Protein 5T0Z (pdb70)

Radius of gyration: 24.36 Å; Cα contacts (8 Å, |Δi|>4): 1494; chains: 4; bounding box: 58×68×69 Å

Structure (mmCIF, N/CA/C/O backbone):
data_5T0Z
#
_entry.id   5T0Z
#
_cell.length_a   59.931
_cell.length_b   78.298
_cell.length_c   85.136
_cell.angle_alpha   90.00
_cell.angle_beta   105.86
_cell.angle_gamma   90.00
#
_symmetry.space_group_name_H-M   'P 1 21 1'
#
loop_
_entity.id
_entity.type
_entity.pdbx_description
1 polymer 'Lipoprotein, putative'
2 water water
#
loop_
_atom_site.group_PDB
_atom_site.id
_atom_site.type_symbol
_atom_site.label_atom_id
_atom_site.label_alt_id
_atom_site.label_comp_id
_atom_site.label_asym_id
_atom_site.label_entity_id
_atom_site.label_seq_id
_atom_site.pdbx_PDB_ins_code
_atom_site.Cartn_x
_atom_site.Cartn_y
_atom_site.Cartn_z
_atom_site.occupancy
_atom_site.B_iso_or_equiv
_atom_site.auth_seq_id
_atom_site.auth_comp_id
_atom_site.auth_asym_id
_atom_site.auth_atom_id
_atom_site.pdbx_PDB_model_num
ATOM 1 N N . SER A 1 12 ? 2.154 66.609 54.107 1.00 84.14 12 SER A N 1
ATOM 2 C CA . SER A 1 12 ? 3.408 65.914 54.331 1.00 84.76 12 SER A CA 1
ATOM 3 C C . SER A 1 12 ? 3.378 65.083 55.601 1.00 84.59 12 SER A C 1
ATOM 4 O O . SER A 1 12 ? 2.466 64.281 55.831 1.00 90.71 12 SER A O 1
ATOM 7 N N . GLY A 1 13 ? 4.375 65.342 56.441 1.00 70.92 13 GLY A N 1
ATOM 8 C CA . GLY A 1 13 ? 4.754 64.467 57.523 1.00 54.42 13 GLY A CA 1
ATOM 9 C C . GLY A 1 13 ? 5.952 63.690 57.031 1.00 59.70 13 GLY A C 1
ATOM 10 O O . GLY A 1 13 ? 5.878 63.053 55.977 1.00 64.76 13 GLY A O 1
ATOM 11 N N . LEU A 1 14 ? 7.068 63.762 57.736 1.00 50.88 14 LEU A N 1
ATOM 12 C CA . LEU A 1 14 ? 8.244 62.975 57.389 1.00 48.46 14 LEU A CA 1
ATOM 13 C C . LEU A 1 14 ? 8.311 61.791 58.340 1.00 59.78 14 LEU A C 1
ATOM 14 O O . LEU A 1 14 ? 8.546 61.962 59.547 1.00 47.12 14 LEU A O 1
ATOM 19 N N . VAL A 1 15 ? 8.095 60.598 57.787 1.00 52.15 15 VAL A N 1
ATOM 20 C CA . VAL A 1 15 ? 8.077 59.358 58.552 1.00 44.89 15 VAL A CA 1
ATOM 21 C C . VAL A 1 15 ? 9.062 58.375 57.932 1.00 47.84 15 VAL A C 1
ATOM 22 O O . VAL A 1 15 ? 8.652 57.458 57.213 1.00 40.73 15 VAL A O 1
ATOM 26 N N . PRO A 1 16 ? 10.354 58.520 58.196 1.00 44.59 16 PRO A N 1
ATOM 27 C CA . PRO A 1 16 ? 11.324 57.538 57.710 1.00 46.42 16 PRO A CA 1
ATOM 28 C C . PRO A 1 16 ? 11.132 56.169 58.349 1.00 44.81 16 PRO A C 1
ATOM 29 O O . PRO A 1 16 ? 10.626 56.032 59.464 1.00 46.29 16 PRO A O 1
ATOM 33 N N . ARG A 1 17 ? 11.552 55.144 57.605 1.00 40.23 17 ARG A N 1
ATOM 34 C CA . ARG A 1 17 ? 11.614 53.766 58.073 1.00 34.97 17 ARG A CA 1
ATOM 35 C C . ARG A 1 17 ? 13.072 53.382 58.243 1.00 38.84 17 ARG A C 1
ATOM 36 O O . ARG A 1 17 ? 13.954 53.961 57.602 1.00 43.95 17 ARG A O 1
ATOM 44 N N . GLY A 1 18 ? 13.330 52.428 59.132 1.00 44.74 18 GLY A N 1
ATOM 45 C CA . GLY A 1 18 ? 14.707 52.175 59.500 1.00 48.62 18 GLY A CA 1
ATOM 46 C C . GLY A 1 18 ? 14.927 50.844 60.174 1.00 39.44 18 GLY A C 1
ATOM 47 O O . GLY A 1 18 ? 13.999 50.220 60.696 1.00 46.30 18 GLY A O 1
ATOM 48 N N . SER A 1 19 ? 16.183 50.416 60.155 1.00 42.39 19 SER A N 1
ATOM 49 C CA . SER A 1 19 ? 16.559 49.168 60.790 1.00 43.73 19 SER A CA 1
ATOM 50 C C . SER A 1 19 ? 17.998 49.280 61.244 1.00 44.57 19 SER A C 1
ATOM 51 O O . SER A 1 19 ? 18.824 49.923 60.594 1.00 48.05 19 SER A O 1
ATOM 54 N N . HIS A 1 20 ? 18.276 48.672 62.389 1.00 42.13 20 HIS A N 1
ATOM 55 C CA . HIS A 1 20 ? 19.588 48.736 63.002 1.00 37.88 20 HIS A CA 1
ATOM 56 C C . HIS A 1 20 ? 19.876 47.384 63.623 1.00 42.42 20 HIS A C 1
ATOM 57 O O . HIS A 1 20 ? 18.969 46.715 64.124 1.00 43.48 20 HIS A O 1
ATOM 62 N N . MET A 1 21 ? 21.140 46.989 63.585 1.00 36.96 21 MET A N 1
ATOM 63 C CA . MET A 1 21 ? 21.577 45.760 64.215 1.00 36.80 21 MET A CA 1
ATOM 64 C C . MET A 1 21 ? 23.008 45.956 64.660 1.00 36.32 21 MET A C 1
ATOM 65 O O . MET A 1 21 ? 23.822 46.515 63.922 1.00 36.70 21 MET A O 1
ATOM 70 N N . VAL A 1 22 ? 23.297 45.514 65.879 1.00 40.00 22 VAL A N 1
ATOM 71 C CA . VAL A 1 22 ? 24.644 45.500 66.433 1.00 38.47 22 VAL A CA 1
ATOM 72 C C . VAL A 1 22 ? 24.844 44.139 67.075 1.00 38.17 22 VAL A C 1
ATOM 73 O O . VAL A 1 22 ? 23.990 43.683 67.842 1.00 39.88 22 VAL A O 1
ATOM 77 N N . THR A 1 23 ? 25.950 43.489 66.759 1.00 39.47 23 THR A N 1
ATOM 78 C CA . THR A 1 23 ? 26.259 42.205 67.358 1.00 41.26 23 THR A CA 1
ATOM 79 C C . THR A 1 23 ? 27.726 42.181 67.748 1.00 42.76 23 THR A C 1
ATOM 80 O O . THR A 1 23 ? 28.558 42.920 67.209 1.00 39.59 23 THR A O 1
ATOM 84 N N . LEU A 1 24 ? 28.031 41.289 68.679 1.00 44.59 24 LEU A N 1
ATOM 85 C CA . LEU A 1 24 ? 29.344 41.230 69.282 1.00 45.96 24 LEU A CA 1
ATOM 86 C C . LEU A 1 24 ? 29.655 39.792 69.667 1.00 46.48 24 LEU A C 1
ATOM 87 O O . LEU A 1 24 ? 28.830 39.098 70.268 1.00 45.05 24 LEU A O 1
ATOM 92 N N . ARG A 1 25 ? 30.846 39.353 69.308 1.00 44.85 25 ARG A N 1
ATOM 93 C CA . ARG A 1 25 ? 31.301 38.001 69.570 1.00 56.69 25 ARG A CA 1
ATOM 94 C C . ARG A 1 25 ? 32.409 38.078 70.609 1.00 55.59 25 ARG A C 1
ATOM 95 O O . ARG A 1 25 ? 33.286 38.942 70.518 1.00 60.38 25 ARG A O 1
ATOM 103 N N . GLN A 1 26 ? 32.331 37.225 71.620 1.00 62.00 26 GLN A N 1
ATOM 104 C CA . GLN A 1 26 ? 33.372 37.100 72.627 1.00 72.45 26 GLN A CA 1
ATOM 105 C C . GLN A 1 26 ? 33.667 35.624 72.838 1.00 80.37 26 GLN A C 1
ATOM 106 O O . GLN A 1 26 ? 32.966 34.745 72.329 1.00 82.62 26 GLN A O 1
ATOM 112 N N . GLY A 1 27 ? 34.702 35.356 73.614 1.00 90.74 27 GLY A N 1
ATOM 113 C CA . GLY A 1 27 ? 35.078 33.993 73.901 1.00 99.29 27 GLY A CA 1
ATOM 114 C C . GLY A 1 27 ? 36.184 33.515 72.985 1.00 109.48 27 GLY A C 1
ATOM 115 O O . GLY A 1 27 ? 36.916 34.295 72.368 1.00 111.71 27 GLY A O 1
ATOM 116 N N . GLY A 1 28 ? 36.297 32.195 72.895 1.00 119.54 28 GLY A N 1
ATOM 117 C CA . GLY A 1 28 ? 37.366 31.599 72.121 1.00 127.46 28 GLY A CA 1
ATOM 118 C C . GLY A 1 28 ? 36.934 31.108 70.758 1.00 125.89 28 GLY A C 1
ATOM 119 O O . GLY A 1 28 ? 36.344 31.855 69.970 1.00 122.32 28 GLY A O 1
ATOM 120 N N . GLY A 1 29 ? 37.225 29.843 70.478 1.00 126.44 29 GLY A N 1
ATOM 121 C CA . GLY A 1 29 ? 36.957 29.254 69.188 1.00 120.92 29 GLY A CA 1
ATOM 122 C C . GLY A 1 29 ? 35.471 29.127 68.898 1.00 109.46 29 GLY A C 1
ATOM 123 O O . GLY A 1 29 ? 34.601 29.589 69.636 1.00 105.56 29 GLY A O 1
ATOM 124 N N . THR A 1 30 ? 35.192 28.445 67.790 1.00 106.92 30 THR A N 1
ATOM 125 C CA . THR A 1 30 ? 33.857 28.428 67.208 1.00 100.06 30 THR A CA 1
ATOM 126 C C . THR A 1 30 ? 32.825 27.827 68.160 1.00 91.70 30 THR A C 1
ATOM 127 O O . THR A 1 30 ? 33.136 26.986 69.009 1.00 93.67 30 THR A O 1
ATOM 131 N N . VAL A 1 31 ? 31.583 28.288 68.017 1.00 81.71 31 VAL A N 1
ATOM 132 C CA . VAL A 1 31 ? 30.422 27.646 68.616 1.00 75.95 31 VAL A CA 1
ATOM 133 C C . VAL A 1 31 ? 29.690 26.897 67.509 1.00 84.15 31 VAL A C 1
ATOM 134 O O . VAL A 1 31 ? 29.559 27.396 66.384 1.00 88.90 31 VAL A O 1
ATOM 138 N N . SER A 1 32 ? 29.269 25.672 67.801 1.00 79.20 32 SER A N 1
ATOM 139 C CA . SER A 1 32 ? 28.785 24.753 66.780 1.00 71.04 32 SER A CA 1
ATOM 140 C C . SER A 1 32 ? 27.268 24.646 66.839 1.00 66.28 32 SER A C 1
ATOM 141 O O . SER A 1 32 ? 26.700 24.416 67.909 1.00 63.75 32 SER A O 1
ATOM 144 N N . PHE A 1 33 ? 26.618 24.799 65.683 1.00 67.11 33 PHE A N 1
ATOM 145 C CA . PHE A 1 33 ? 25.180 24.580 65.604 1.00 66.09 33 PHE A CA 1
ATOM 146 C C . PHE A 1 33 ? 24.812 23.106 65.705 1.00 67.86 33 PHE A C 1
ATOM 147 O O . PHE A 1 33 ? 23.634 22.790 65.894 1.00 71.71 33 PHE A O 1
ATOM 155 N N . THR A 1 34 ? 25.782 22.205 65.582 1.00 69.69 34 THR A N 1
ATOM 156 C CA . THR A 1 34 ? 25.540 20.785 65.781 1.00 77.58 34 THR A CA 1
ATOM 157 C C . THR A 1 34 ? 25.680 20.372 67.237 1.00 77.73 34 THR A C 1
ATOM 158 O O . THR A 1 34 ? 25.378 19.223 67.573 1.00 82.19 34 THR A O 1
ATOM 162 N N . ASP A 1 35 ? 26.137 21.275 68.097 1.00 75.34 35 ASP A N 1
ATOM 163 C CA . ASP A 1 35 ? 26.216 21.033 69.528 1.00 72.29 35 ASP A CA 1
ATOM 164 C C . ASP A 1 35 ? 24.796 21.012 70.088 1.00 67.80 35 ASP A C 1
ATOM 165 O O . ASP A 1 35 ? 23.807 21.042 69.353 1.00 70.41 35 ASP A O 1
ATOM 170 N N . SER A 1 36 ? 24.678 20.989 71.409 1.00 67.39 36 SER A N 1
ATOM 171 C CA . SER A 1 36 ? 23.383 20.926 72.070 1.00 61.65 36 SER A CA 1
ATOM 172 C C . SER A 1 36 ? 22.953 22.337 72.473 1.00 59.18 36 SER A C 1
ATOM 173 O O . SER A 1 36 ? 23.690 23.047 73.164 1.00 61.51 36 SER A O 1
ATOM 176 N N . TRP A 1 37 ? 21.764 22.740 72.038 1.00 55.77 37 TRP A N 1
ATOM 177 C CA . TRP A 1 37 ? 21.276 24.092 72.232 1.00 50.22 37 TRP A CA 1
ATOM 178 C C . TRP A 1 37 ? 19.933 24.079 72.944 1.00 49.70 37 TRP A C 1
ATOM 179 O O . TRP A 1 37 ? 19.140 23.144 72.795 1.00 52.12 37 TRP A O 1
ATOM 190 N N . ALA A 1 38 ? 19.667 25.149 73.690 1.00 49.51 38 ALA A N 1
ATOM 191 C CA . ALA A 1 38 ? 18.335 25.423 74.207 1.00 49.31 38 ALA A CA 1
ATOM 192 C C . ALA A 1 38 ? 17.907 26.817 73.777 1.00 49.22 38 ALA A C 1
ATOM 193 O O . ALA A 1 38 ? 18.723 27.745 73.725 1.00 45.70 38 ALA A O 1
ATOM 195 N N . LEU A 1 39 ? 16.619 26.953 73.475 1.00 52.99 39 LEU A N 1
ATOM 196 C CA . LEU A 1 39 ? 15.974 28.245 73.249 1.00 46.40 39 LEU A CA 1
ATOM 197 C C . LEU A 1 39 ? 15.070 28.518 74.444 1.00 42.45 39 LEU A C 1
ATOM 198 O O . LEU A 1 39 ? 14.025 27.881 74.587 1.00 45.81 39 LEU A O 1
ATOM 203 N N . LEU A 1 40 ? 15.471 29.461 75.292 1.00 43.22 40 LEU A N 1
ATOM 204 C CA . LEU A 1 40 ? 14.698 29.808 76.477 1.00 43.28 40 LEU A CA 1
ATOM 205 C C . LEU A 1 40 ? 13.419 30.555 76.086 1.00 40.51 40 LEU A C 1
ATOM 206 O O . LEU A 1 40 ? 13.304 31.062 74.973 1.00 47.74 40 LEU A O 1
ATOM 211 N N . PRO A 1 41 ? 12.439 30.626 76.984 1.00 42.55 41 PRO A N 1
ATOM 212 C CA . PRO A 1 41 ? 11.357 31.605 76.815 1.00 44.42 41 PRO A CA 1
ATOM 213 C C . PRO A 1 41 ? 11.916 33.011 76.693 1.00 44.94 41 PRO A C 1
ATOM 214 O O . PRO A 1 41 ? 12.913 33.361 77.330 1.00 47.56 41 PRO A O 1
ATOM 218 N N . PHE A 1 42 ? 11.258 33.815 75.869 1.00 45.31 42 PHE A N 1
ATOM 219 C CA . PHE A 1 42 ? 11.592 35.217 75.703 1.00 40.80 42 PHE A CA 1
ATOM 220 C C . PHE A 1 42 ? 11.023 36.025 76.862 1.00 42.10 42 PHE A C 1
ATOM 221 O O . PHE A 1 42 ? 9.973 35.696 77.407 1.00 42.89 42 PHE A O 1
ATOM 229 N N . ILE A 1 43 ? 11.704 37.108 77.212 1.00 46.61 43 ILE A N 1
ATOM 230 C CA . ILE A 1 43 ? 11.129 38.117 78.094 1.00 47.19 43 ILE A CA 1
ATOM 231 C C . ILE A 1 43 ? 10.369 39.117 77.234 1.00 48.37 43 ILE A C 1
ATOM 232 O O . ILE A 1 43 ? 10.830 39.499 76.147 1.00 47.71 43 ILE A O 1
ATOM 237 N N . ASN A 1 44 ? 9.170 39.498 77.679 1.00 47.59 44 ASN A N 1
ATOM 238 C CA . ASN A 1 44 ? 8.323 40.405 76.904 1.00 52.01 44 ASN A CA 1
ATOM 239 C C . ASN A 1 44 ? 8.420 41.803 77.502 1.00 57.15 44 ASN A C 1
ATOM 240 O O . ASN A 1 44 ? 7.807 42.091 78.535 1.00 63.91 44 ASN A O 1
ATOM 245 N N . ASN A 1 45 ? 9.170 42.678 76.836 1.00 49.80 45 ASN A N 1
ATOM 246 C CA . ASN A 1 45 ? 9.254 44.083 77.222 1.00 53.06 45 ASN A CA 1
ATOM 247 C C . ASN A 1 45 ? 8.381 44.976 76.357 1.00 49.71 45 ASN A C 1
ATOM 248 O O . ASN A 1 45 ? 8.770 46.102 76.061 1.00 51.43 45 ASN A O 1
ATOM 253 N N . THR A 1 46 ? 7.206 44.520 75.935 1.00 51.96 46 THR A N 1
ATOM 254 C CA . THR A 1 46 ? 6.281 45.355 75.182 1.00 57.05 46 THR A CA 1
ATOM 255 C C . THR A 1 46 ? 4.931 45.393 75.880 1.00 57.93 46 THR A C 1
ATOM 256 O O . THR A 1 46 ? 4.706 44.726 76.892 1.00 60.56 46 THR A O 1
ATOM 260 N N . GLU A 1 47 ? 4.028 46.202 75.339 1.00 66.84 47 GLU A N 1
ATOM 261 C CA . GLU A 1 47 ? 2.640 46.206 75.782 1.00 71.01 47 GLU A CA 1
ATOM 262 C C . GLU A 1 47 ? 1.796 45.225 74.985 1.00 70.58 47 GLU A C 1
ATOM 263 O O . GLU A 1 47 ? 0.574 45.200 75.144 1.00 73.13 47 GLU A O 1
ATOM 265 N N . THR A 1 48 ? 2.426 44.417 74.134 1.00 68.21 48 THR A N 1
ATOM 266 C CA . THR A 1 48 ? 1.708 43.503 73.264 1.00 74.03 48 THR A CA 1
ATOM 267 C C . THR A 1 48 ? 1.647 42.132 73.913 1.00 71.84 48 THR A C 1
ATOM 268 O O . THR A 1 48 ? 2.687 41.467 74.028 1.00 64.89 48 THR A O 1
ATOM 272 N N . PRO A 1 49 ? 0.476 41.660 74.330 1.00 79.37 49 PRO A N 1
ATOM 273 C CA . PRO A 1 49 ? 0.403 40.336 74.960 1.00 78.14 49 PRO A CA 1
ATOM 274 C C . PRO A 1 49 ? 0.781 39.250 73.968 1.00 80.99 49 PRO A C 1
ATOM 275 O O . PRO A 1 49 ? 0.436 39.319 72.787 1.00 92.49 49 PRO A O 1
ATOM 279 N N . TYR A 1 50 ? 1.524 38.257 74.460 1.00 71.37 50 TYR A N 1
ATOM 280 C CA . TYR A 1 50 ? 1.973 37.097 73.694 1.00 72.93 50 TYR A CA 1
ATOM 281 C C . TYR A 1 50 ? 3.077 37.425 72.694 1.00 70.75 50 TYR A C 1
ATOM 282 O O . TYR A 1 50 ? 3.332 36.641 71.770 1.00 65.79 50 TYR A O 1
ATOM 291 N N . ALA A 1 51 ? 3.767 38.554 72.857 1.00 61.92 51 ALA A N 1
ATOM 292 C CA . ALA A 1 51 ? 4.872 38.838 71.953 1.00 58.98 51 ALA A CA 1
ATOM 293 C C . ALA A 1 51 ? 6.043 37.904 72.225 1.00 52.65 51 ALA A C 1
ATOM 294 O O . ALA A 1 51 ? 6.746 37.490 71.297 1.00 47.37 51 ALA A O 1
ATOM 296 N N . ALA A 1 52 ? 6.264 37.553 73.492 1.00 51.70 52 ALA A N 1
ATOM 297 C CA . ALA A 1 52 ? 7.342 36.624 73.817 1.00 50.38 52 ALA A CA 1
ATOM 298 C C . ALA A 1 52 ? 7.120 35.268 73.154 1.00 54.27 52 ALA A C 1
ATOM 299 O O . ALA A 1 52 ? 8.047 34.697 72.563 1.00 53.37 52 ALA A O 1
ATOM 301 N N . GLU A 1 53 ? 5.887 34.752 73.222 1.00 48.40 53 GLU A N 1
ATOM 302 C CA . GLU A 1 53 ? 5.586 33.436 72.669 1.00 53.37 53 GLU A CA 1
ATOM 303 C C . GLU A 1 53 ? 5.711 33.423 71.151 1.00 55.02 53 GLU A C 1
ATOM 304 O O . GLU A 1 53 ? 6.228 32.458 70.575 1.00 55.66 53 GLU A O 1
ATOM 310 N N . ARG A 1 54 ? 5.253 34.485 70.485 1.00 54.56 54 ARG A N 1
ATOM 311 C CA . ARG A 1 54 ? 5.389 34.541 69.033 1.00 56.30 54 ARG A CA 1
ATOM 312 C C . ARG A 1 54 ? 6.840 34.733 68.625 1.00 50.82 54 ARG A C 1
ATOM 313 O O . ARG A 1 54 ? 7.300 34.142 67.639 1.00 53.88 54 ARG A O 1
ATOM 321 N N . ALA A 1 55 ? 7.580 35.551 69.371 1.00 45.51 55 ALA A N 1
ATOM 322 C CA . ALA A 1 55 ? 9.001 35.703 69.083 1.00 43.43 55 ALA A CA 1
ATOM 323 C C . ALA A 1 55 ? 9.723 34.368 69.214 1.00 55.17 55 ALA A C 1
ATOM 324 O O . ALA A 1 55 ? 10.581 34.037 68.390 1.00 43.71 55 ALA A O 1
ATOM 326 N N . GLU A 1 56 ? 9.369 33.580 70.238 1.00 44.94 56 GLU A N 1
ATOM 327 C CA . GLU A 1 56 ? 10.018 32.288 70.461 1.00 52.32 56 GLU A CA 1
ATOM 328 C C . GLU A 1 56 ? 9.701 31.305 69.339 1.00 54.45 56 GLU A C 1
ATOM 329 O O . GLU A 1 56 ? 10.585 30.559 68.901 1.00 53.12 56 GLU A O 1
ATOM 335 N N . ALA A 1 57 ? 8.445 31.278 68.878 1.00 50.21 57 ALA A N 1
ATOM 336 C CA . ALA A 1 57 ? 8.071 30.369 67.791 1.00 52.96 57 ALA A CA 1
ATOM 337 C C . ALA A 1 57 ? 8.804 30.726 66.506 1.00 56.80 57 ALA A C 1
ATOM 338 O O . ALA A 1 57 ? 9.358 29.852 65.832 1.00 57.35 57 ALA A O 1
ATOM 340 N N . VAL A 1 58 ? 8.841 32.018 66.167 1.00 58.86 58 VAL A N 1
ATOM 341 C CA . VAL A 1 58 ? 9.545 32.455 64.963 1.00 51.31 58 VAL A CA 1
ATOM 342 C C . VAL A 1 58 ? 11.022 32.121 65.066 1.00 48.92 58 VAL A C 1
ATOM 343 O O . VAL A 1 58 ? 11.630 31.616 64.113 1.00 50.48 58 VAL A O 1
ATOM 347 N N . THR A 1 59 ? 11.609 32.353 66.241 1.00 46.55 59 THR A N 1
ATOM 348 C CA . THR A 1 59 ? 13.029 32.090 66.441 1.00 51.62 59 THR A CA 1
ATOM 349 C C . THR A 1 59 ? 13.342 30.604 66.307 1.00 54.14 59 THR A C 1
ATOM 350 O O . THR A 1 59 ? 14.350 30.229 65.700 1.00 55.65 59 THR A O 1
ATOM 354 N N . ALA A 1 60 ? 12.498 29.744 66.878 1.00 52.61 60 ALA A N 1
ATOM 355 C CA . ALA A 1 60 ? 12.745 28.307 66.798 1.00 56.22 60 ALA A CA 1
ATOM 356 C C . ALA A 1 60 ? 12.726 27.828 65.351 1.00 58.93 60 ALA A C 1
ATOM 357 O O . ALA A 1 60 ? 13.594 27.053 64.927 1.00 56.28 60 ALA A O 1
ATOM 359 N N . ALA A 1 61 ? 11.744 28.289 64.577 1.00 52.81 61 ALA A N 1
ATOM 360 C CA . ALA A 1 61 ? 11.653 27.904 63.171 1.00 62.87 61 ALA A CA 1
ATOM 361 C C . ALA A 1 61 ? 12.854 28.408 62.381 1.00 64.71 61 ALA A C 1
ATOM 362 O O . ALA A 1 61 ? 13.365 27.702 61.505 1.00 72.26 61 ALA A O 1
ATOM 364 N N . LEU A 1 62 ? 13.326 29.625 62.679 1.00 58.11 62 LEU A N 1
ATOM 365 C CA . LEU A 1 62 ? 14.512 30.127 61.993 1.00 53.62 62 LEU A CA 1
ATOM 366 C C . LEU A 1 62 ? 15.754 29.329 62.367 1.00 54.55 62 LEU A C 1
ATOM 367 O O . LEU A 1 62 ? 16.632 29.118 61.525 1.00 58.34 62 LEU A O 1
ATOM 372 N N . LEU A 1 63 ? 15.855 28.877 63.616 1.00 53.59 63 LEU A N 1
ATOM 373 C CA . LEU A 1 63 ? 17.039 28.119 64.006 1.00 52.27 63 LEU A CA 1
ATOM 374 C C . LEU A 1 63 ? 17.060 26.755 63.330 1.00 61.69 63 LEU A C 1
ATOM 375 O O . LEU A 1 63 ? 18.112 26.296 62.866 1.00 63.28 63 LEU A O 1
ATOM 380 N N . HIS A 1 64 ? 15.910 26.086 63.277 1.00 62.49 64 HIS A N 1
ATOM 381 C CA . HIS A 1 64 ? 15.830 24.838 62.532 1.00 65.75 64 HIS A CA 1
ATOM 382 C C . HIS A 1 64 ? 16.224 25.059 61.082 1.00 71.80 64 HIS A C 1
ATOM 383 O O . HIS A 1 64 ? 17.112 24.375 60.560 1.00 69.28 64 HIS A O 1
ATOM 390 N N . THR A 1 65 ? 15.613 26.054 60.433 1.00 74.33 65 THR A N 1
ATOM 391 C CA . THR A 1 65 ? 15.966 26.375 59.053 1.00 71.86 65 THR A CA 1
ATOM 392 C C . THR A 1 65 ? 17.470 26.552 58.902 1.00 75.70 65 THR A C 1
ATOM 393 O O . THR A 1 65 ? 18.104 25.896 58.070 1.00 84.49 65 THR A O 1
ATOM 397 N N . HIS A 1 66 ? 18.067 27.395 59.737 1.00 74.65 66 HIS A N 1
ATOM 398 C CA . HIS A 1 66 ? 19.516 27.535 59.728 1.00 69.96 66 HIS A CA 1
ATOM 399 C C . HIS A 1 66 ? 20.279 26.243 60.225 1.00 73.98 66 HIS A C 1
ATOM 400 O O . HIS A 1 66 ? 21.490 26.321 60.440 1.00 71.94 66 HIS A O 1
ATOM 407 N N . GLY A 1 67 ? 19.665 25.080 60.434 1.00 78.50 67 GLY A N 1
ATOM 408 C CA . GLY A 1 67 ? 20.421 23.864 60.661 1.00 84.59 67 GLY A CA 1
ATOM 409 C C . GLY A 1 67 ? 20.709 23.505 62.100 1.00 91.24 67 GLY A C 1
ATOM 410 O O . GLY A 1 67 ? 21.579 22.662 62.345 1.00 100.51 67 GLY A O 1
ATOM 411 N N . MET A 1 68 ? 20.008 24.103 63.060 1.00 79.83 68 MET A N 1
ATOM 412 C CA . MET A 1 68 ? 20.168 23.782 64.480 1.00 73.97 68 MET A CA 1
ATOM 413 C C . MET A 1 68 ? 19.062 22.795 64.847 1.00 85.50 68 MET A C 1
ATOM 414 O O . MET A 1 68 ? 17.959 23.187 65.229 1.00 91.70 68 MET A O 1
ATOM 419 N N . GLN A 1 69 ? 19.367 21.495 64.730 1.00 86.64 69 GLN A N 1
ATOM 420 C CA . GLN A 1 69 ? 18.338 20.463 64.863 1.00 89.12 69 GLN A CA 1
ATOM 421 C C . GLN A 1 69 ? 18.054 20.111 66.322 1.00 84.61 69 GLN A C 1
ATOM 422 O O . GLN A 1 69 ? 16.891 19.972 66.718 1.00 81.69 69 GLN A O 1
ATOM 424 N N . LYS A 1 70 ? 19.098 19.942 67.129 1.00 85.67 70 LYS A N 1
ATOM 425 C CA . LYS A 1 70 ? 18.945 19.563 68.535 1.00 82.35 70 LYS A CA 1
ATOM 426 C C . LYS A 1 70 ? 18.745 20.836 69.348 1.00 78.31 70 LYS A C 1
ATOM 427 O O . LYS A 1 70 ? 19.692 21.439 69.858 1.00 76.64 70 LYS A O 1
ATOM 429 N N . LEU A 1 71 ? 17.485 21.242 69.476 1.00 73.37 71 LEU A N 1
ATOM 430 C CA . LEU A 1 71 ? 17.113 22.476 70.158 1.00 62.97 71 LEU A CA 1
ATOM 431 C C . LEU A 1 71 ? 16.110 22.159 71.259 1.00 61.00 71 LEU A C 1
ATOM 432 O O . LEU A 1 71 ? 14.945 21.858 70.979 1.00 59.27 71 LEU A O 1
ATOM 437 N N . GLU A 1 72 ? 16.557 22.235 72.508 1.00 57.97 72 GLU A N 1
ATOM 438 C CA . GLU A 1 72 ? 15.641 22.122 73.632 1.00 56.25 72 GLU A CA 1
ATOM 439 C C . GLU A 1 72 ? 14.757 23.358 73.720 1.00 63.25 72 GLU A C 1
ATOM 440 O O . GLU A 1 72 ? 15.234 24.494 73.608 1.00 51.49 72 GLU A O 1
ATOM 446 N N . ARG A 1 73 ? 13.463 23.129 73.938 1.00 57.70 73 ARG A N 1
ATOM 447 C CA . ARG A 1 73 ? 12.475 24.192 74.016 1.00 58.02 73 ARG A CA 1
ATOM 448 C C . ARG A 1 73 ? 11.579 23.976 75.228 1.00 59.81 73 ARG A C 1
ATOM 449 O O . ARG A 1 73 ? 11.506 22.881 75.788 1.00 67.79 73 ARG A O 1
ATOM 457 N N . THR A 1 74 ? 10.896 25.040 75.629 1.00 63.59 74 THR A N 1
ATOM 458 C CA . THR A 1 74 ? 10.024 25.030 76.795 1.00 69.91 74 THR A CA 1
ATOM 459 C C . THR A 1 74 ? 8.598 25.259 76.328 1.00 79.34 74 THR A C 1
ATOM 460 O O . THR A 1 74 ? 8.302 26.309 75.756 1.00 85.91 74 THR A O 1
ATOM 464 N N . VAL A 1 75 ? 7.719 24.285 76.581 1.00 96.36 75 VAL A N 1
ATOM 465 C CA . VAL A 1 75 ? 6.326 24.417 76.171 1.00 106.33 75 VAL A CA 1
ATOM 466 C C . VAL A 1 75 ? 5.691 25.646 76.832 1.00 110.27 75 VAL A C 1
ATOM 467 O O . VAL A 1 75 ? 6.052 26.044 77.947 1.00 103.10 75 VAL A O 1
ATOM 471 N N . THR A 1 76 ? 4.734 26.249 76.128 1.00 123.82 76 THR A N 1
ATOM 472 C CA . THR A 1 76 ? 4.151 27.525 76.525 1.00 127.99 76 THR A CA 1
ATOM 473 C C . THR A 1 76 ? 3.513 27.443 77.918 1.00 131.96 76 THR A C 1
ATOM 474 O O . THR A 1 76 ? 3.276 26.364 78.466 1.00 137.86 76 THR A O 1
ATOM 476 N N . GLU A 1 77 ? 3.232 28.620 78.478 1.00 126.97 77 GLU A N 1
ATOM 477 C CA . GLU A 1 77 ? 2.740 28.783 79.853 1.00 121.49 77 GLU A CA 1
ATOM 478 C C . GLU A 1 77 ? 3.741 28.251 80.877 1.00 113.39 77 GLU A C 1
ATOM 479 O O . GLU A 1 77 ? 4.179 28.983 81.768 1.00 105.53 77 GLU A O 1
ATOM 485 N N . ASP A 1 88 ? 2.562 39.459 82.852 1.00 85.52 88 ASP A N 1
ATOM 486 C CA . ASP A 1 88 ? 3.723 38.624 83.155 1.00 82.78 88 ASP A CA 1
ATOM 487 C C . ASP A 1 88 ? 4.761 38.687 82.039 1.00 75.86 88 ASP A C 1
ATOM 488 O O . ASP A 1 88 ? 4.523 38.225 80.925 1.00 82.54 88 ASP A O 1
ATOM 493 N N . ARG A 1 89 ? 5.928 39.244 82.342 1.00 61.98 89 ARG A N 1
ATOM 494 C CA . ARG A 1 89 ? 6.908 39.490 81.300 1.00 57.64 89 ARG A CA 1
ATOM 495 C C . ARG A 1 89 ? 7.879 38.341 81.115 1.00 59.35 89 ARG A C 1
ATOM 496 O O . ARG A 1 89 ? 8.666 38.369 80.166 1.00 54.63 89 ARG A O 1
ATOM 504 N N . GLY A 1 90 ? 7.856 37.346 81.996 1.00 53.48 90 GLY A N 1
ATOM 505 C CA . GLY A 1 90 ? 8.579 36.126 81.762 1.00 52.13 90 GLY A CA 1
ATOM 506 C C . GLY A 1 90 ? 9.969 36.039 82.343 1.00 50.61 90 GLY A C 1
ATOM 507 O O . GLY A 1 90 ? 10.667 35.067 82.054 1.00 54.02 90 GLY A O 1
ATOM 508 N N . GLU A 1 91 ? 10.393 37.003 83.163 1.00 49.85 91 GLU A N 1
ATOM 509 C CA . GLU A 1 91 ? 11.722 36.906 83.766 1.00 57.36 91 GLU A CA 1
ATOM 510 C C . GLU A 1 91 ? 11.898 35.589 84.521 1.00 55.71 91 GLU A C 1
ATOM 511 O O . GLU A 1 91 ? 12.901 34.888 84.344 1.00 52.26 91 GLU A O 1
ATOM 517 N N . LEU A 1 92 ? 10.924 35.227 85.358 1.00 44.01 92 LEU A N 1
ATOM 518 C CA . LEU A 1 92 ? 11.088 34.016 86.154 1.00 48.08 92 LEU A CA 1
ATOM 519 C C . LEU A 1 92 ? 11.093 32.770 85.274 1.00 51.25 92 LEU A C 1
ATOM 520 O O . LEU A 1 92 ? 11.926 31.879 85.474 1.00 54.78 92 LEU A O 1
ATOM 525 N N . LYS A 1 93 ? 10.185 32.693 84.293 1.00 54.99 93 LYS A N 1
ATOM 526 C CA . LYS A 1 93 ? 10.208 31.570 83.357 1.00 60.91 93 LYS A CA 1
ATOM 527 C C . LYS A 1 93 ? 11.573 31.426 82.690 1.00 47.57 93 LYS A C 1
ATOM 528 O O . LYS A 1 93 ? 12.080 30.311 82.526 1.00 44.66 93 LYS A O 1
ATOM 534 N N . GLN A 1 94 ? 12.183 32.541 82.294 1.00 46.04 94 GLN A N 1
ATOM 535 C CA . GLN A 1 94 ? 13.452 32.441 81.583 1.00 46.70 94 GLN A CA 1
ATOM 536 C C . GLN A 1 94 ? 14.564 31.973 82.514 1.00 48.00 94 GLN A C 1
ATOM 537 O O . GLN A 1 94 ? 15.371 31.120 82.134 1.00 47.77 94 GLN A O 1
ATOM 543 N N . LYS A 1 95 ? 14.617 32.508 83.738 1.00 47.24 95 LYS A N 1
ATOM 544 C CA . LYS A 1 95 ? 15.588 32.012 84.711 1.00 43.96 95 LYS A CA 1
ATOM 545 C C . LYS A 1 95 ? 15.401 30.519 84.963 1.00 44.75 95 LYS A C 1
ATOM 546 O O . LYS A 1 95 ? 16.376 29.757 84.988 1.00 47.85 95 LYS A O 1
ATOM 552 N N . ALA A 1 96 ? 14.159 30.077 85.141 1.00 46.77 96 ALA A N 1
ATOM 553 C CA . ALA A 1 96 ? 13.952 28.658 85.415 1.00 51.47 96 ALA A CA 1
ATOM 554 C C . ALA A 1 96 ? 14.326 27.807 84.203 1.00 46.52 96 ALA A C 1
ATOM 555 O O . ALA A 1 96 ? 14.915 26.731 84.352 1.00 47.73 96 ALA A O 1
ATOM 557 N N . ALA A 1 97 ? 14.046 28.296 82.993 1.00 45.26 97 ALA A N 1
ATOM 558 C CA . ALA A 1 97 ? 14.435 27.545 81.801 1.00 45.50 97 ALA A CA 1
ATOM 559 C C . ALA A 1 97 ? 15.953 27.459 81.658 1.00 45.05 97 ALA A C 1
ATOM 560 O O . ALA A 1 97 ? 16.483 26.441 81.200 1.00 45.26 97 ALA A O 1
ATOM 562 N N . LEU A 1 98 ? 16.669 28.517 82.034 1.00 42.24 98 LEU A N 1
ATOM 563 C CA . LEU A 1 98 ? 18.127 28.445 82.039 1.00 41.49 98 LEU A CA 1
ATOM 564 C C . LEU A 1 98 ? 18.607 27.335 82.974 1.00 42.99 98 LEU A C 1
ATOM 565 O O . LEU A 1 98 ? 19.453 26.515 82.597 1.00 51.32 98 LEU A O 1
ATOM 570 N N . GLU A 1 99 ? 18.024 27.255 84.180 1.00 46.02 99 GLU A N 1
ATOM 571 C CA . GLU A 1 99 ? 18.360 26.170 85.109 1.00 46.63 99 GLU A CA 1
ATOM 572 C C . GLU A 1 99 ? 18.011 24.802 84.533 1.00 48.39 99 GLU A C 1
ATOM 573 O O . GLU A 1 99 ? 18.770 23.839 84.694 1.00 51.77 99 GLU A O 1
ATOM 579 N N . ALA A 1 100 ? 16.879 24.697 83.839 1.00 48.89 100 ALA A N 1
ATOM 580 C CA . ALA A 1 100 ? 16.530 23.433 83.205 1.00 54.44 100 ALA A CA 1
ATOM 581 C C . ALA A 1 100 ? 17.532 23.063 82.115 1.00 61.53 100 ALA A C 1
ATOM 582 O O . ALA A 1 100 ? 17.854 21.881 81.931 1.00 63.09 100 ALA A O 1
ATOM 584 N N . ALA A 1 101 ? 18.040 24.058 81.380 1.00 52.96 101 ALA A N 1
ATOM 585 C CA . ALA A 1 101 ? 19.031 23.766 80.349 1.00 54.32 101 ALA A CA 1
ATOM 586 C C . ALA A 1 101 ? 20.340 23.291 80.970 1.00 50.70 101 ALA A C 1
ATOM 587 O O . ALA A 1 101 ? 20.996 22.394 80.429 1.00 51.15 101 ALA A O 1
ATOM 589 N N . LYS A 1 102 ? 20.738 23.891 82.097 1.00 49.08 102 LYS A N 1
ATOM 590 C CA . LYS A 1 102 ? 21.884 23.383 82.848 1.00 55.37 102 LYS A CA 1
ATOM 591 C C . LYS A 1 102 ? 21.718 21.906 83.183 1.00 57.29 102 LYS A C 1
ATOM 592 O O . LYS A 1 102 ? 22.617 21.100 82.936 1.00 59.39 102 LYS A O 1
ATOM 598 N N . GLN A 1 103 ? 20.557 21.533 83.731 1.00 59.58 103 GLN A N 1
ATOM 599 C CA . GLN A 1 103 ? 20.326 20.141 84.106 1.00 63.51 103 GLN A CA 1
ATOM 600 C C . GLN A 1 103 ? 20.311 19.229 82.886 1.00 67.51 103 GLN A C 1
ATOM 601 O O . GLN A 1 103 ? 20.769 18.086 82.963 1.00 74.77 103 GLN A O 1
ATOM 603 N N . LYS A 1 104 ? 19.828 19.717 81.747 1.00 65.37 104 LYS A N 1
ATOM 604 C CA . LYS A 1 104 ? 19.843 18.920 80.527 1.00 61.35 104 LYS A CA 1
ATOM 605 C C . LYS A 1 104 ? 21.217 18.865 79.866 1.00 61.13 104 LYS A C 1
ATOM 606 O O . LYS A 1 104 ? 21.359 18.209 78.830 1.00 63.36 104 LYS A O 1
ATOM 612 N N . LYS A 1 105 ? 22.220 19.537 80.439 1.00 60.72 105 LYS A N 1
ATOM 613 C CA . LYS A 1 105 ? 23.600 19.532 79.945 1.00 61.42 105 LYS A CA 1
ATOM 614 C C . LYS A 1 105 ? 23.725 20.140 78.549 1.00 59.29 105 LYS A C 1
ATOM 615 O O . LYS A 1 105 ? 24.597 19.748 77.770 1.00 64.95 105 LYS A O 1
ATOM 621 N N . VAL A 1 106 ? 22.879 21.108 78.203 1.00 54.66 106 VAL A N 1
ATOM 622 C CA . VAL A 1 106 ? 23.060 21.775 76.917 1.00 56.87 106 VAL A CA 1
ATOM 623 C C . VAL A 1 106 ? 24.321 22.636 76.967 1.00 50.53 106 VAL A C 1
ATOM 624 O O . VAL A 1 106 ? 24.748 23.102 78.029 1.00 55.71 106 VAL A O 1
ATOM 628 N N . ARG A 1 107 ? 24.947 22.816 75.805 1.00 54.85 107 ARG A N 1
ATOM 629 C CA . ARG A 1 107 ? 26.161 23.619 75.710 1.00 60.52 107 ARG A CA 1
ATOM 630 C C . ARG A 1 107 ? 25.852 25.121 75.609 1.00 58.87 107 ARG A C 1
ATOM 631 O O . ARG A 1 107 ? 26.537 25.946 76.231 1.00 59.66 107 ARG A O 1
ATOM 639 N N . TYR A 1 108 ? 24.827 25.498 74.853 1.00 47.08 108 TYR A N 1
ATOM 640 C CA . TYR A 1 108 ? 24.505 26.910 74.643 1.00 48.57 108 TYR A CA 1
ATOM 641 C C . TYR A 1 108 ? 23.020 27.166 74.841 1.00 49.12 108 TYR A C 1
ATOM 642 O O . TYR A 1 108 ? 22.177 26.412 74.346 1.00 50.13 108 TYR A O 1
ATOM 651 N N . ALA A 1 109 ? 22.702 28.254 75.536 1.00 47.73 109 ALA A N 1
ATOM 652 C CA . ALA A 1 109 ? 21.325 28.697 75.687 1.00 48.17 109 ALA A CA 1
ATOM 653 C C . ALA A 1 109 ? 21.143 30.057 75.028 1.00 44.67 109 ALA A C 1
ATOM 654 O O . ALA A 1 109 ? 22.021 30.925 75.101 1.00 42.49 109 ALA A O 1
ATOM 656 N N . ILE A 1 110 ? 20.010 30.231 74.365 1.00 43.45 110 ILE A N 1
ATOM 657 C CA . ILE A 1 110 ? 19.642 31.506 73.765 1.00 37.56 110 ILE A CA 1
ATOM 658 C C . ILE A 1 110 ? 18.628 32.181 74.674 1.00 38.53 110 ILE A C 1
ATOM 659 O O . ILE A 1 110 ? 17.533 31.649 74.895 1.00 46.80 110 ILE A O 1
ATOM 664 N N . ALA A 1 111 ? 18.991 33.350 75.189 1.00 34.36 111 ALA A N 1
ATOM 665 C CA . ALA A 1 111 ? 18.129 34.150 76.045 1.00 42.73 111 ALA A CA 1
ATOM 666 C C . ALA A 1 111 ? 17.715 35.401 75.282 1.00 38.02 111 ALA A C 1
ATOM 667 O O . ALA A 1 111 ? 18.555 36.251 74.973 1.00 40.53 111 ALA A O 1
ATOM 669 N N . GLY A 1 112 ? 16.425 35.524 75.005 1.00 39.00 112 GLY A N 1
ATOM 670 C CA . GLY A 1 112 ? 15.916 36.609 74.190 1.00 33.90 112 GLY A CA 1
ATOM 671 C C . GLY A 1 112 ? 14.936 37.488 74.940 1.00 38.51 112 GLY A C 1
ATOM 672 O O . GLY A 1 112 ? 14.210 37.027 75.821 1.00 46.86 112 GLY A O 1
ATOM 673 N N . THR A 1 113 ? 14.933 38.766 74.581 1.00 34.14 113 THR A N 1
ATOM 674 C CA . THR A 1 113 ? 13.983 39.760 75.056 1.00 40.69 113 THR A CA 1
ATOM 675 C C . THR A 1 113 ? 13.325 40.430 73.848 1.00 44.09 113 THR A C 1
ATOM 676 O O . THR A 1 113 ? 14.017 40.811 72.891 1.00 36.51 113 THR A O 1
ATOM 680 N N . VAL A 1 114 ? 11.999 40.544 73.874 1.00 41.98 114 VAL A N 1
ATOM 681 C CA . VAL A 1 114 ? 11.293 41.348 72.876 1.00 41.10 114 VAL A CA 1
ATOM 682 C C . VAL A 1 114 ? 11.331 42.798 73.343 1.00 41.40 114 VAL A C 1
ATOM 683 O O . VAL A 1 114 ? 10.753 43.136 74.381 1.00 41.77 114 VAL A O 1
ATOM 687 N N . ASN A 1 115 ? 12.008 43.650 72.588 1.00 40.53 115 ASN A N 1
ATOM 688 C CA . ASN A 1 115 ? 12.028 45.064 72.922 1.00 42.14 115 ASN A CA 1
ATOM 689 C C . ASN A 1 115 ? 10.875 45.821 72.299 1.00 44.25 115 ASN A C 1
ATOM 690 O O . ASN A 1 115 ? 10.416 46.809 72.876 1.00 41.14 115 ASN A O 1
ATOM 695 N N . GLU A 1 116 ? 10.397 45.388 71.132 1.00 36.75 116 GLU A N 1
ATOM 696 C CA . GLU A 1 116 ? 9.255 46.050 70.524 1.00 39.95 116 GLU A CA 1
ATOM 697 C C . GLU A 1 116 ? 8.502 45.069 69.635 1.00 43.14 116 GLU A C 1
ATOM 698 O O . GLU A 1 116 ? 9.101 44.207 68.978 1.00 38.31 116 GLU A O 1
ATOM 704 N N . TRP A 1 117 ? 7.180 45.221 69.612 1.00 45.28 117 TRP A N 1
ATOM 705 C CA . TRP A 1 117 ? 6.329 44.348 68.802 1.00 45.06 117 TRP A CA 1
ATOM 706 C C . TRP A 1 117 ? 4.967 45.044 68.712 1.00 48.74 117 TRP A C 1
ATOM 707 O O . TRP A 1 117 ? 4.091 44.795 69.539 1.00 49.73 117 TRP A O 1
ATOM 718 N N . ARG A 1 118 ? 4.804 45.916 67.718 1.00 48.22 118 ARG A N 1
ATOM 719 C CA . ARG A 1 118 ? 3.553 46.657 67.660 1.00 52.19 118 ARG A CA 1
ATOM 720 C C . ARG A 1 118 ? 3.353 47.296 66.292 1.00 54.50 118 ARG A C 1
ATOM 721 O O . ARG A 1 118 ? 4.292 47.470 65.509 1.00 48.49 118 ARG A O 1
ATOM 729 N N . TYR A 1 119 ? 2.096 47.662 66.035 1.00 56.68 119 TYR A N 1
ATOM 730 C CA . TYR A 1 119 ? 1.683 48.336 64.814 1.00 49.92 119 TYR A CA 1
ATOM 731 C C . TYR A 1 119 ? 1.331 49.772 65.192 1.00 51.33 119 TYR A C 1
ATOM 732 O O . TYR A 1 119 ? 0.211 50.071 65.606 1.00 62.47 119 TYR A O 1
ATOM 741 N N . LYS A 1 120 ? 2.307 50.654 65.047 1.00 53.82 120 LYS A N 1
ATOM 742 C CA . LYS A 1 120 ? 2.147 52.062 65.374 1.00 58.73 120 LYS A CA 1
ATOM 743 C C . LYS A 1 120 ? 1.307 52.725 64.285 1.00 56.31 120 LYS A C 1
ATOM 744 O O . LYS A 1 120 ? 1.628 52.621 63.097 1.00 65.02 120 LYS A O 1
ATOM 750 N N . VAL A 1 121 ? 0.201 53.356 64.671 1.00 56.72 121 VAL A N 1
ATOM 751 C CA . VAL A 1 121 ? -0.669 54.059 63.733 1.00 59.18 121 VAL A CA 1
ATOM 752 C C . VAL A 1 121 ? -0.503 55.556 63.959 1.00 66.66 121 VAL A C 1
ATOM 753 O O . VAL A 1 121 ? -0.620 56.039 65.091 1.00 75.06 121 VAL A O 1
ATOM 757 N N . GLY A 1 122 ? -0.227 56.285 62.886 1.00 63.68 122 GLY A N 1
ATOM 758 C CA . GLY A 1 122 ? -0.136 57.728 62.964 1.00 62.32 122 GLY A CA 1
ATOM 759 C C . GLY A 1 122 ? -0.589 58.370 61.676 1.00 65.70 122 GLY A C 1
ATOM 760 O O . GLY A 1 122 ? -1.767 58.282 61.321 1.00 72.55 122 GLY A O 1
ATOM 761 N N . LEU A 1 123 ? 0.335 59.021 60.967 1.00 67.32 123 LEU A N 1
ATOM 762 C CA . LEU A 1 123 ? 0.043 59.467 59.606 1.00 67.91 123 LEU A CA 1
ATOM 763 C C . LEU A 1 123 ? -0.202 58.275 58.687 1.00 64.18 123 LEU A C 1
ATOM 764 O O . LEU A 1 123 ? -1.032 58.341 57.771 1.00 67.10 123 LEU A O 1
ATOM 769 N N . ASP A 1 124 ? 0.516 57.182 58.922 1.00 53.42 124 ASP A N 1
ATOM 770 C CA . ASP A 1 124 ? 0.311 55.912 58.241 1.00 60.14 124 ASP A CA 1
ATOM 771 C C . ASP A 1 124 ? 0.590 54.813 59.263 1.00 57.21 124 ASP A C 1
ATOM 772 O O . ASP A 1 124 ? 0.683 55.071 60.466 1.00 59.89 124 ASP A O 1
ATOM 777 N N . GLY A 1 125 ? 0.753 53.581 58.790 1.00 49.51 125 GLY A N 1
ATOM 778 C CA . GLY A 1 125 ? 0.992 52.454 59.665 1.00 56.97 125 GLY A CA 1
ATOM 779 C C . GLY A 1 125 ? 2.460 52.079 59.604 1.00 61.74 125 GLY A C 1
ATOM 780 O O . GLY A 1 125 ? 3.050 52.030 58.520 1.00 58.94 125 GLY A O 1
ATOM 781 N N . GLU A 1 126 ? 3.051 51.860 60.777 1.00 59.85 126 GLU A N 1
ATOM 782 C CA . GLU A 1 126 ? 4.421 51.361 60.846 1.00 58.17 126 GLU A CA 1
ATOM 783 C C . GLU A 1 126 ? 4.507 50.212 61.841 1.00 50.87 126 GLU A C 1
ATOM 784 O O . GLU A 1 126 ? 4.534 50.424 63.065 1.00 47.06 126 GLU A O 1
ATOM 790 N N . PRO A 1 127 ? 4.534 48.984 61.356 1.00 49.56 127 PRO A N 1
ATOM 791 C CA . PRO A 1 127 ? 4.875 47.862 62.231 1.00 53.03 127 PRO A CA 1
ATOM 792 C C . PRO A 1 127 ? 6.320 48.001 62.680 1.00 53.10 127 PRO A C 1
ATOM 793 O O . PRO A 1 127 ? 7.196 48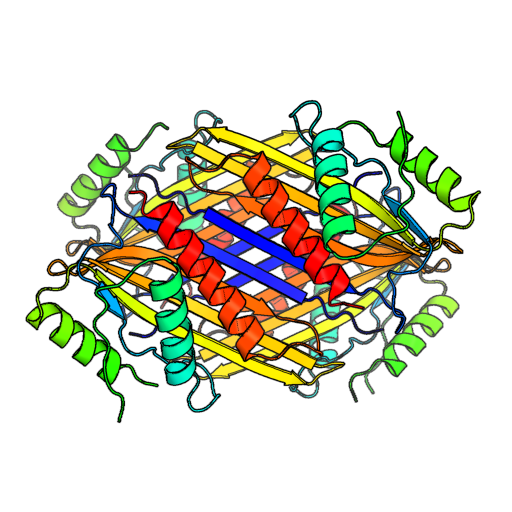.364 61.889 1.00 48.89 127 PRO A O 1
ATOM 797 N N . VAL A 1 128 ? 6.556 47.747 63.966 1.00 44.63 128 VAL A N 1
ATOM 798 C CA . VAL A 1 128 ? 7.889 47.799 64.553 1.00 41.58 128 VAL A CA 1
ATOM 799 C C . VAL A 1 128 ? 8.151 46.498 65.300 1.00 43.55 128 VAL A C 1
ATOM 800 O O . VAL A 1 128 ? 7.253 45.941 65.941 1.00 45.85 128 VAL A O 1
ATOM 804 N N . ALA A 1 129 ? 9.390 46.031 65.245 1.00 46.91 129 ALA A N 1
ATOM 805 C CA . ALA A 1 129 ? 9.810 44.880 66.022 1.00 40.95 129 ALA A CA 1
ATOM 806 C C . ALA A 1 129 ? 11.280 45.056 66.375 1.00 49.45 129 ALA A C 1
ATOM 807 O O . ALA A 1 129 ? 12.058 45.569 65.562 1.00 43.83 129 ALA A O 1
ATOM 809 N N . GLY A 1 130 ? 11.639 44.656 67.593 1.00 40.95 130 GLY A N 1
ATOM 810 C CA . GLY A 1 130 ? 13.017 44.719 68.056 1.00 39.23 130 GLY A CA 1
ATOM 811 C C . GLY A 1 130 ? 13.287 43.646 69.089 1.00 41.65 130 GLY A C 1
ATOM 812 O O . GLY A 1 130 ? 12.390 43.233 69.822 1.00 44.02 130 GLY A O 1
ATOM 813 N N . PHE A 1 131 ? 14.537 43.190 69.148 1.00 37.49 131 PHE A N 1
ATOM 814 C CA . PHE A 1 131 ? 14.904 42.059 69.995 1.00 36.77 131 PHE A CA 1
ATOM 815 C C . PHE A 1 131 ? 16.329 42.232 70.462 1.00 39.42 131 PHE A C 1
ATOM 816 O O . PHE A 1 131 ? 17.145 42.828 69.767 1.00 39.36 131 PHE A O 1
ATOM 824 N N . THR A 1 132 ? 16.618 41.691 71.643 1.00 41.05 132 THR A N 1
ATOM 825 C CA . THR A 1 132 ? 17.983 41.497 72.098 1.00 40.68 132 THR A CA 1
ATOM 826 C C . THR A 1 132 ? 18.183 40.023 72.415 1.00 43.85 132 THR A C 1
ATOM 827 O O . THR A 1 132 ? 17.373 39.413 73.118 1.00 43.92 132 THR A O 1
ATOM 831 N N . LEU A 1 133 ? 19.250 39.458 71.877 1.00 45.29 133 LEU A N 1
ATOM 832 C CA . LEU A 1 133 ? 19.555 38.045 71.992 1.00 36.41 133 LEU A CA 1
ATOM 833 C C . LEU A 1 133 ? 20.931 37.887 72.617 1.00 44.05 133 LEU A C 1
ATOM 834 O O . LEU A 1 133 ? 21.864 38.628 72.290 1.00 38.29 133 LEU A O 1
ATOM 839 N N . GLN A 1 134 ? 21.033 36.945 73.547 1.00 41.29 134 GLN A N 1
ATOM 840 C CA . GLN A 1 134 ? 22.283 36.568 74.192 1.00 38.32 134 GLN A CA 1
ATOM 841 C C . GLN A 1 134 ? 22.480 35.066 74.058 1.00 41.19 134 GLN A C 1
ATOM 842 O O . GLN A 1 134 ? 21.554 34.283 74.309 1.00 43.71 134 GLN A O 1
ATOM 848 N N . VAL A 1 135 ? 23.683 34.648 73.699 1.00 41.83 135 VAL A N 1
ATOM 849 C CA . VAL A 1 135 ? 24.004 33.224 73.658 1.00 38.27 135 VAL A CA 1
ATOM 850 C C . VAL A 1 135 ? 24.961 32.940 74.794 1.00 43.63 135 VAL A C 1
ATOM 851 O O . VAL A 1 135 ? 26.069 33.489 74.834 1.00 46.84 135 VAL A O 1
ATOM 855 N N . ILE A 1 136 ? 24.529 32.067 75.696 1.00 42.48 136 ILE A N 1
ATOM 856 C CA . ILE A 1 136 ? 25.188 31.797 76.967 1.00 43.62 136 ILE A CA 1
ATOM 857 C C . ILE A 1 136 ? 25.769 30.394 76.898 1.00 43.44 136 ILE A C 1
ATOM 858 O O . ILE A 1 136 ? 25.041 29.429 76.645 1.00 48.35 136 ILE A O 1
ATOM 863 N N . GLU A 1 137 ? 27.070 30.276 77.114 1.00 47.78 137 GLU A N 1
ATOM 864 C CA . GLU A 1 137 ? 27.702 28.966 77.156 1.00 54.73 137 GLU A CA 1
ATOM 865 C C . GLU A 1 137 ? 27.571 28.378 78.553 1.00 57.72 137 GLU A C 1
ATOM 866 O O . GLU A 1 137 ? 27.874 29.045 79.547 1.00 58.51 137 GLU A O 1
ATOM 872 N N . LEU A 1 138 ? 27.120 27.132 78.624 1.00 51.68 138 LEU A N 1
ATOM 873 C CA . LEU A 1 138 ? 26.892 26.465 79.897 1.00 51.95 138 LEU A CA 1
ATOM 874 C C . LEU A 1 138 ? 27.902 25.332 80.056 1.00 60.61 138 LEU A C 1
ATOM 875 O O . LEU A 1 138 ? 28.418 24.816 79.062 1.00 60.81 138 LEU A O 1
ATOM 880 N N . PRO A 1 139 ? 28.202 24.941 81.303 1.00 54.04 139 PRO A N 1
ATOM 881 C CA . PRO A 1 139 ? 27.665 25.406 82.591 1.00 66.16 139 PRO A CA 1
ATOM 882 C C . PRO A 1 139 ? 28.228 26.733 83.130 1.00 66.64 139 PRO A C 1
ATOM 883 O O . PRO A 1 139 ? 27.729 27.208 84.156 1.00 65.97 139 PRO A O 1
ATOM 887 N N . GLU A 1 140 ? 29.249 27.306 82.488 1.00 62.61 140 GLU A N 1
ATOM 888 C CA . GLU A 1 140 ? 29.952 28.446 83.076 1.00 67.85 140 GLU A CA 1
ATOM 889 C C . GLU A 1 140 ? 29.191 29.764 82.954 1.00 64.34 140 GLU A C 1
ATOM 890 O O . GLU A 1 140 ? 29.616 30.757 83.550 1.00 70.36 140 GLU A O 1
ATOM 896 N N . GLU A 1 141 ? 28.087 29.798 82.218 1.00 58.89 141 GLU A N 1
ATOM 897 C CA . GLU A 1 141 ? 27.289 31.014 82.027 1.00 66.04 141 GLU A CA 1
ATOM 898 C C . GLU A 1 141 ? 28.128 32.175 81.480 1.00 60.93 141 GLU A C 1
ATOM 899 O O . GLU A 1 141 ? 28.203 33.254 82.065 1.00 64.61 141 GLU A O 1
ATOM 905 N N . LYS A 1 142 ? 28.760 31.938 80.334 1.00 53.57 142 LYS A N 1
ATOM 906 C CA . LYS A 1 142 ? 29.555 32.953 79.653 1.00 59.50 142 LYS A CA 1
ATOM 907 C C . LYS A 1 142 ? 28.858 33.369 78.364 1.00 49.38 142 LYS A C 1
ATOM 908 O O . LYS A 1 142 ? 28.464 32.518 77.559 1.00 50.55 142 LYS A O 1
ATOM 911 N N . VAL A 1 143 ? 28.704 34.674 78.171 1.00 47.17 143 VAL A N 1
ATOM 912 C CA . VAL A 1 143 ? 28.117 35.175 76.926 1.00 45.31 143 VAL A CA 1
ATOM 913 C C . VAL A 1 143 ? 29.148 35.056 75.813 1.00 44.13 143 VAL A C 1
ATOM 914 O O . VAL A 1 143 ? 30.221 35.661 75.879 1.00 53.77 143 VAL A O 1
ATOM 918 N N . VAL A 1 144 ? 28.834 34.268 74.788 1.00 42.15 144 VAL A N 1
ATOM 919 C CA . VAL A 1 144 ? 29.750 34.106 73.670 1.00 43.85 144 VAL A CA 1
ATOM 920 C C . VAL A 1 144 ? 29.307 34.927 72.467 1.00 47.05 144 VAL A C 1
ATOM 921 O O . VAL A 1 144 ? 30.139 35.242 71.601 1.00 47.30 144 VAL A O 1
ATOM 925 N N . TRP A 1 145 ? 28.051 35.348 72.426 1.00 46.61 145 TRP A N 1
ATOM 926 C CA . TRP A 1 145 ? 27.562 36.209 71.366 1.00 43.73 145 TRP A CA 1
ATOM 927 C C . TRP A 1 145 ? 26.339 36.940 71.892 1.00 44.21 145 TRP A C 1
ATOM 928 O O . TRP A 1 145 ? 25.599 36.415 72.727 1.00 40.26 145 TRP A O 1
ATOM 939 N N . SER A 1 146 ? 26.139 38.156 71.400 1.00 43.57 146 SER A N 1
ATOM 940 C CA . SER A 1 146 ? 24.920 38.876 71.718 1.00 47.97 146 SER A CA 1
ATOM 941 C C . SER A 1 146 ? 24.625 39.840 70.590 1.00 46.34 146 SER A C 1
ATOM 942 O O . SER A 1 146 ? 25.534 40.301 69.893 1.00 47.33 146 SER A O 1
ATOM 945 N N . GLY A 1 147 ? 23.350 40.148 70.439 1.00 38.27 147 GLY A N 1
ATOM 946 C CA . GLY A 1 147 ? 22.904 40.982 69.348 1.00 38.04 147 GLY A CA 1
ATOM 947 C C . GLY A 1 147 ? 21.671 41.765 69.724 1.00 44.61 147 GLY A C 1
ATOM 948 O O . GLY A 1 147 ? 20.828 41.309 70.505 1.00 42.65 147 GLY A O 1
ATOM 949 N N . VAL A 1 148 ? 21.565 42.954 69.134 1.00 37.66 148 VAL A N 1
ATOM 950 C CA . VAL A 1 148 ? 20.428 43.853 69.279 1.00 35.50 148 VAL A CA 1
ATOM 951 C C . VAL A 1 148 ? 20.037 44.306 67.880 1.00 38.62 148 VAL A C 1
ATOM 952 O O . VAL A 1 148 ? 20.893 44.746 67.106 1.00 41.57 148 VAL A O 1
ATOM 956 N N . ALA A 1 149 ? 18.759 44.207 67.552 1.00 37.96 149 ALA A N 1
ATOM 957 C CA . ALA A 1 149 ? 18.328 44.650 66.244 1.00 35.79 149 ALA A CA 1
ATOM 958 C C . ALA A 1 149 ? 16.883 45.111 66.320 1.00 44.64 149 ALA A C 1
ATOM 959 O O . ALA A 1 149 ? 16.123 44.696 67.199 1.00 39.62 149 ALA A O 1
ATOM 961 N N . GLY A 1 150 ? 16.506 45.951 65.356 1.00 39.26 150 GLY A N 1
ATOM 962 C CA . GLY A 1 150 ? 15.156 46.472 65.299 1.00 35.36 150 GLY A CA 1
ATOM 963 C C . GLY A 1 150 ? 14.835 47.024 63.932 1.00 42.07 150 GLY A C 1
ATOM 964 O O . GLY A 1 150 ? 15.722 47.390 63.151 1.00 38.28 150 GLY A O 1
ATOM 965 N N . LYS A 1 151 ? 13.542 47.104 63.657 1.00 40.58 151 LYS A N 1
ATOM 966 C CA . LYS A 1 151 ? 13.121 47.518 62.338 1.00 40.87 151 LYS A CA 1
ATOM 967 C C . LYS A 1 151 ? 11.719 48.096 62.408 1.00 42.47 151 LYS A C 1
ATOM 968 O O . LYS A 1 151 ? 10.862 47.593 63.137 1.00 42.56 151 LYS A O 1
ATOM 974 N N . SER A 1 152 ? 11.503 49.153 61.651 1.00 37.79 152 SER A N 1
ATOM 975 C CA . SER A 1 152 ? 10.171 49.659 61.386 1.00 41.53 152 SER A CA 1
ATOM 976 C C . SER A 1 152 ? 9.885 49.497 59.903 1.00 48.60 152 SER A C 1
ATOM 977 O O . SER A 1 152 ? 10.758 49.745 59.063 1.00 45.88 152 SER A O 1
ATOM 980 N N . GLY A 1 153 ? 8.668 49.055 59.586 1.00 45.27 153 GLY A N 1
ATOM 981 C CA . GLY A 1 153 ? 8.284 48.758 58.229 1.00 40.38 153 GLY A CA 1
ATOM 982 C C . GLY A 1 153 ? 7.282 49.749 57.670 1.00 46.43 153 GLY A C 1
ATOM 983 O O . GLY A 1 153 ? 6.977 50.781 58.271 1.00 47.65 153 GLY A O 1
ATOM 984 N N . TRP A 1 154 ? 6.767 49.407 56.494 1.00 46.90 154 TRP A N 1
ATOM 985 C CA . TRP A 1 154 ? 5.747 50.176 55.799 1.00 52.84 154 TRP A CA 1
ATOM 986 C C . TRP A 1 154 ? 4.363 49.625 56.136 1.00 49.02 154 TRP A C 1
ATOM 987 O O . TRP A 1 154 ? 4.221 48.545 56.710 1.00 58.12 154 TRP A O 1
ATOM 998 N N . SER A 1 155 ? 3.338 50.403 55.782 1.00 46.70 155 SER A N 1
ATOM 999 C CA . SER A 1 155 ? 1.960 50.125 56.193 1.00 57.35 155 SER A CA 1
ATOM 1000 C C . SER A 1 155 ? 1.482 48.720 55.828 1.00 63.83 155 SER A C 1
ATOM 1001 O O . SER A 1 155 ? 0.692 48.133 56.573 1.00 64.93 155 SER A O 1
ATOM 1004 N N . ARG A 1 156 ? 1.918 48.170 54.690 1.00 66.32 156 ARG A N 1
ATOM 1005 C CA . ARG A 1 156 ? 1.399 46.882 54.234 1.00 67.02 156 ARG A CA 1
ATOM 1006 C C . ARG A 1 156 ? 2.065 45.690 54.908 1.00 66.31 156 ARG A C 1
ATOM 1007 O O . ARG A 1 156 ? 1.601 44.557 54.719 1.00 68.96 156 ARG A O 1
ATOM 1009 N N . ASP A 1 157 ? 3.126 45.911 55.682 1.00 57.36 157 ASP A N 1
ATOM 1010 C CA . ASP A 1 157 ? 3.804 44.822 56.377 1.00 64.67 157 ASP A CA 1
ATOM 1011 C C . ASP A 1 157 ? 3.100 44.490 57.687 1.00 64.59 157 ASP A C 1
ATOM 1012 O O . ASP A 1 157 ? 2.714 45.382 58.450 1.00 63.19 157 ASP A O 1
ATOM 1017 N N . ALA A 1 158 ? 2.945 43.201 57.955 1.00 65.52 158 ALA A N 1
ATOM 1018 C CA . ALA A 1 158 ? 2.540 42.779 59.284 1.00 60.07 158 ALA A CA 1
ATOM 1019 C C . ALA A 1 158 ? 3.710 42.897 60.256 1.00 54.90 158 ALA A C 1
ATOM 1020 O O . ALA A 1 158 ? 4.879 42.848 59.871 1.00 54.70 158 ALA A O 1
ATOM 1022 N N . VAL A 1 159 ? 3.378 43.042 61.540 1.00 58.16 159 VAL A N 1
ATOM 1023 C CA . VAL A 1 159 ? 4.414 43.056 62.565 1.00 53.76 159 VAL A CA 1
ATOM 1024 C C . VAL A 1 159 ? 5.207 41.756 62.532 1.00 59.31 159 VAL A C 1
ATOM 1025 O O . VAL A 1 159 ? 6.436 41.757 62.696 1.00 47.87 159 VAL A O 1
ATOM 1029 N N . SER A 1 160 ? 4.515 40.633 62.279 1.00 55.25 160 SER A N 1
ATOM 1030 C CA . SER A 1 160 ? 5.152 39.321 62.344 1.00 53.22 160 SER A CA 1
ATOM 1031 C C . SER A 1 160 ? 6.189 39.163 61.250 1.00 49.67 160 SER A C 1
ATOM 1032 O O . SER A 1 160 ? 7.222 38.523 61.462 1.00 49.08 160 SER A O 1
ATOM 1035 N N . ALA A 1 161 ? 5.942 39.756 60.074 1.00 58.25 161 ALA A N 1
ATOM 1036 C CA . ALA A 1 161 ? 6.930 39.720 59.002 1.00 49.52 161 ALA A CA 1
ATOM 1037 C C . ALA A 1 161 ? 8.123 40.629 59.300 1.00 50.27 161 ALA A C 1
ATOM 1038 O O . ALA A 1 161 ? 9.259 40.300 58.942 1.00 48.89 161 ALA A O 1
ATOM 1040 N N . VAL A 1 162 ? 7.900 41.771 59.948 1.00 53.34 162 VAL A N 1
ATOM 1041 C CA . VAL A 1 162 ? 9.036 42.596 60.358 1.00 45.24 162 VAL A CA 1
ATOM 1042 C C . VAL A 1 162 ? 9.852 41.870 61.428 1.00 41.84 162 VAL A C 1
ATOM 1043 O O . VAL A 1 162 ? 11.087 41.845 61.385 1.00 43.46 162 VAL A O 1
ATOM 1047 N N . ALA A 1 163 ? 9.172 41.227 62.371 1.00 39.17 163 ALA A N 1
ATOM 1048 C CA . ALA A 1 163 ? 9.869 40.491 63.419 1.00 44.00 163 ALA A CA 1
ATOM 1049 C C . ALA A 1 163 ? 10.640 39.307 62.847 1.00 48.68 163 ALA A C 1
ATOM 1050 O O . ALA A 1 163 ? 11.756 39.016 63.287 1.00 44.70 163 ALA A O 1
ATOM 1052 N N . GLN A 1 164 ? 10.062 38.614 61.862 1.00 51.10 164 GLN A N 1
ATOM 1053 C CA . GLN A 1 164 ? 10.771 37.494 61.255 1.00 47.92 164 GLN A CA 1
ATOM 1054 C C . GLN A 1 164 ? 12.038 37.966 60.561 1.00 49.33 164 GLN A C 1
ATOM 1055 O O . GLN A 1 164 ? 13.082 37.308 60.659 1.00 52.85 164 GLN A O 1
ATOM 1061 N N . GLN A 1 165 ? 11.964 39.107 59.863 1.00 42.19 165 GLN A N 1
ATOM 1062 C CA . GLN A 1 165 ? 13.145 39.681 59.225 1.00 50.38 165 GLN A CA 1
ATOM 1063 C C . GLN A 1 165 ? 14.236 39.986 60.242 1.00 49.15 165 GLN A C 1
ATOM 1064 O O . GLN A 1 165 ? 15.414 39.693 60.009 1.00 46.84 165 GLN A O 1
ATOM 1070 N N . VAL A 1 166 ? 13.862 40.623 61.357 1.00 40.37 166 VAL A N 1
ATOM 1071 C CA . VAL A 1 166 ? 14.850 41.063 62.336 1.00 34.79 166 VAL A CA 1
ATOM 1072 C C . VAL A 1 166 ? 15.516 39.860 62.989 1.00 32.80 166 VAL A C 1
ATOM 1073 O O . VAL A 1 166 ? 16.741 39.812 63.140 1.00 41.33 166 VAL A O 1
ATOM 1077 N N . LEU A 1 167 ? 14.725 38.859 63.348 1.00 37.09 167 LEU A N 1
ATOM 1078 C CA . LEU A 1 167 ? 15.297 37.652 63.929 1.00 41.29 167 LEU A CA 1
ATOM 1079 C C . LEU A 1 167 ? 16.075 36.852 62.890 1.00 45.97 167 LEU A C 1
ATOM 1080 O O . LEU A 1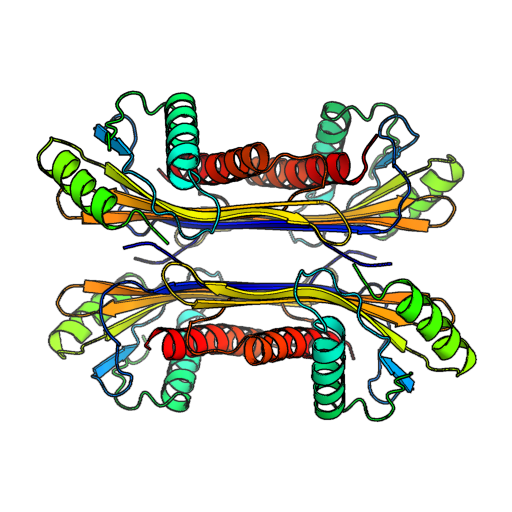 167 ? 17.038 36.158 63.235 1.00 46.42 167 LEU A O 1
ATOM 1085 N N . ASP A 1 168 ? 15.700 36.952 61.612 1.00 45.03 168 ASP A N 1
ATOM 1086 C CA . ASP A 1 168 ? 16.498 36.276 60.590 1.00 44.81 168 ASP A CA 1
ATOM 1087 C C . ASP A 1 168 ? 17.885 36.897 60.493 1.00 41.63 168 ASP A C 1
ATOM 1088 O O . ASP A 1 168 ? 18.891 36.179 60.480 1.00 39.65 168 ASP A O 1
ATOM 1093 N N . SER A 1 169 ? 17.959 38.230 60.477 1.00 40.68 169 SER A N 1
ATOM 1094 C CA . SER A 1 169 ? 19.256 38.906 60.472 1.00 45.65 169 SER A CA 1
ATOM 1095 C C . SER A 1 169 ? 20.099 38.529 61.691 1.00 41.93 169 SER A C 1
ATOM 1096 O O . SER A 1 169 ? 21.308 38.304 61.573 1.00 46.02 169 SER A O 1
ATOM 1099 N N . LEU A 1 170 ? 19.489 38.467 62.872 1.00 40.08 170 LEU A N 1
ATOM 1100 C CA . LEU A 1 170 ? 20.265 38.175 64.080 1.00 41.69 170 LEU A CA 1
ATOM 1101 C C . LEU A 1 170 ? 20.808 36.750 64.048 1.00 42.19 170 LEU A C 1
ATOM 1102 O O . LEU A 1 170 ? 21.990 36.513 64.325 1.00 42.14 170 LEU A O 1
ATOM 1107 N N . ILE A 1 171 ? 19.958 35.790 63.695 1.00 35.49 171 ILE A N 1
ATOM 1108 C CA . ILE A 1 171 ? 20.393 34.404 63.656 1.00 34.81 171 ILE A CA 1
ATOM 1109 C C . ILE A 1 171 ? 21.377 34.191 62.521 1.00 36.96 171 ILE A C 1
ATOM 1110 O O . ILE A 1 171 ? 22.340 33.422 62.651 1.00 45.68 171 ILE A O 1
ATOM 1115 N N . GLY A 1 172 ? 21.185 34.905 61.410 1.00 41.82 172 GLY A N 1
ATOM 1116 C CA . GLY A 1 172 ? 22.137 34.805 60.324 1.00 43.40 172 GLY A CA 1
ATOM 1117 C C . GLY A 1 172 ? 23.494 35.329 60.731 1.00 48.07 172 GLY A C 1
ATOM 1118 O O . GLY A 1 172 ? 24.524 34.772 60.346 1.00 51.79 172 GLY A O 1
ATOM 1119 N N . ASP A 1 173 ? 23.508 36.369 61.564 1.00 45.09 173 ASP A N 1
ATOM 1120 C CA . ASP A 1 173 ? 24.758 36.912 62.072 1.00 49.19 173 ASP A CA 1
ATOM 1121 C C . ASP A 1 173 ? 25.400 35.976 63.099 1.00 41.28 173 ASP A C 1
ATOM 1122 O O . ASP A 1 173 ? 26.627 35.806 63.114 1.00 44.46 173 ASP A O 1
ATOM 1127 N N . LEU A 1 174 ? 24.590 35.388 63.981 1.00 40.15 174 LEU A N 1
ATOM 1128 C CA . LEU A 1 174 ? 25.108 34.420 64.943 1.00 44.26 174 LEU A CA 1
ATOM 1129 C C . LEU A 1 174 ? 25.785 33.254 64.229 1.00 55.59 174 LEU A C 1
ATOM 1130 O O . LEU A 1 174 ? 26.891 32.839 64.604 1.00 59.17 174 LEU A O 1
ATOM 1135 N N . GLU A 1 175 ? 25.148 32.732 63.175 1.00 49.73 175 GLU A N 1
ATOM 1136 C CA . GLU A 1 175 ? 25.738 31.625 62.433 1.00 50.81 175 GLU A CA 1
ATOM 1137 C C . GLU A 1 175 ? 27.086 32.016 61.828 1.00 59.29 175 GLU A C 1
ATOM 1138 O O . GLU A 1 175 ? 28.051 31.246 61.898 1.00 57.54 175 GLU A O 1
ATOM 1144 N N . LYS A 1 176 ? 27.182 33.219 61.245 1.00 61.64 176 LYS A N 1
ATOM 1145 C CA . LYS A 1 176 ? 28.460 33.658 60.676 1.00 61.31 176 LYS A CA 1
ATOM 1146 C C . LYS A 1 176 ? 29.487 33.901 61.768 1.00 65.99 176 LYS A C 1
ATOM 1147 O O . LYS A 1 176 ? 30.620 33.420 61.684 1.00 71.67 176 LYS A O 1
ATOM 1153 N N . ALA A 1 177 ? 29.106 34.661 62.801 1.00 72.67 177 ALA A N 1
ATOM 1154 C CA . ALA A 1 177 ? 30.007 34.936 63.915 1.00 77.05 177 ALA A CA 1
ATOM 1155 C C . ALA A 1 177 ? 30.354 33.679 64.710 1.00 80.70 177 ALA A C 1
ATOM 1156 O O . ALA A 1 177 ? 31.373 33.670 65.409 1.00 82.71 177 ALA A O 1
ATOM 1158 N N . ALA A 1 178 ? 29.534 32.624 64.625 1.00 78.19 178 ALA A N 1
ATOM 1159 C CA . ALA A 1 178 ? 29.902 31.348 65.230 1.00 81.18 178 ALA A CA 1
ATOM 1160 C C . ALA A 1 178 ? 31.194 30.802 64.651 1.00 89.03 178 ALA A C 1
ATOM 1161 O O . ALA A 1 178 ? 31.824 29.950 65.282 1.00 88.41 178 ALA A O 1
ATOM 1163 N N . ALA A 1 179 ? 31.589 31.277 63.467 1.00 96.51 179 ALA A N 1
ATOM 1164 C CA . ALA A 1 179 ? 32.866 30.973 62.819 1.00 98.29 179 ALA A CA 1
ATOM 1165 C C . ALA A 1 179 ? 32.923 29.520 62.391 1.00 109.63 179 ALA A C 1
ATOM 1166 O O . ALA A 1 179 ? 32.803 29.222 61.204 1.00 120.27 179 ALA A O 1
ATOM 1168 N N . SER B 1 12 ? 16.382 39.682 84.366 1.00 79.03 12 SER B N 1
ATOM 1169 C CA . SER B 1 12 ? 17.450 39.342 83.431 1.00 75.75 12 SER B CA 1
ATOM 1170 C C . SER B 1 12 ? 17.124 39.779 81.998 1.00 79.03 12 SER B C 1
ATOM 1171 O O . SER B 1 12 ? 17.848 39.447 81.059 1.00 74.27 12 SER B O 1
ATOM 1174 N N . GLY B 1 13 ? 16.034 40.527 81.835 1.00 74.90 13 GLY B N 1
ATOM 1175 C CA . GLY B 1 13 ? 15.713 41.064 80.525 1.00 68.62 13 GLY B CA 1
ATOM 1176 C C . GLY B 1 13 ? 16.805 41.983 80.015 1.00 64.51 13 GLY B C 1
ATOM 1177 O O . GLY B 1 13 ? 17.514 42.639 80.779 1.00 72.27 13 GLY B O 1
ATOM 1178 N N . LEU B 1 14 ? 16.964 42.012 78.706 1.00 60.70 14 LEU B N 1
ATOM 1179 C CA . LEU B 1 14 ? 17.985 42.839 78.078 1.00 56.08 14 LEU B CA 1
ATOM 1180 C C . LEU B 1 14 ? 17.294 44.019 77.413 1.00 61.95 14 LEU B C 1
ATOM 1181 O O . LEU B 1 14 ? 16.576 43.844 76.421 1.00 53.04 14 LEU B O 1
ATOM 1186 N N . VAL B 1 15 ? 17.505 45.211 77.964 1.00 56.03 15 VAL B N 1
ATOM 1187 C CA . VAL B 1 15 ? 16.880 46.424 77.445 1.00 53.16 15 VAL B CA 1
ATOM 1188 C C . VAL B 1 15 ? 17.977 47.410 77.059 1.00 50.99 15 VAL B C 1
ATOM 1189 O O . VAL B 1 15 ? 18.352 48.284 77.852 1.00 47.52 15 VAL B O 1
ATOM 1193 N N . PRO B 1 16 ? 18.509 47.325 75.856 1.00 45.40 16 PRO B N 1
ATOM 1194 C CA . PRO B 1 16 ? 19.531 48.292 75.459 1.00 42.92 16 PRO B CA 1
ATOM 1195 C C . PRO B 1 16 ? 18.928 49.685 75.309 1.00 42.03 16 PRO B C 1
ATOM 1196 O O . PRO B 1 16 ? 17.735 49.849 75.056 1.00 44.86 16 PRO B O 1
ATOM 1200 N N . ARG B 1 17 ? 19.765 50.694 75.507 1.00 40.32 17 ARG B N 1
ATOM 1201 C CA . ARG B 1 17 ? 19.404 52.074 75.216 1.00 39.44 17 ARG B CA 1
ATOM 1202 C C . ARG B 1 17 ? 20.223 52.518 74.018 1.00 43.64 17 ARG B C 1
ATOM 1203 O O . ARG B 1 17 ? 21.293 51.963 73.746 1.00 40.13 17 ARG B O 1
ATOM 1211 N N . GLY B 1 18 ? 19.700 53.485 73.276 1.00 43.34 18 GLY B N 1
ATOM 1212 C CA . GLY B 1 18 ? 20.361 53.820 72.035 1.00 47.43 18 GLY B CA 1
ATOM 1213 C C . GLY B 1 18 ? 19.953 55.163 71.486 1.00 42.21 18 GLY B C 1
ATOM 1214 O O . GLY B 1 18 ? 18.918 55.731 71.848 1.00 42.18 18 GLY B O 1
ATOM 1215 N N . SER B 1 19 ? 20.782 55.654 70.575 1.00 41.40 19 SER B N 1
ATOM 1216 C CA . SER B 1 19 ? 20.472 56.866 69.838 1.00 42.62 19 SER B CA 1
ATOM 1217 C C . SER B 1 19 ? 21.095 56.750 68.464 1.00 46.80 19 SER B C 1
ATOM 1218 O O . SER B 1 19 ? 22.154 56.133 68.294 1.00 45.97 19 SER B O 1
ATOM 1221 N N . HIS B 1 20 ? 20.406 57.338 67.485 1.00 42.49 20 HIS B N 1
ATOM 1222 C CA . HIS B 1 20 ? 20.795 57.282 66.086 1.00 34.00 20 HIS B CA 1
ATOM 1223 C C . HIS B 1 20 ? 20.541 58.647 65.468 1.00 44.57 20 HIS B C 1
ATOM 1224 O O . HIS B 1 20 ? 19.589 59.341 65.833 1.00 39.27 20 HIS B O 1
ATOM 1231 N N . MET B 1 21 ? 21.408 59.031 64.535 1.00 41.84 21 MET B N 1
ATOM 1232 C CA . MET B 1 21 ? 21.199 60.268 63.805 1.00 41.84 21 MET B CA 1
ATOM 1233 C C . MET B 1 21 ? 21.776 60.101 62.412 1.00 44.34 21 MET B C 1
ATOM 1234 O O . MET B 1 21 ? 22.896 59.599 62.246 1.00 39.51 21 MET B O 1
ATOM 1239 N N . VAL B 1 22 ? 21.005 60.510 61.416 1.00 39.29 22 VAL B N 1
ATOM 1240 C CA . VAL B 1 22 ? 21.479 60.542 60.041 1.00 36.05 22 VAL B CA 1
ATOM 1241 C C . VAL B 1 22 ? 21.062 61.868 59.441 1.00 35.93 22 VAL B C 1
ATOM 1242 O O . VAL B 1 22 ? 19.880 62.228 59.477 1.00 40.86 22 VAL B O 1
ATOM 1246 N N . THR B 1 23 ? 22.030 62.591 58.910 1.00 36.74 23 THR B N 1
ATOM 1247 C CA . THR B 1 23 ? 21.800 63.872 58.276 1.00 48.52 23 THR B CA 1
ATOM 1248 C C . THR B 1 23 ? 22.380 63.875 56.870 1.00 42.89 23 THR B C 1
ATOM 1249 O O . THR B 1 23 ? 23.338 63.164 56.549 1.00 44.90 23 THR B O 1
ATOM 1253 N N . LEU B 1 24 ? 21.795 64.708 56.030 1.00 48.66 24 LEU B N 1
ATOM 1254 C CA . LEU B 1 24 ? 22.196 64.738 54.633 1.00 48.74 24 LEU B CA 1
ATOM 1255 C C . LEU B 1 24 ? 22.116 66.172 54.137 1.00 47.11 24 LEU B C 1
ATOM 1256 O O . LEU B 1 24 ? 21.072 66.821 54.263 1.00 48.59 24 LEU B O 1
ATOM 1261 N N . ARG B 1 25 ? 23.223 66.655 53.596 1.00 48.94 25 ARG B N 1
ATOM 1262 C CA . ARG B 1 25 ? 23.336 67.990 53.037 1.00 55.55 25 ARG B CA 1
ATOM 1263 C C . ARG B 1 25 ? 23.209 67.878 51.524 1.00 61.16 25 ARG B C 1
ATOM 1264 O O . ARG B 1 25 ? 23.861 67.031 50.913 1.00 49.24 25 ARG B O 1
ATOM 1267 N N . GLN B 1 26 ? 22.357 68.708 50.924 1.00 77.79 26 GLN B N 1
ATOM 1268 C CA . GLN B 1 26 ? 22.106 68.663 49.482 1.00 91.73 26 GLN B CA 1
ATOM 1269 C C . GLN B 1 26 ? 22.209 70.080 48.922 1.00 96.64 26 GLN B C 1
ATOM 1270 O O . GLN B 1 26 ? 21.246 70.850 48.975 1.00 87.89 26 GLN B O 1
ATOM 1276 N N . GLY B 1 27 ? 23.375 70.422 48.380 1.00 111.28 27 GLY B N 1
ATOM 1277 C CA . GLY B 1 27 ? 23.599 71.748 47.834 1.00 113.85 27 GLY B CA 1
ATOM 1278 C C . GLY B 1 27 ? 24.876 72.385 48.343 1.00 115.57 27 GLY B C 1
ATOM 1279 O O . GLY B 1 27 ? 25.144 72.380 49.548 1.00 118.13 27 GLY B O 1
ATOM 1280 N N . GLY B 1 28 ? 25.672 72.943 47.435 1.00 115.76 28 GLY B N 1
ATOM 1281 C CA . GLY B 1 28 ? 26.956 73.504 47.813 1.00 114.45 28 GLY B CA 1
ATOM 1282 C C . GLY B 1 28 ? 26.903 74.859 48.485 1.00 112.00 28 GLY B C 1
ATOM 1283 O O . GLY B 1 28 ? 27.936 75.328 48.971 1.00 116.27 28 GLY B O 1
ATOM 1284 N N . GLY B 1 29 ? 25.735 75.494 48.530 1.00 105.61 29 GLY B N 1
ATOM 1285 C CA . GLY B 1 29 ? 25.648 76.822 49.106 1.00 96.34 29 GLY B CA 1
ATOM 1286 C C . GLY B 1 29 ? 25.769 76.796 50.621 1.00 93.20 29 GLY B C 1
ATOM 1287 O O . GLY B 1 29 ? 25.216 75.930 51.301 1.00 93.83 29 GLY B O 1
ATOM 1288 N N . THR B 1 30 ? 26.511 77.765 51.149 1.00 89.95 30 THR B N 1
ATOM 1289 C CA . THR B 1 30 ? 26.552 78.002 52.586 1.00 83.23 30 THR B CA 1
ATOM 1290 C C . THR B 1 30 ? 25.217 78.579 53.035 1.00 78.37 30 THR B C 1
ATOM 1291 O O . THR B 1 30 ? 24.804 79.636 52.552 1.00 92.22 30 THR B O 1
ATOM 1295 N N . VAL B 1 31 ? 24.531 77.895 53.934 1.00 67.07 31 VAL B N 1
ATOM 1296 C CA . VAL B 1 31 ? 23.363 78.498 54.558 1.00 72.36 31 VAL B CA 1
ATOM 1297 C C . VAL B 1 31 ? 23.849 79.257 55.784 1.00 76.31 31 VAL B C 1
ATOM 1298 O O . VAL B 1 31 ? 24.805 78.843 56.448 1.00 87.67 31 VAL B O 1
ATOM 1302 N N . SER B 1 32 ? 23.241 80.403 56.052 1.00 65.90 32 SER B N 1
ATOM 1303 C CA . SER B 1 32 ? 23.704 81.296 57.101 1.00 66.67 32 SER B CA 1
ATOM 1304 C C . SER B 1 32 ? 22.648 81.408 58.186 1.00 60.82 32 SER B C 1
ATOM 1305 O O . SER B 1 32 ? 21.473 81.648 57.890 1.00 59.78 32 SER B O 1
ATOM 1308 N N . PHE B 1 33 ? 23.067 81.223 59.441 1.00 59.92 33 PHE B N 1
ATOM 1309 C CA . PHE B 1 33 ? 22.158 81.395 60.569 1.00 54.89 33 PHE B CA 1
ATOM 1310 C C . PHE B 1 33 ? 21.804 82.857 60.820 1.00 54.54 33 PHE B C 1
ATOM 1311 O O . PHE B 1 33 ? 20.853 83.127 61.558 1.00 60.21 33 PHE B O 1
ATOM 1319 N N . THR B 1 34 ? 22.530 83.803 60.229 1.00 55.93 34 THR B N 1
ATOM 1320 C CA . THR B 1 34 ? 22.152 85.205 60.325 1.00 66.58 34 THR B CA 1
ATOM 1321 C C . THR B 1 34 ? 21.167 85.617 59.243 1.00 66.11 34 THR B C 1
ATOM 1322 O O . THR B 1 34 ? 20.741 86.775 59.214 1.00 64.43 34 THR B O 1
ATOM 1326 N N . ASP B 1 35 ? 20.789 84.693 58.368 1.00 64.71 35 ASP B N 1
ATOM 1327 C CA . ASP B 1 35 ? 19.808 84.940 57.327 1.00 61.32 35 ASP B CA 1
ATOM 1328 C C . ASP B 1 35 ? 18.404 84.956 57.926 1.00 53.85 35 ASP B C 1
ATOM 1329 O O . ASP B 1 35 ? 18.207 84.773 59.127 1.00 55.56 35 ASP B O 1
ATOM 1334 N N . SER B 1 36 ? 17.409 85.138 57.068 1.00 53.65 36 SER B N 1
ATOM 1335 C CA . SER B 1 36 ? 16.014 85.083 57.484 1.00 48.81 36 SER B CA 1
ATOM 1336 C C . SER B 1 36 ? 15.547 83.628 57.551 1.00 51.58 36 SER B C 1
ATOM 1337 O O . SER B 1 36 ? 15.556 82.917 56.536 1.00 50.34 36 SER B O 1
ATOM 1340 N N . TRP B 1 37 ? 15.121 83.193 58.739 1.00 46.02 37 TRP B N 1
ATOM 1341 C CA . TRP B 1 37 ? 14.668 81.831 58.976 1.00 44.48 37 TRP B CA 1
ATOM 1342 C C . TRP B 1 37 ? 13.239 81.816 59.504 1.00 46.42 37 TRP B C 1
ATOM 1343 O O . TRP B 1 37 ? 12.787 82.749 60.178 1.00 46.27 37 TRP B O 1
ATOM 1354 N N . ALA B 1 38 ? 12.547 80.721 59.224 1.00 38.71 38 ALA B N 1
ATOM 1355 C CA . ALA B 1 38 ? 11.259 80.436 59.827 1.00 41.96 38 ALA B CA 1
ATOM 1356 C C . ALA B 1 38 ? 11.315 79.048 60.449 1.00 43.70 38 ALA B C 1
ATOM 1357 O O . ALA B 1 38 ? 11.923 78.128 59.886 1.00 38.36 38 ALA B O 1
ATOM 1359 N N . LEU B 1 39 ? 10.713 78.910 61.633 1.00 46.25 39 LEU B N 1
ATOM 1360 C CA . LEU B 1 39 ? 10.446 77.608 62.234 1.00 45.91 39 LEU B CA 1
ATOM 1361 C C . LEU B 1 39 ? 8.956 77.332 62.062 1.00 43.26 39 LEU B C 1
ATOM 1362 O O . LEU B 1 39 ? 8.129 78.036 62.638 1.00 41.07 39 LEU B O 1
ATOM 1367 N N . LEU B 1 40 ? 8.609 76.332 61.244 1.00 41.86 40 LEU B N 1
ATOM 1368 C CA . LEU B 1 40 ? 7.205 75.980 61.041 1.00 41.94 40 LEU B CA 1
ATOM 1369 C C . LEU B 1 40 ? 6.664 75.215 62.244 1.00 41.50 40 LEU B C 1
ATOM 1370 O O . LEU B 1 40 ? 7.434 74.695 63.050 1.00 46.96 40 LEU B O 1
ATOM 1375 N N . PRO B 1 41 ? 5.341 75.139 62.400 1.00 45.09 41 PRO B N 1
ATOM 1376 C CA . PRO B 1 41 ? 4.774 74.176 63.368 1.00 38.21 41 PRO B CA 1
ATOM 1377 C C . PRO B 1 41 ? 5.215 72.766 63.023 1.00 45.67 41 PRO B C 1
ATOM 1378 O O . PRO B 1 41 ? 5.389 72.402 61.855 1.00 45.77 41 PRO B O 1
ATOM 1382 N N . PHE B 1 42 ? 5.415 71.977 64.063 1.00 43.24 42 PHE B N 1
ATOM 1383 C CA . PHE B 1 42 ? 5.768 70.588 63.883 1.00 38.13 42 PHE B CA 1
ATOM 1384 C C . PHE B 1 42 ? 4.531 69.799 63.512 1.00 35.07 42 PHE B C 1
ATOM 1385 O O . PHE B 1 42 ? 3.410 70.166 63.864 1.00 38.13 42 PHE B O 1
ATOM 1393 N N . ILE B 1 43 ? 4.745 68.711 62.794 1.00 34.34 43 ILE B N 1
ATOM 1394 C CA . ILE B 1 43 ? 3.730 67.686 62.611 1.00 38.28 43 ILE B CA 1
ATOM 1395 C C . ILE B 1 43 ? 3.940 66.636 63.692 1.00 42.51 43 ILE B C 1
ATOM 1396 O O . ILE B 1 43 ? 5.084 66.305 64.034 1.00 42.85 43 ILE B O 1
ATOM 1401 N N . ASN B 1 44 ? 2.843 66.124 64.251 1.00 46.52 44 ASN B N 1
ATOM 1402 C CA . ASN B 1 44 ? 2.895 65.199 65.393 1.00 45.76 44 ASN B CA 1
ATOM 1403 C C . ASN B 1 44 ? 2.512 63.810 64.910 1.00 43.40 44 ASN B C 1
ATOM 1404 O O . ASN B 1 44 ? 1.331 63.511 64.711 1.00 45.93 44 ASN B O 1
ATOM 1409 N N . ASN B 1 45 ? 3.503 62.954 64.721 1.00 44.22 45 ASN B N 1
ATOM 1410 C CA . ASN B 1 45 ? 3.193 61.582 64.349 1.00 42.88 45 ASN B CA 1
ATOM 1411 C C . ASN B 1 45 ? 3.270 60.642 65.549 1.00 45.84 45 ASN B C 1
ATOM 1412 O O . ASN B 1 45 ? 3.694 59.496 65.410 1.00 50.44 45 ASN B O 1
ATOM 1417 N N . THR B 1 46 ? 2.883 61.101 66.740 1.00 47.76 46 THR B N 1
ATOM 1418 C CA . THR B 1 46 ? 2.776 60.243 67.922 1.00 46.28 46 THR B CA 1
ATOM 1419 C C . THR B 1 46 ? 1.348 60.297 68.466 1.00 47.14 46 THR B C 1
ATOM 1420 O O . THR B 1 46 ? 0.452 60.945 67.903 1.00 50.06 46 THR B O 1
ATOM 1424 N N . GLU B 1 47 ? 1.136 59.588 69.566 1.00 43.51 47 GLU B N 1
ATOM 1425 C CA . GLU B 1 47 ? -0.103 59.667 70.321 1.00 56.87 47 GLU B CA 1
ATOM 1426 C C . GLU B 1 47 ? 0.016 60.583 71.533 1.00 52.06 47 GLU B C 1
ATOM 1427 O O . GLU B 1 47 ? -0.886 60.605 72.372 1.00 55.62 47 GLU B O 1
ATOM 1433 N N . THR B 1 48 ? 1.106 61.334 71.642 1.00 45.78 48 THR B N 1
ATOM 1434 C CA . THR B 1 48 ? 1.322 62.196 72.791 1.00 43.21 48 THR B CA 1
ATOM 1435 C C . THR B 1 48 ? 0.710 63.564 72.521 1.00 45.30 48 THR B C 1
ATOM 1436 O O . THR B 1 48 ? 1.198 64.281 71.642 1.00 45.41 48 THR B O 1
ATOM 1440 N N . PRO B 1 49 ? -0.349 63.959 73.225 1.00 51.14 49 PRO B N 1
ATOM 1441 C CA . PRO B 1 49 ? -0.880 65.318 73.050 1.00 49.07 49 PRO B CA 1
ATOM 1442 C C . PRO B 1 49 ? 0.192 66.379 73.273 1.00 53.74 49 PRO B C 1
ATOM 1443 O O . PRO B 1 49 ? 1.076 66.235 74.124 1.00 51.65 49 PRO B O 1
ATOM 1447 N N . TYR B 1 50 ? 0.116 67.435 72.459 1.00 46.09 50 TYR B N 1
ATOM 1448 C CA . TYR B 1 50 ? 0.957 68.635 72.488 1.00 43.87 50 TYR B CA 1
ATOM 1449 C C . TYR B 1 50 ? 2.423 68.357 72.207 1.00 47.65 50 TYR B C 1
ATOM 1450 O O . TYR B 1 50 ? 3.261 69.245 72.418 1.00 52.30 50 TYR B O 1
ATOM 1459 N N . ALA B 1 51 ? 2.761 67.167 71.702 1.00 45.92 51 ALA B N 1
ATOM 1460 C CA . ALA B 1 51 ? 4.166 66.881 71.442 1.00 43.38 51 ALA B CA 1
ATOM 1461 C C . ALA B 1 51 ? 4.737 67.791 70.356 1.00 42.19 51 ALA B C 1
ATOM 1462 O O . ALA B 1 51 ? 5.909 68.166 70.428 1.00 43.25 51 ALA B O 1
ATOM 1464 N N . ALA B 1 52 ? 3.943 68.157 69.343 1.00 44.53 52 ALA B N 1
ATOM 1465 C CA . ALA B 1 52 ? 4.479 69.054 68.312 1.00 48.80 52 ALA B CA 1
ATOM 1466 C C . ALA B 1 52 ? 4.738 70.452 68.877 1.00 39.94 52 ALA B C 1
ATOM 1467 O O . ALA B 1 52 ? 5.784 71.059 68.599 1.00 37.33 52 ALA B O 1
ATOM 1469 N N . GLU B 1 53 ? 3.804 70.965 69.683 1.00 37.61 53 GLU B N 1
ATOM 1470 C CA . GLU B 1 53 ? 3.981 72.283 70.291 1.00 44.80 53 GLU B CA 1
ATOM 1471 C C . GLU B 1 53 ? 5.214 72.323 71.181 1.00 46.24 53 GLU B C 1
ATOM 1472 O O . GLU B 1 53 ? 5.980 73.291 71.143 1.00 48.97 53 GLU B O 1
ATOM 1478 N N . ARG B 1 54 ? 5.444 71.269 71.966 1.00 47.75 54 ARG B N 1
ATOM 1479 C CA . ARG B 1 54 ? 6.620 71.262 72.83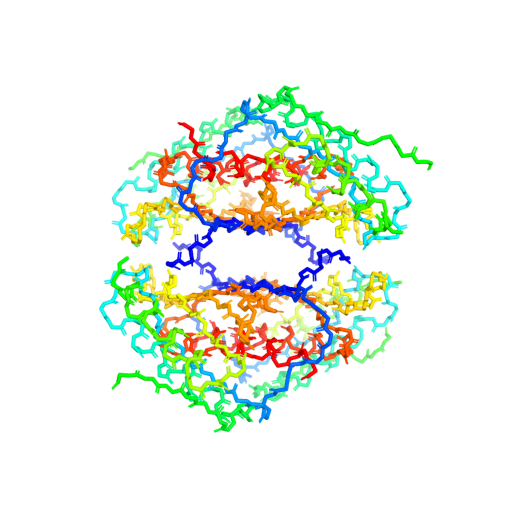1 1.00 46.16 54 ARG B CA 1
ATOM 1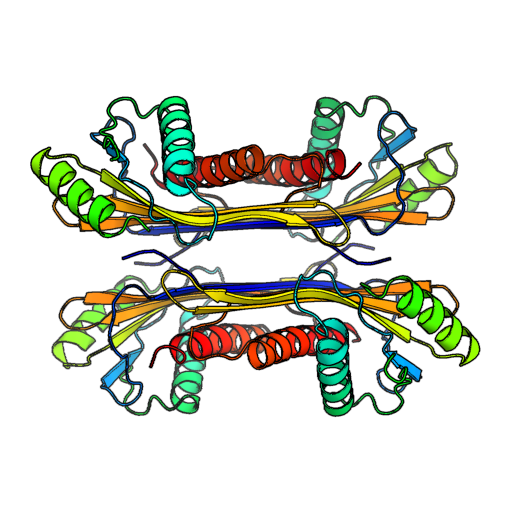480 C C . ARG B 1 54 ? 7.901 71.092 72.021 1.00 40.05 54 ARG B C 1
ATOM 1481 O O . ARG B 1 54 ? 8.904 71.758 72.297 1.00 42.17 54 ARG B O 1
ATOM 1489 N N . ALA B 1 55 ? 7.879 70.227 71.004 1.00 42.37 55 ALA B N 1
ATOM 1490 C CA . ALA B 1 55 ? 9.012 70.123 70.087 1.00 38.99 55 ALA B CA 1
ATOM 1491 C C . ALA B 1 55 ? 9.364 71.480 69.478 1.00 37.69 55 ALA B C 1
ATOM 1492 O O . ALA B 1 55 ? 10.541 71.855 69.411 1.00 40.23 55 ALA B O 1
ATOM 1494 N N . GLU B 1 56 ? 8.355 72.214 68.998 1.00 37.05 56 GLU B N 1
ATOM 1495 C CA . GLU B 1 56 ? 8.604 73.533 68.414 1.00 37.86 56 GLU B CA 1
ATOM 1496 C C . GLU B 1 56 ? 9.259 74.477 69.421 1.00 40.64 56 GLU B C 1
ATOM 1497 O O . GLU B 1 56 ? 10.159 75.251 69.059 1.00 44.74 56 GLU B O 1
ATOM 1503 N N . ALA B 1 57 ? 8.823 74.434 70.691 1.00 36.60 57 ALA B N 1
ATOM 1504 C CA . ALA B 1 57 ? 9.349 75.399 71.661 1.00 40.17 57 ALA B CA 1
ATOM 1505 C C . ALA B 1 57 ? 10.788 75.069 72.017 1.00 42.30 57 ALA B C 1
ATOM 1506 O O . ALA B 1 57 ? 11.629 75.969 72.092 1.00 42.90 57 ALA B O 1
ATOM 1508 N N . VAL B 1 58 ? 11.093 73.777 72.210 1.00 43.00 58 VAL B N 1
ATOM 1509 C CA . VAL B 1 58 ? 12.473 73.357 72.456 1.00 42.20 58 VAL B CA 1
ATOM 1510 C C . VAL B 1 58 ? 13.356 73.747 71.273 1.00 45.63 58 VAL B C 1
ATOM 1511 O O . VAL B 1 58 ? 14.430 74.347 71.434 1.00 45.23 58 VAL B O 1
ATOM 1515 N N . THR B 1 59 ? 12.895 73.435 70.063 1.00 38.86 59 THR B N 1
ATOM 1516 C CA . THR B 1 59 ? 13.668 73.752 68.873 1.00 32.56 59 THR B CA 1
ATOM 1517 C C . THR B 1 59 ? 13.930 75.252 68.773 1.00 40.48 59 THR B C 1
ATOM 1518 O O . THR B 1 59 ? 15.048 75.671 68.447 1.00 43.27 59 THR B O 1
ATOM 1522 N N . ALA B 1 60 ? 12.913 76.077 69.057 1.00 37.11 60 ALA B N 1
ATOM 1523 C CA . ALA B 1 60 ? 13.088 77.524 68.933 1.00 45.98 60 ALA B CA 1
ATOM 1524 C C . ALA B 1 60 ? 14.162 78.036 69.889 1.00 48.34 60 ALA B C 1
ATOM 1525 O O . ALA B 1 60 ? 15.017 78.842 69.499 1.00 47.85 60 ALA B O 1
ATOM 1527 N N . ALA B 1 61 ? 14.152 77.550 71.135 1.00 42.10 61 ALA B N 1
ATOM 1528 C CA . ALA B 1 61 ? 15.150 77.968 72.119 1.00 45.56 61 ALA B CA 1
ATOM 1529 C C . ALA B 1 61 ? 16.551 77.503 71.734 1.00 49.19 61 ALA B C 1
ATOM 1530 O O . ALA B 1 61 ? 17.531 78.237 71.914 1.00 50.62 61 ALA B O 1
ATOM 1532 N N . LEU B 1 62 ? 16.668 76.276 71.227 1.00 46.13 62 LEU B N 1
ATOM 1533 C CA . LEU B 1 62 ? 17.961 75.781 70.762 1.00 47.65 62 LEU B CA 1
ATOM 1534 C C . LEU B 1 62 ? 18.492 76.591 69.580 1.00 46.97 62 LEU B C 1
ATOM 1535 O O . LEU B 1 62 ? 19.699 76.844 69.489 1.00 47.17 62 LEU B O 1
ATOM 1540 N N . LEU B 1 63 ? 17.615 76.991 68.649 1.00 44.88 63 LEU B N 1
ATOM 1541 C CA . LEU B 1 63 ? 18.084 77.765 67.498 1.00 45.17 63 LEU B CA 1
ATOM 1542 C C . LEU B 1 63 ? 18.606 79.128 67.936 1.00 51.59 63 LEU B C 1
ATOM 1543 O O . LEU B 1 63 ? 19.658 79.580 67.466 1.00 54.16 63 LEU B O 1
ATOM 1548 N N . HIS B 1 64 ? 17.897 79.785 68.852 1.00 48.22 64 HIS B N 1
ATOM 1549 C CA . HIS B 1 64 ? 18.407 81.027 69.415 1.00 61.26 64 HIS B CA 1
ATOM 1550 C C . HIS B 1 64 ? 19.739 80.799 70.112 1.00 59.48 64 HIS B C 1
ATOM 1551 O O . HIS B 1 64 ? 20.698 81.538 69.879 1.00 56.81 64 HIS B O 1
ATOM 1558 N N . THR B 1 65 ? 19.839 79.736 70.909 1.00 55.90 65 THR B N 1
ATOM 1559 C CA . THR B 1 65 ? 21.112 79.407 71.538 1.00 54.27 65 THR B CA 1
ATOM 1560 C C . THR B 1 65 ? 22.220 79.266 70.502 1.00 61.96 65 THR B C 1
ATOM 1561 O O . THR B 1 65 ? 23.339 79.744 70.714 1.00 61.61 65 THR B O 1
ATOM 1565 N N . HIS B 1 66 ? 21.927 78.625 69.367 1.00 59.28 66 HIS B N 1
ATOM 1566 C CA . HIS B 1 66 ? 22.915 78.464 68.308 1.00 58.91 66 HIS B CA 1
ATOM 1567 C C . HIS B 1 66 ? 23.044 79.698 67.412 1.00 62.90 66 HIS B C 1
ATOM 1568 O O . HIS B 1 66 ? 23.677 79.602 66.358 1.00 68.51 66 HIS B O 1
ATOM 1575 N N . GLY B 1 67 ? 22.445 80.830 67.780 1.00 65.00 67 GLY B N 1
ATOM 1576 C CA . GLY B 1 67 ? 22.727 82.106 67.143 1.00 64.74 67 GLY B CA 1
ATOM 1577 C C . GLY B 1 67 ? 21.750 82.583 66.085 1.00 70.51 67 GLY B C 1
ATOM 1578 O O . GLY B 1 67 ? 22.079 83.522 65.351 1.00 70.32 67 GLY B O 1
ATOM 1579 N N . MET B 1 68 ? 20.560 81.985 65.991 1.00 71.95 68 MET B N 1
ATOM 1580 C CA . MET B 1 68 ? 19.607 82.262 64.911 1.00 68.67 68 MET B CA 1
ATOM 1581 C C . MET B 1 68 ? 18.556 83.244 65.428 1.00 73.91 68 MET B C 1
ATOM 1582 O O . MET B 1 68 ? 17.479 82.850 65.880 1.00 78.07 68 MET B O 1
ATOM 1587 N N . GLN B 1 69 ? 18.862 84.542 65.322 1.00 69.19 69 GLN B N 1
ATOM 1588 C CA . GLN B 1 69 ? 18.069 85.555 66.015 1.00 77.54 69 GLN B CA 1
ATOM 1589 C C . GLN B 1 69 ? 16.830 85.965 65.228 1.00 74.04 69 GLN B C 1
ATOM 1590 O O . GLN B 1 69 ? 15.794 86.280 65.824 1.00 74.07 69 GLN B O 1
ATOM 1592 N N . LYS B 1 70 ? 16.914 85.989 63.900 1.00 67.09 70 LYS B N 1
ATOM 1593 C CA . LYS B 1 70 ? 15.777 86.381 63.064 1.00 71.50 70 LYS B CA 1
ATOM 1594 C C . LYS B 1 70 ? 15.018 85.113 62.680 1.00 66.02 70 LYS B C 1
ATOM 1595 O O . LYS B 1 70 ? 15.265 84.507 61.637 1.00 68.69 70 LYS B O 1
ATOM 1597 N N . LEU B 1 71 ? 14.076 84.713 63.538 1.00 57.93 71 LEU B N 1
ATOM 1598 C CA . LEU B 1 71 ? 13.347 83.458 63.393 1.00 53.24 71 LEU B CA 1
ATOM 1599 C C . LEU B 1 71 ? 11.845 83.710 63.456 1.00 59.06 71 LEU B C 1
ATOM 1600 O O . LEU B 1 71 ? 11.299 83.972 64.535 1.00 59.19 71 LEU B O 1
ATOM 1605 N N . GLU B 1 72 ? 11.172 83.607 62.309 1.00 61.22 72 GLU B N 1
ATOM 1606 C CA . GLU B 1 72 ? 9.712 83.679 62.277 1.00 63.75 72 GLU B CA 1
ATOM 1607 C C . GLU B 1 72 ? 9.099 82.420 62.874 1.00 57.90 72 GLU B C 1
ATOM 1608 O O . GLU B 1 72 ? 9.533 81.305 62.581 1.00 56.97 72 GLU B O 1
ATOM 1614 N N . ARG B 1 73 ? 8.063 82.600 63.683 1.00 53.24 73 ARG B N 1
ATOM 1615 C CA . ARG B 1 73 ? 7.353 81.490 64.290 1.00 51.35 73 ARG B CA 1
ATOM 1616 C C . ARG B 1 73 ? 5.853 81.694 64.123 1.00 55.12 73 ARG B C 1
ATOM 1617 O O . ARG B 1 73 ? 5.379 82.799 63.858 1.00 60.58 73 ARG B O 1
ATOM 1625 N N . THR B 1 74 ? 5.105 80.608 64.266 1.00 57.75 74 THR B N 1
ATOM 1626 C CA . THR B 1 74 ? 3.658 80.615 64.085 1.00 65.34 74 THR B CA 1
ATOM 1627 C C . THR B 1 74 ? 2.960 80.386 65.418 1.00 72.45 74 THR B C 1
ATOM 1628 O O . THR B 1 74 ? 3.313 79.459 66.151 1.00 70.92 74 THR B O 1
ATOM 1632 N N . VAL B 1 75 ? 1.958 81.204 65.718 1.00 83.67 75 VAL B N 1
ATOM 1633 C CA . VAL B 1 75 ? 1.151 80.982 66.912 1.00 93.24 75 VAL B CA 1
ATOM 1634 C C . VAL B 1 75 ? 0.113 79.905 66.613 1.00 95.88 75 VAL B C 1
ATOM 1635 O O . VAL B 1 75 ? -0.601 79.971 65.605 1.00 96.06 75 VAL B O 1
ATOM 1639 N N . THR B 1 76 ? 0.044 78.896 67.479 1.00 96.92 76 THR B N 1
ATOM 1640 C CA . THR B 1 76 ? -0.830 77.751 67.267 1.00 100.26 76 THR B CA 1
ATOM 1641 C C . THR B 1 76 ? -2.201 77.991 67.893 1.00 104.22 76 THR B C 1
ATOM 1642 O O . THR B 1 76 ? -2.358 78.790 68.818 1.00 107.16 76 THR B O 1
ATOM 1644 N N . GLU B 1 77 ? -3.198 77.278 67.372 1.00 105.84 77 GLU B N 1
ATOM 1645 C CA . GLU B 1 77 ? -4.583 77.447 67.809 1.00 111.54 77 GLU B CA 1
ATOM 1646 C C . GLU B 1 77 ? -4.916 76.527 68.977 1.00 113.64 77 GLU B C 1
ATOM 1647 O O . GLU B 1 77 ? -4.663 75.325 68.920 1.00 111.59 77 GLU B O 1
ATOM 1649 N N . ARG B 1 89 ? -2.849 66.394 63.527 1.00 61.00 89 ARG B N 1
ATOM 1650 C CA . ARG B 1 89 ? -1.429 66.067 63.540 1.00 54.97 89 ARG B CA 1
ATOM 1651 C C . ARG B 1 89 ? -0.621 67.249 63.015 1.00 48.88 89 ARG B C 1
ATOM 1652 O O . ARG B 1 89 ? 0.596 67.227 63.026 1.00 49.30 89 ARG B O 1
ATOM 1660 N N . GLY B 1 90 ? -1.321 68.278 62.547 1.00 49.92 90 GLY B N 1
ATOM 1661 C CA . GLY B 1 90 ? -0.705 69.550 62.235 1.00 46.97 90 GLY B CA 1
ATOM 1662 C C . GLY B 1 90 ? -0.303 69.783 60.796 1.00 44.60 90 GLY B C 1
ATOM 1663 O O . GLY B 1 90 ? 0.363 70.786 60.528 1.00 55.48 90 GLY B O 1
ATOM 1664 N N . GLU B 1 91 ? -0.694 68.906 59.861 1.00 52.62 91 GLU B N 1
ATOM 1665 C CA . GLU B 1 91 ? -0.206 68.998 58.480 1.00 54.95 91 GLU B CA 1
ATOM 1666 C C . GLU B 1 91 ? -0.649 70.293 57.816 1.00 60.79 91 GLU B C 1
ATOM 1667 O O . GLU B 1 91 ? 0.139 70.959 57.133 1.00 59.00 91 GLU B O 1
ATOM 1673 N N . LEU B 1 92 ? -1.926 70.639 57.972 1.00 60.32 92 LEU B N 1
ATOM 1674 C CA . LEU B 1 92 ? -2.437 71.872 57.387 1.00 62.73 92 LEU B CA 1
ATOM 1675 C C . LEU B 1 92 ? -1.767 73.094 58.003 1.00 64.66 92 LEU B C 1
ATOM 1676 O O . LEU B 1 92 ? -1.493 74.076 57.306 1.00 71.49 92 LEU B O 1
ATOM 1681 N N . LYS B 1 93 ? -1.484 73.051 59.307 1.00 65.22 93 LYS B N 1
ATOM 1682 C CA . LYS B 1 93 ? -0.811 74.175 59.948 1.00 67.49 93 LYS B CA 1
ATOM 1683 C C . LYS B 1 93 ? 0.592 74.366 59.388 1.00 67.93 93 LYS B C 1
ATOM 1684 O O . LYS B 1 93 ? 1.056 75.502 59.230 1.00 62.08 93 LYS B O 1
ATOM 1687 N N . GLN B 1 94 ? 1.286 73.264 59.082 1.00 57.36 94 GLN B N 1
ATOM 1688 C CA . GLN B 1 94 ? 2.645 73.384 58.571 1.00 45.10 94 GLN B CA 1
ATOM 1689 C C . GLN B 1 94 ? 2.650 73.905 57.137 1.00 49.37 94 GLN B C 1
ATOM 1690 O O . GLN B 1 94 ? 3.492 74.737 56.786 1.00 54.13 94 GLN B O 1
ATOM 1696 N N . LYS B 1 95 ? 1.718 73.431 56.297 1.00 48.59 95 LYS B N 1
ATOM 1697 C CA . LYS B 1 95 ? 1.583 73.971 54.943 1.00 54.68 95 LYS B CA 1
ATOM 1698 C C . LYS B 1 95 ? 1.296 75.466 54.977 1.00 52.69 95 LYS B C 1
ATOM 1699 O O . LYS B 1 95 ? 1.975 76.2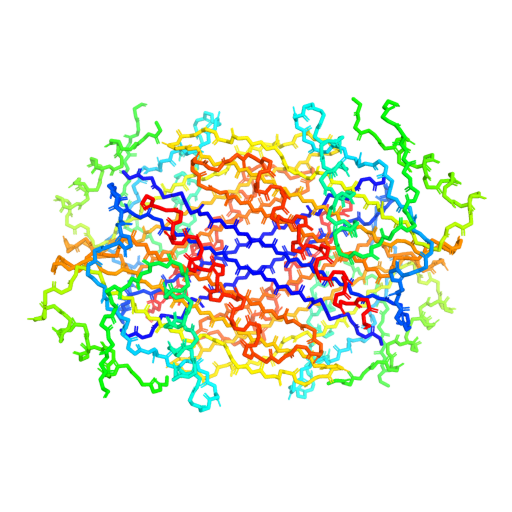54 54.313 1.00 57.13 95 LYS B O 1
ATOM 1702 N N . ALA B 1 96 ? 0.289 75.874 55.754 1.00 54.91 96 ALA B N 1
ATOM 1703 C CA . ALA B 1 96 ? -0.069 77.289 55.838 1.00 61.87 96 ALA B CA 1
ATOM 1704 C C . ALA B 1 96 ? 1.090 78.134 56.353 1.00 54.86 96 ALA B C 1
ATOM 1705 O O . ALA B 1 96 ? 1.279 79.267 55.904 1.00 57.07 96 ALA B O 1
ATOM 1707 N N . ALA B 1 97 ? 1.900 77.599 57.260 1.00 54.20 97 ALA B N 1
ATOM 1708 C CA . ALA B 1 97 ? 3.022 78.391 57.741 1.00 49.11 97 ALA B CA 1
ATOM 1709 C C . ALA B 1 97 ? 4.132 78.469 56.704 1.00 43.67 97 ALA B C 1
ATOM 1710 O O . ALA B 1 97 ? 4.844 79.471 56.643 1.00 55.94 97 ALA B O 1
ATOM 1712 N N . LEU B 1 98 ? 4.319 77.417 55.908 1.00 48.52 98 LEU B N 1
ATOM 1713 C CA . LEU B 1 98 ? 5.275 77.501 54.808 1.00 54.07 98 LEU B CA 1
ATOM 1714 C C . LEU B 1 98 ? 4.852 78.585 53.811 1.00 63.19 98 LEU B C 1
ATOM 1715 O O . LEU B 1 98 ? 5.680 79.388 53.361 1.00 57.66 98 LEU B O 1
ATOM 1720 N N . GLU B 1 99 ? 3.553 78.650 53.500 1.00 56.49 99 GLU B N 1
ATOM 1721 C CA . GLU B 1 99 ? 3.036 79.706 52.638 1.00 65.43 99 GLU B CA 1
ATOM 1722 C C . GLU B 1 99 ? 3.259 81.082 53.244 1.00 61.07 99 GLU B C 1
ATOM 1723 O O . GLU B 1 99 ? 3.640 82.021 52.537 1.00 55.92 99 GLU B O 1
ATOM 1729 N N . ALA B 1 100 ? 3.028 81.225 54.551 1.00 62.94 100 ALA B N 1
ATOM 1730 C CA . ALA B 1 100 ? 3.242 82.525 55.180 1.00 60.64 100 ALA B CA 1
ATOM 1731 C C . ALA B 1 100 ? 4.718 82.907 55.165 1.00 59.61 100 ALA B C 1
ATOM 1732 O O . ALA B 1 100 ? 5.056 84.072 54.925 1.00 65.26 100 ALA B O 1
ATOM 1734 N N . ALA B 1 101 ? 5.611 81.935 55.387 1.00 56.19 101 ALA B N 1
ATOM 1735 C CA . ALA B 1 101 ? 7.044 82.215 55.320 1.00 56.46 101 ALA B CA 1
ATOM 1736 C C . ALA B 1 101 ? 7.451 82.733 53.942 1.00 58.44 101 ALA B C 1
ATOM 1737 O O . ALA B 1 101 ? 8.285 83.646 53.835 1.00 52.11 101 ALA B O 1
ATOM 1739 N N . LYS B 1 102 ? 6.891 82.144 52.877 1.00 56.52 102 LYS B N 1
ATOM 1740 C CA . LYS B 1 102 ? 7.157 82.628 51.525 1.00 64.38 102 LYS B CA 1
ATOM 1741 C C . LYS B 1 102 ? 6.690 84.065 51.362 1.00 64.57 102 LYS B C 1
ATOM 1742 O O . LYS B 1 102 ? 7.434 84.915 50.863 1.00 68.98 102 LYS B O 1
ATOM 1748 N N . GLN B 1 103 ? 5.456 84.355 51.789 1.00 65.38 103 GLN B N 1
ATOM 1749 C CA . GLN B 1 103 ? 4.956 85.722 51.736 1.00 68.22 103 GLN B CA 1
ATOM 1750 C C . GLN B 1 103 ? 5.810 86.665 52.570 1.00 71.58 103 GLN B C 1
ATOM 1751 O O . GLN B 1 103 ? 5.850 87.863 52.281 1.00 74.07 103 GLN B O 1
ATOM 1753 N N . LYS B 1 104 ? 6.509 86.155 53.583 1.00 69.11 104 LYS B N 1
ATOM 1754 C CA . LYS B 1 104 ? 7.416 86.982 54.370 1.00 68.49 104 LYS B CA 1
ATOM 1755 C C . LYS B 1 104 ? 8.815 87.060 53.774 1.00 61.70 104 LYS B C 1
ATOM 1756 O O . LYS B 1 104 ? 9.690 87.698 54.372 1.00 60.90 104 LYS B O 1
ATOM 1762 N N . LYS B 1 105 ? 9.039 86.416 52.626 1.00 57.62 105 LYS B N 1
ATOM 1763 C CA . LYS B 1 105 ? 10.336 86.390 51.947 1.00 59.13 105 LYS B CA 1
ATOM 1764 C C . LYS B 1 105 ? 11.458 85.899 52.866 1.00 60.02 105 LYS B C 1
ATOM 1765 O O . LYS B 1 105 ? 12.572 86.427 52.844 1.00 61.92 105 LYS B O 1
ATOM 1771 N N . VAL B 1 106 ? 11.176 84.877 53.680 1.00 55.35 106 VAL B N 1
ATOM 1772 C CA . VAL B 1 106 ? 12.259 84.233 54.414 1.00 56.21 106 VAL B CA 1
ATOM 1773 C C . VAL B 1 106 ? 13.053 83.330 53.471 1.00 49.22 106 VAL B C 1
ATOM 1774 O O . VAL B 1 106 ? 12.530 82.791 52.487 1.00 49.65 106 VAL B O 1
ATOM 1778 N N . ARG B 1 107 ? 14.338 83.172 53.775 1.00 55.87 107 ARG B N 1
ATOM 1779 C CA . ARG B 1 107 ? 15.230 82.344 52.970 1.00 55.87 107 ARG B CA 1
ATOM 1780 C C . ARG B 1 107 ? 15.063 80.844 53.277 1.00 55.95 107 ARG B C 1
ATOM 1781 O O . ARG B 1 107 ? 15.038 80.013 52.361 1.00 59.11 107 ARG B O 1
ATOM 1789 N N . TYR B 1 108 ? 14.944 80.475 54.554 1.00 40.41 108 TYR B N 1
ATOM 1790 C CA . TYR B 1 108 ? 14.959 79.072 54.975 1.00 42.71 108 TYR B CA 1
ATOM 1791 C C . TYR B 1 108 ? 13.822 78.768 55.937 1.00 41.60 108 TYR B C 1
ATOM 1792 O O . TYR B 1 108 ? 13.670 79.456 56.950 1.00 45.75 108 TYR B O 1
ATOM 1801 N N . ALA B 1 109 ? 13.066 77.703 55.660 1.00 39.14 109 ALA B N 1
ATOM 1802 C CA . ALA B 1 109 ? 12.027 77.228 56.566 1.00 42.47 109 ALA B CA 1
ATOM 1803 C C . ALA B 1 109 ? 12.403 75.853 57.126 1.00 43.20 109 ALA B C 1
ATOM 1804 O O . ALA B 1 109 ? 12.797 74.958 56.373 1.00 41.25 109 ALA B O 1
ATOM 1806 N N . ILE B 1 110 ? 12.272 75.678 58.434 1.00 41.75 110 ILE B N 1
ATOM 1807 C CA . ILE B 1 110 ? 12.509 74.383 59.080 1.00 37.46 110 ILE B CA 1
ATOM 1808 C C . ILE B 1 110 ? 11.163 73.695 59.261 1.00 41.07 110 ILE B C 1
ATOM 1809 O O . ILE B 1 110 ? 10.284 74.219 59.956 1.00 41.66 110 ILE B O 1
ATOM 1814 N N . ALA B 1 111 ? 11.004 72.526 58.631 1.00 36.43 111 ALA B N 1
ATOM 1815 C CA . ALA B 1 111 ? 9.805 71.698 58.730 1.00 53.59 111 ALA B CA 1
ATOM 1816 C C . ALA B 1 111 ? 10.135 70.419 59.504 1.00 43.39 111 ALA B C 1
ATOM 1817 O O . ALA B 1 111 ? 10.923 69.591 59.039 1.00 39.47 111 ALA B O 1
ATOM 1819 N N . GLY B 1 112 ? 9.501 70.240 60.656 1.00 42.84 112 GLY B N 1
ATOM 1820 C CA . GLY B 1 112 ? 9.824 69.142 61.551 1.00 36.54 112 GLY B CA 1
ATOM 1821 C C . GLY B 1 112 ? 8.640 68.225 61.779 1.00 37.03 112 GLY B C 1
ATOM 1822 O O . GLY B 1 112 ? 7.490 68.667 61.819 1.00 45.78 112 GLY B O 1
ATOM 1823 N N . THR B 1 113 ? 8.930 66.938 61.926 1.00 37.24 113 THR B N 1
ATOM 1824 C CA . THR B 1 113 ? 7.943 65.947 62.336 1.00 38.31 113 THR B CA 1
ATOM 1825 C C . THR B 1 113 ? 8.400 65.282 63.631 1.00 45.68 113 THR B C 1
ATOM 1826 O O . THR B 1 113 ? 9.557 64.859 63.736 1.00 42.60 113 THR B O 1
ATOM 1830 N N . VAL B 1 114 ? 7.504 65.207 64.618 1.00 42.89 114 VAL B N 1
ATOM 1831 C CA . VAL B 1 114 ? 7.759 64.419 65.825 1.00 37.41 114 VAL B CA 1
ATOM 1832 C C . VAL B 1 114 ? 7.419 62.969 65.500 1.00 38.69 114 VAL B C 1
ATOM 1833 O O . VAL B 1 114 ? 6.253 62.639 65.272 1.00 41.04 114 VAL B O 1
ATOM 1837 N N . ASN B 1 115 ? 8.431 62.100 65.488 1.00 42.12 115 ASN B N 1
ATOM 1838 C CA . ASN B 1 115 ? 8.233 60.678 65.231 1.00 41.79 115 ASN B CA 1
ATOM 1839 C C . ASN B 1 115 ? 7.979 59.880 66.497 1.00 46.99 115 ASN B C 1
ATOM 1840 O O . ASN B 1 115 ? 7.319 58.833 66.450 1.00 41.61 115 ASN B O 1
ATOM 1845 N N . GLU B 1 116 ? 8.512 60.333 67.621 1.00 40.30 116 GLU B N 1
ATOM 1846 C CA . GLU B 1 116 ? 8.329 59.612 68.867 1.00 38.85 116 GLU B CA 1
ATOM 1847 C C . GLU B 1 116 ? 8.475 60.604 70.009 1.00 44.01 116 GLU B C 1
ATOM 1848 O O . GLU B 1 116 ? 9.301 61.520 69.947 1.00 41.38 116 GLU B O 1
ATOM 1854 N N . TRP B 1 117 ? 7.652 60.418 71.040 1.00 43.37 117 TRP B N 1
ATOM 1855 C CA . TRP B 1 117 ? 7.691 61.249 72.237 1.00 42.35 117 TRP B CA 1
ATOM 1856 C C . TRP B 1 117 ? 6.874 60.572 73.331 1.00 45.18 117 TRP B C 1
ATOM 1857 O O . TRP B 1 117 ? 5.679 60.845 73.473 1.00 49.46 117 TRP B O 1
ATOM 1868 N N . ARG B 1 118 ? 7.488 59.684 74.101 1.00 47.88 118 ARG B N 1
ATOM 1869 C CA . ARG B 1 118 ? 6.697 58.965 75.081 1.00 47.52 118 ARG B CA 1
ATOM 1870 C C . ARG B 1 118 ? 7.608 58.337 76.124 1.00 51.37 118 ARG B C 1
ATOM 1871 O O . ARG B 1 118 ? 8.795 58.101 75.884 1.00 48.71 118 ARG B O 1
ATOM 1879 N N . TYR B 1 119 ? 7.033 58.090 77.292 1.00 52.43 119 TYR B N 1
ATOM 1880 C CA . TYR B 1 119 ? 7.708 57.385 78.370 1.00 49.47 119 TYR B CA 1
ATOM 1881 C C . TYR B 1 119 ? 7.161 55.962 78.340 1.00 43.58 119 TYR B C 1
ATOM 1882 O O . TYR B 1 119 ? 5.997 55.726 78.682 1.00 59.80 119 TYR B O 1
ATOM 1891 N N . LYS B 1 120 ? 7.979 55.037 77.865 1.00 43.19 120 LYS B N 1
ATOM 1892 C CA . LYS B 1 120 ? 7.595 53.643 77.703 1.00 49.36 120 LYS B CA 1
ATOM 1893 C C . LYS B 1 120 ? 7.839 52.905 79.020 1.00 57.43 120 LYS B C 1
ATOM 1894 O O . LYS B 1 120 ? 8.906 53.041 79.627 1.00 58.79 120 LYS B O 1
ATOM 1899 N N . VAL B 1 121 ? 6.844 52.154 79.482 1.00 58.19 121 VAL B N 1
ATOM 1900 C CA . VAL B 1 121 ? 6.942 51.444 80.756 1.00 57.39 121 VAL B CA 1
ATOM 1901 C C . VAL B 1 121 ? 6.948 49.941 80.485 1.00 59.59 121 VAL B C 1
ATOM 1902 O O . VAL B 1 121 ? 5.925 49.349 80.120 1.00 59.91 121 VAL B O 1
ATOM 1906 N N . GLY B 1 122 ? 8.091 49.316 80.690 1.00 51.67 122 GLY B N 1
ATOM 1907 C CA . GLY B 1 122 ? 8.182 47.881 80.549 1.00 62.71 122 GLY B CA 1
ATOM 1908 C C . GLY B 1 122 ? 8.844 47.291 81.768 1.00 64.39 122 GLY B C 1
ATOM 1909 O O . GLY B 1 122 ? 8.336 47.442 82.880 1.00 68.01 122 GLY B O 1
ATOM 1910 N N . LEU B 1 123 ? 9.981 46.621 81.571 1.00 67.70 123 LEU B N 1
ATOM 1911 C CA . LEU B 1 123 ? 10.795 46.191 82.702 1.00 61.98 123 LEU B CA 1
ATOM 1912 C C . LEU B 1 123 ? 11.298 47.385 83.502 1.00 61.02 123 LEU B C 1
ATOM 1913 O O . LEU B 1 123 ? 11.521 47.273 84.714 1.00 67.20 123 LEU B O 1
ATOM 1918 N N . ASP B 1 124 ? 11.502 48.520 82.837 1.00 57.12 124 ASP B N 1
ATOM 1919 C CA . ASP B 1 124 ? 11.858 49.776 83.481 1.00 59.24 124 ASP B CA 1
ATOM 1920 C C . ASP B 1 124 ? 11.273 50.915 82.651 1.00 57.02 124 ASP B C 1
ATOM 1921 O O . ASP B 1 124 ? 10.473 50.701 81.738 1.00 54.26 124 ASP B O 1
ATOM 1926 N N . GLY B 1 125 ? 11.656 52.147 82.972 1.00 59.20 125 GLY B N 1
ATOM 1927 C CA . GLY B 1 125 ? 11.181 53.287 82.218 1.00 51.33 125 GLY B CA 1
ATOM 1928 C C . GLY B 1 125 ? 12.188 53.616 81.140 1.00 50.77 125 GLY B C 1
ATOM 1929 O O . GLY B 1 125 ? 13.399 53.610 81.386 1.00 49.45 125 GLY B O 1
ATOM 1930 N N . GLU B 1 126 ? 11.697 53.848 79.932 1.00 50.07 126 GLU B N 1
ATOM 1931 C CA . GLU B 1 126 ? 12.547 54.410 78.892 1.00 48.78 126 GLU B CA 1
ATOM 1932 C C . GLU B 1 126 ? 11.800 55.554 78.230 1.00 47.04 126 GLU B C 1
ATOM 1933 O O . GLU B 1 126 ? 10.787 55.325 77.537 1.00 46.98 126 GLU B O 1
ATOM 1939 N N . PRO B 1 127 ? 12.211 56.783 78.496 1.00 45.29 127 PRO B N 1
ATOM 1940 C CA . PRO B 1 127 ? 11.762 57.908 77.682 1.00 43.65 127 PRO B CA 1
ATOM 1941 C C . PRO B 1 127 ? 12.367 57.791 76.291 1.00 42.05 127 PRO B C 1
ATOM 1942 O O . PRO B 1 127 ? 13.544 57.453 76.135 1.00 42.20 127 PRO B O 1
ATOM 1946 N N . VAL B 1 128 ? 11.547 58.051 75.277 1.00 42.95 128 VAL B N 1
ATOM 1947 C CA . VAL B 1 128 ? 11.958 57.927 73.878 1.00 36.19 128 VAL B CA 1
ATOM 1948 C C . VAL B 1 128 ? 11.507 59.184 73.157 1.00 38.05 128 VAL B C 1
ATOM 1949 O O . VAL B 1 128 ? 10.370 59.631 73.343 1.00 36.18 128 VAL B O 1
ATOM 1953 N N . ALA B 1 129 ? 12.391 59.751 72.342 1.00 38.23 129 ALA B N 1
ATOM 1954 C CA . ALA B 1 129 ? 12.041 60.846 71.446 1.00 39.59 129 ALA B CA 1
ATOM 1955 C C . ALA B 1 129 ? 12.787 60.650 70.135 1.00 40.09 129 ALA B C 1
ATOM 1956 O O . ALA B 1 129 ? 13.872 60.058 70.111 1.00 41.24 129 ALA B O 1
ATOM 1958 N N . GLY B 1 130 ? 12.184 61.142 69.052 1.00 38.04 130 GLY B N 1
ATOM 1959 C CA . GLY B 1 130 ? 12.768 61.056 67.724 1.00 38.70 130 GLY B CA 1
ATOM 1960 C C . GLY B 1 130 ? 12.144 62.096 66.821 1.00 39.44 130 GLY B C 1
ATOM 1961 O O . GLY B 1 130 ? 10.991 62.487 67.016 1.00 36.85 130 GLY B O 1
ATOM 1962 N N . PHE B 1 131 ? 12.913 62.566 65.833 1.00 39.90 131 PHE B N 1
ATOM 1963 C CA . PHE B 1 131 ? 12.465 63.693 65.016 1.00 36.20 131 PHE B CA 1
ATOM 1964 C C . PHE B 1 131 ? 13.060 63.596 63.621 1.00 38.09 131 PHE B C 1
ATOM 1965 O O . PHE B 1 131 ? 14.151 63.055 63.435 1.00 42.42 131 PHE B O 1
ATOM 1973 N N . THR B 1 132 ? 12.341 64.150 62.644 1.00 38.35 132 THR B N 1
ATOM 1974 C CA . THR B 1 132 ? 12.860 64.319 61.292 1.00 37.23 132 THR B CA 1
ATOM 1975 C C . THR B 1 132 ? 12.699 65.786 60.919 1.00 42.97 132 THR B C 1
ATOM 1976 O O . THR B 1 132 ? 11.609 66.350 61.052 1.00 41.41 132 THR B O 1
ATOM 1980 N N . LEU B 1 133 ? 13.792 66.411 60.505 1.00 39.15 133 LEU B N 1
ATOM 1981 C CA . LEU B 1 133 ? 13.808 67.828 60.170 1.00 40.48 133 LEU B CA 1
ATOM 1982 C C . LEU B 1 133 ? 14.238 67.998 58.718 1.00 46.00 133 LEU B C 1
ATOM 1983 O O . LEU B 1 133 ? 15.102 67.263 58.229 1.00 45.43 133 LEU B O 1
ATOM 1988 N N . GLN B 1 134 ? 13.623 68.965 58.035 1.00 43.93 134 GLN B N 1
ATOM 1989 C CA . GLN B 1 134 ? 14.030 69.403 56.703 1.00 35.46 134 GLN B CA 1
ATOM 1990 C C . GLN B 1 134 ? 14.210 70.908 56.680 1.00 41.14 134 GLN B C 1
ATOM 1991 O O . GLN B 1 134 ? 13.354 71.646 57.173 1.00 43.75 134 GLN B O 1
ATOM 1997 N N . VAL B 1 135 ? 15.303 71.364 56.078 1.00 42.52 135 VAL B N 1
ATOM 1998 C CA . VAL B 1 135 ? 15.507 72.785 55.839 1.00 43.04 135 VAL B CA 1
ATOM 1999 C C . VAL B 1 135 ? 15.227 73.066 54.371 1.00 44.32 135 VAL B C 1
ATOM 2000 O O . VAL B 1 135 ? 15.924 72.554 53.486 1.00 40.53 135 VAL B O 1
ATOM 2004 N N . ILE B 1 136 ? 14.231 73.911 54.126 1.00 49.19 136 ILE B N 1
ATOM 2005 C CA . ILE B 1 136 ? 13.709 74.204 52.795 1.00 48.07 136 ILE B CA 1
ATOM 2006 C C . ILE B 1 136 ? 14.154 75.609 52.399 1.00 46.87 136 ILE B C 1
ATOM 2007 O O . ILE B 1 136 ? 13.878 76.583 53.112 1.00 43.70 136 ILE B O 1
ATOM 2012 N N . GLU B 1 137 ? 14.856 75.722 51.283 1.00 44.00 137 GLU B N 1
ATOM 2013 C CA . GLU B 1 137 ? 15.247 77.035 50.785 1.00 47.31 137 GLU B CA 1
ATOM 2014 C C . GLU B 1 137 ? 14.130 77.630 49.9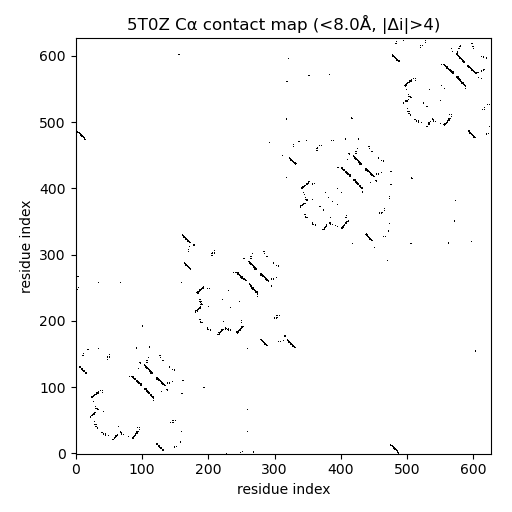36 1.00 45.32 137 GLU B C 1
ATOM 2015 O O . GLU B 1 137 ? 13.588 76.965 49.049 1.00 49.42 137 GLU B O 1
ATOM 2021 N N . LEU B 1 138 ? 13.770 78.866 50.239 1.00 56.69 138 LEU B N 1
ATOM 2022 C CA . LEU B 1 138 ? 12.662 79.535 49.581 1.00 60.88 138 LEU B CA 1
ATOM 2023 C C . LEU B 1 138 ? 13.230 80.687 48.773 1.00 60.77 138 LEU B C 1
ATOM 2024 O O . LEU B 1 138 ? 14.293 81.198 49.108 1.00 63.95 138 LEU B O 1
ATOM 2029 N N . PRO B 1 139 ? 12.530 81.114 47.715 1.00 62.44 139 PRO B N 1
ATOM 2030 C CA . PRO B 1 139 ? 11.234 80.615 47.241 1.00 62.98 139 PRO B CA 1
ATOM 2031 C C . PRO B 1 139 ? 11.268 79.324 46.424 1.00 61.35 139 PRO B C 1
ATOM 2032 O O . PRO B 1 139 ? 10.190 78.834 46.109 1.00 62.16 139 PRO B O 1
ATOM 2036 N N . GLU B 1 140 ? 12.449 78.778 46.105 1.00 64.29 140 GLU B N 1
ATOM 2037 C CA . GLU B 1 140 ? 12.507 77.623 45.206 1.00 68.09 140 GLU B CA 1
ATOM 2038 C C . GLU B 1 140 ? 11.978 76.332 45.828 1.00 63.82 140 GLU B C 1
ATOM 2039 O O . GLU B 1 140 ? 11.715 75.377 45.084 1.00 62.82 140 GLU B O 1
ATOM 2045 N N . GLU B 1 141 ? 11.794 76.278 47.150 1.00 59.21 141 GLU B N 1
ATOM 2046 C CA . GLU B 1 141 ? 11.355 75.057 47.838 1.00 61.89 141 GLU B CA 1
ATOM 2047 C C . GLU B 1 141 ? 12.278 73.876 47.541 1.00 60.38 141 GLU B C 1
ATOM 2048 O O . GLU B 1 141 ? 11.834 72.784 47.195 1.00 62.14 141 GLU B O 1
ATOM 2054 N N . LYS B 1 142 ? 13.579 74.104 47.676 1.00 59.53 142 LYS B N 1
ATOM 2055 C CA . LYS B 1 142 ? 14.578 73.048 47.573 1.00 56.76 142 LYS B CA 1
ATOM 2056 C C . LYS B 1 142 ? 15.083 72.702 48.970 1.00 56.19 142 LYS B C 1
ATOM 2057 O O . LYS B 1 142 ? 15.376 73.599 49.770 1.00 49.63 142 LYS B O 1
ATOM 2059 N N . VAL B 1 143 ? 15.184 71.407 49.256 1.00 48.91 143 VAL B N 1
ATOM 2060 C CA . VAL B 1 143 ? 15.690 70.939 50.542 1.00 56.89 143 VAL B CA 1
ATOM 2061 C C . VAL B 1 143 ? 17.212 71.000 50.524 1.00 47.01 143 VAL B C 1
ATOM 2062 O O . VAL B 1 143 ? 17.862 70.286 49.761 1.00 54.50 143 VAL B O 1
ATOM 2066 N N . VAL B 1 144 ? 17.791 71.833 51.378 1.00 50.94 144 VAL B N 1
ATOM 2067 C CA . VAL B 1 144 ? 19.244 71.933 51.426 1.00 56.24 144 VAL B CA 1
ATOM 2068 C C . VAL B 1 144 ? 19.858 71.069 52.531 1.00 58.46 144 VAL B C 1
ATOM 2069 O O . VAL B 1 144 ? 21.051 70.740 52.447 1.00 59.45 144 VAL B O 1
ATOM 2073 N N . TRP B 1 145 ? 19.082 70.671 53.539 1.00 51.62 145 TRP B N 1
ATOM 2074 C CA . TRP B 1 145 ? 19.550 69.767 54.589 1.00 49.73 145 TRP B CA 1
ATOM 2075 C C . TRP B 1 145 ? 18.354 69.010 55.162 1.00 45.48 145 TRP B C 1
ATOM 2076 O O . TRP B 1 145 ? 17.241 69.539 55.244 1.00 49.28 145 TRP B O 1
ATOM 2087 N N . SER B 1 146 ? 18.588 67.760 55.536 1.00 45.32 146 SER B N 1
ATOM 2088 C CA . SER B 1 146 ? 17.561 66.963 56.188 1.00 54.21 146 SER B CA 1
ATOM 2089 C C . SER B 1 146 ? 18.218 66.048 57.207 1.00 50.78 146 SER B C 1
ATOM 2090 O O . SER B 1 146 ? 19.360 65.622 57.035 1.00 53.05 146 SER B O 1
ATOM 2093 N N . GLY B 1 147 ? 17.483 65.747 58.266 1.00 46.12 147 GLY B N 1
ATOM 2094 C CA . GLY B 1 147 ? 18.016 64.928 59.323 1.00 42.32 147 GLY B CA 1
ATOM 2095 C C . GLY B 1 147 ? 16.947 64.145 60.047 1.00 43.88 147 GLY B C 1
ATOM 2096 O O . GLY B 1 147 ? 15.819 64.608 60.231 1.00 43.26 147 GLY B O 1
ATOM 2097 N N . VAL B 1 148 ? 17.303 62.946 60.464 1.00 40.56 148 VAL B N 1
ATOM 2098 C CA . VAL B 1 148 ? 16.471 62.144 61.340 1.00 44.59 148 VAL B CA 1
ATOM 2099 C C . VAL B 1 148 ? 17.326 61.670 62.513 1.00 44.28 148 VAL B C 1
ATOM 2100 O O . VAL B 1 148 ? 18.499 61.310 62.355 1.00 42.30 148 VAL B O 1
ATOM 2104 N N . ALA B 1 149 ? 16.740 61.693 63.697 1.00 36.07 149 ALA B N 1
ATOM 2105 C CA . ALA B 1 149 ? 17.475 61.293 64.877 1.00 41.43 149 ALA B CA 1
ATOM 2106 C C . ALA B 1 149 ? 16.475 60.815 65.911 1.00 40.24 149 ALA B C 1
ATOM 2107 O O . ALA B 1 149 ? 15.305 61.215 65.899 1.00 35.79 149 ALA B O 1
ATOM 2109 N N . GLY B 1 150 ? 16.941 59.931 66.785 1.00 36.67 150 GLY B N 1
ATOM 2110 C CA . GLY B 1 150 ? 16.095 59.414 67.841 1.00 37.04 150 GLY B CA 1
ATOM 2111 C C . GLY B 1 150 ? 16.943 58.893 68.972 1.00 46.10 150 GLY B C 1
ATOM 2112 O O . GLY B 1 150 ? 18.127 58.584 68.796 1.00 41.03 150 GLY B O 1
ATOM 2113 N N . LYS B 1 151 ? 16.316 58.774 70.140 1.00 40.60 151 LYS B N 1
ATOM 2114 C CA . LYS B 1 151 ? 17.060 58.361 71.311 1.00 38.65 151 LYS B CA 1
ATOM 2115 C C . LYS B 1 151 ? 16.113 57.765 72.341 1.00 36.91 151 LYS B C 1
ATOM 2116 O O . LYS B 1 151 ? 15.040 58.302 72.607 1.00 37.34 151 LYS B O 1
ATOM 2122 N N . SER B 1 152 ? 16.516 56.642 72.901 1.00 33.26 152 SER B N 1
ATOM 2123 C CA . SER B 1 152 ? 15.859 56.084 74.070 1.00 45.14 152 SER B CA 1
ATOM 2124 C C . SER B 1 152 ? 16.790 56.275 75.261 1.00 47.23 152 SER B C 1
ATOM 2125 O O . SER B 1 152 ? 18.005 56.066 75.158 1.00 39.71 152 SER B O 1
ATOM 2128 N N . GLY B 1 153 ? 16.226 56.701 76.387 1.00 44.18 153 GLY B N 1
ATOM 2129 C CA . GLY B 1 153 ? 17.002 56.972 77.573 1.00 44.29 153 GLY B CA 1
ATOM 2130 C C . GLY B 1 153 ? 16.705 56.021 78.722 1.00 46.59 153 GLY B C 1
ATOM 2131 O O . GLY B 1 153 ? 15.917 55.076 78.621 1.00 43.71 153 GLY B O 1
ATOM 2132 N N . TRP B 1 154 ? 17.360 56.319 79.843 1.00 42.08 154 TRP B N 1
ATOM 2133 C CA . TRP B 1 154 ? 17.231 55.580 81.092 1.00 49.96 154 TRP B CA 1
ATOM 2134 C C . TRP B 1 154 ? 16.083 56.129 81.935 1.00 54.26 154 TRP B C 1
ATOM 2135 O O . TRP B 1 154 ? 15.561 57.217 81.697 1.00 59.22 154 TRP B O 1
ATOM 2146 N N . SER B 1 155 ? 15.701 55.350 82.948 1.00 53.23 155 SER B N 1
ATOM 2147 C CA . SER B 1 155 ? 14.430 55.578 83.624 1.00 60.65 155 SER B CA 1
ATOM 2148 C C . SER B 1 155 ? 14.396 56.900 84.380 1.00 67.08 155 SER B C 1
ATOM 2149 O O . SER B 1 155 ? 13.330 57.507 84.491 1.00 56.77 155 SER B O 1
ATOM 2152 N N . ARG B 1 156 ? 15.529 57.371 84.899 1.00 61.48 156 ARG B N 1
ATOM 2153 C CA . ARG B 1 156 ? 15.506 58.646 85.609 1.00 65.99 156 ARG B CA 1
ATOM 2154 C C . ARG B 1 156 ? 15.412 59.848 84.680 1.00 63.43 156 ARG B C 1
ATOM 2155 O O . ARG B 1 156 ? 15.317 60.977 85.175 1.00 75.93 156 ARG B O 1
ATOM 2157 N N . ASP B 1 157 ? 15.438 59.644 83.359 1.00 56.40 157 ASP B N 1
ATOM 2158 C CA . ASP B 1 157 ? 15.408 60.743 82.401 1.00 64.10 157 ASP B CA 1
ATOM 2159 C C . ASP B 1 157 ? 13.979 61.122 82.043 1.00 59.24 157 ASP B C 1
ATOM 2160 O O . ASP B 1 157 ? 13.119 60.259 81.855 1.00 61.17 157 ASP B O 1
ATOM 2165 N N . ALA B 1 158 ? 13.734 62.419 81.938 1.00 54.39 158 ALA B N 1
ATOM 2166 C CA . ALA B 1 158 ? 12.476 62.891 81.380 1.00 58.09 158 ALA B CA 1
ATOM 2167 C C . ALA B 1 158 ? 12.505 62.832 79.852 1.00 60.21 158 ALA B C 1
ATOM 2168 O O . ALA B 1 158 ? 13.554 62.979 79.222 1.00 69.33 158 ALA B O 1
ATOM 2170 N N . VAL B 1 159 ? 11.326 62.620 79.264 1.00 56.88 159 VAL B N 1
ATOM 2171 C CA . VAL B 1 159 ? 11.197 62.589 77.810 1.00 55.88 159 VAL B CA 1
ATOM 2172 C C . VAL B 1 159 ? 11.649 63.908 77.198 1.00 54.21 159 VAL B C 1
ATOM 2173 O O . VAL B 1 159 ? 12.294 63.928 76.139 1.00 46.91 159 VAL B O 1
ATOM 2177 N N . SER B 1 160 ? 11.310 65.033 77.843 1.00 50.22 160 SER B N 1
ATOM 2178 C CA . SER B 1 160 ? 11.656 66.330 77.275 1.00 51.84 160 SER B CA 1
ATOM 2179 C C . SER B 1 160 ? 13.160 66.561 77.296 1.00 54.69 160 SER B C 1
ATOM 2180 O O . SER B 1 160 ? 13.688 67.238 76.412 1.00 57.81 160 SER B O 1
ATOM 2183 N N . ALA B 1 161 ? 13.868 65.991 78.275 1.00 57.10 161 ALA B N 1
ATOM 2184 C CA . ALA B 1 161 ? 15.326 66.050 78.246 1.00 52.31 161 ALA B CA 1
ATOM 2185 C C . ALA B 1 161 ? 15.893 65.194 77.110 1.00 44.13 161 ALA B C 1
ATOM 2186 O O . ALA B 1 161 ? 16.870 65.579 76.462 1.00 50.16 161 ALA B O 1
ATOM 2188 N N . VAL B 1 162 ? 15.307 64.027 76.857 1.00 45.38 162 VAL B N 1
ATOM 2189 C CA . VAL B 1 162 ? 15.753 63.229 75.713 1.00 38.06 162 VAL B CA 1
ATOM 2190 C C . VAL B 1 162 ? 15.449 63.962 74.407 1.00 43.19 162 VAL B C 1
ATOM 2191 O O . VAL B 1 162 ? 16.284 63.993 73.493 1.00 39.81 162 VAL B O 1
ATOM 2195 N N . ALA B 1 163 ? 14.272 64.594 74.318 1.00 39.22 163 ALA B N 1
ATOM 2196 C CA . ALA B 1 163 ? 13.902 65.333 73.113 1.00 46.80 163 ALA B CA 1
ATOM 2197 C C . ALA B 1 163 ? 14.846 66.497 72.873 1.00 55.26 163 ALA B C 1
ATOM 2198 O O . ALA B 1 163 ? 15.305 66.712 71.744 1.00 49.65 163 ALA B O 1
ATOM 2200 N N . GLN B 1 164 ? 15.161 67.243 73.936 1.00 47.51 164 GLN B N 1
ATOM 2201 C CA . GLN B 1 164 ? 16.074 68.368 73.814 1.00 43.35 164 GLN B CA 1
ATOM 2202 C C . GLN B 1 164 ? 17.456 67.922 73.368 1.00 46.33 164 GLN B C 1
ATOM 2203 O O . GLN B 1 164 ? 18.097 68.589 72.548 1.00 47.35 164 GLN B O 1
ATOM 2209 N N . GLN B 1 165 ? 17.940 66.805 73.909 1.00 42.08 165 GLN B N 1
ATOM 2210 C CA . GLN B 1 165 ? 19.226 66.273 73.477 1.00 52.71 165 GLN B CA 1
ATOM 2211 C C . GLN B 1 165 ? 19.201 65.889 71.998 1.00 49.55 165 GLN B C 1
ATOM 2212 O O . GLN B 1 165 ? 20.164 66.149 71.268 1.00 43.91 165 GLN B O 1
ATOM 2218 N N . VAL B 1 166 ? 18.104 65.280 71.538 1.00 37.67 166 VAL B N 1
ATOM 2219 C CA . VAL B 1 166 ? 18.028 64.846 70.145 1.00 42.97 166 VAL B CA 1
ATOM 2220 C C . VAL B 1 166 ? 17.954 66.053 69.216 1.00 41.66 166 VAL B C 1
ATOM 2221 O O . VAL B 1 166 ? 18.636 66.106 68.187 1.00 37.59 166 VAL B O 1
ATOM 2225 N N . LEU B 1 167 ? 17.157 67.055 69.578 1.00 40.49 167 LEU B N 1
ATOM 2226 C CA . LEU B 1 167 ? 17.039 68.223 68.714 1.00 45.52 167 LEU B CA 1
ATOM 2227 C C . LEU B 1 167 ? 18.316 69.051 68.722 1.00 48.92 167 LEU B C 1
ATOM 2228 O O . LEU B 1 167 ? 18.687 69.618 67.697 1.00 43.44 167 LEU B O 1
ATOM 2233 N N . ASP B 1 168 ? 19.035 69.076 69.840 1.00 48.10 168 ASP B N 1
ATOM 2234 C CA . ASP B 1 168 ? 20.312 69.781 69.861 1.00 49.88 168 ASP B CA 1
ATOM 2235 C C . ASP B 1 168 ? 21.341 69.106 68.957 1.00 44.11 168 ASP B C 1
ATOM 2236 O O . ASP B 1 168 ? 22.141 69.788 68.310 1.00 47.73 168 ASP B O 1
ATOM 2241 N N . SER B 1 169 ? 21.353 67.768 68.927 1.00 42.38 169 SER B N 1
ATOM 2242 C CA . SER B 1 169 ? 22.231 67.043 68.009 1.00 42.49 169 SER B CA 1
ATOM 2243 C C . SER B 1 169 ? 21.893 67.352 66.552 1.00 41.66 169 SER B C 1
ATOM 2244 O O . SER B 1 169 ? 22.793 67.544 65.729 1.00 43.92 169 SER B O 1
ATOM 2247 N N . LEU B 1 170 ? 20.604 67.417 66.219 1.00 42.41 170 LEU B N 1
ATOM 2248 C CA . LEU B 1 170 ? 20.202 67.754 64.856 1.00 43.41 170 LEU B CA 1
ATOM 2249 C C . LEU B 1 170 ? 20.572 69.191 64.512 1.00 48.22 170 LEU B C 1
ATOM 2250 O O . LEU B 1 170 ? 21.102 69.476 63.425 1.00 48.77 170 LEU B O 1
ATOM 2255 N N . ILE B 1 171 ? 20.280 70.118 65.421 1.00 45.37 171 ILE B N 1
ATOM 2256 C CA . ILE B 1 171 ? 20.554 71.518 65.130 1.00 41.19 171 ILE B CA 1
ATOM 2257 C C . ILE B 1 171 ? 22.056 71.763 65.104 1.00 48.13 171 ILE B C 1
ATOM 2258 O O . ILE B 1 171 ? 22.558 72.546 64.287 1.00 47.56 171 ILE B O 1
ATOM 2263 N N . GLY B 1 172 ? 22.802 71.066 65.962 1.00 42.28 172 GLY B N 1
ATOM 2264 C CA . GLY B 1 172 ? 24.248 71.200 65.925 1.00 44.68 172 GLY B CA 1
ATOM 2265 C C . GLY B 1 172 ? 24.835 70.647 64.643 1.00 51.15 172 GLY B C 1
ATOM 2266 O O . GLY B 1 172 ? 25.816 71.174 64.117 1.00 55.47 172 GLY B O 1
ATOM 2267 N N . ASP B 1 173 ? 24.232 69.582 64.116 1.00 47.58 173 ASP B N 1
ATOM 2268 C CA . ASP B 1 173 ? 24.693 69.037 62.850 1.00 42.38 173 ASP B CA 1
ATOM 2269 C C . ASP B 1 173 ? 24.375 69.986 61.689 1.00 44.09 173 ASP B C 1
ATOM 2270 O O . ASP B 1 173 ? 25.234 70.248 60.840 1.00 43.53 173 ASP B O 1
ATOM 2275 N N . LEU B 1 174 ? 23.145 70.512 61.642 1.00 45.10 174 LEU B N 1
ATOM 2276 C CA . LEU B 1 174 ? 22.781 71.478 60.607 1.00 45.28 174 LEU B CA 1
ATOM 2277 C C . LEU B 1 174 ? 23.732 72.664 60.594 1.00 59.46 174 LEU B C 1
ATOM 2278 O O . LEU B 1 174 ? 24.137 73.138 59.525 1.00 61.55 174 LEU B O 1
ATOM 2283 N N . GLU B 1 175 ? 24.085 73.162 61.778 1.00 53.28 175 GLU B N 1
ATOM 2284 C CA . GLU B 1 175 ? 25.032 74.262 61.877 1.00 52.22 175 GLU B CA 1
ATOM 2285 C C . GLU B 1 175 ? 26.371 73.883 61.258 1.00 56.15 175 GLU B C 1
ATOM 2286 O O . GLU B 1 175 ? 26.940 74.633 60.453 1.00 53.38 175 GLU B O 1
ATOM 2292 N N . LYS B 1 176 ? 26.891 72.710 61.630 1.00 59.17 176 LYS B N 1
ATOM 2293 C CA . LYS B 1 176 ? 28.172 72.266 61.098 1.00 66.22 176 LYS B CA 1
ATOM 2294 C C . LYS B 1 176 ? 28.071 71.950 59.613 1.00 76.06 176 LYS B C 1
ATOM 2295 O O . LYS B 1 176 ? 28.978 72.281 58.842 1.00 82.00 176 LYS B O 1
ATOM 2301 N N . ALA B 1 177 ? 26.980 71.304 59.192 1.00 76.12 177 ALA B N 1
ATOM 2302 C CA . ALA B 1 177 ? 26.813 71.001 57.775 1.00 71.43 177 ALA B CA 1
ATOM 2303 C C . ALA B 1 177 ? 26.658 72.270 56.944 1.00 71.44 177 ALA B C 1
ATOM 2304 O O . ALA B 1 177 ? 27.095 72.308 55.788 1.00 60.45 177 ALA B O 1
ATOM 2306 N N . ALA B 1 178 ? 26.070 73.319 57.531 1.00 73.80 178 ALA B N 1
ATOM 2307 C CA . ALA B 1 178 ? 25.735 74.522 56.779 1.00 77.23 178 ALA B CA 1
ATOM 2308 C C . ALA B 1 178 ? 26.963 75.320 56.390 1.00 84.13 178 ALA B C 1
ATOM 2309 O O . ALA B 1 178 ? 26.950 75.993 55.352 1.00 83.60 178 ALA B O 1
ATOM 2311 N N . ALA B 1 179 ? 28.016 75.265 57.213 1.00 96.81 179 ALA B N 1
ATOM 2312 C CA . ALA B 1 179 ? 29.191 76.128 57.115 1.00 101.08 179 ALA B CA 1
ATOM 2313 C C . ALA B 1 179 ? 28.788 77.590 57.303 1.00 110.25 179 ALA B C 1
ATOM 2314 O O . ALA B 1 179 ? 27.611 77.892 57.532 1.00 107.05 179 ALA B O 1
ATOM 2316 N N . THR B 1 180 ? 29.761 78.496 57.234 1.00 119.90 180 THR B N 1
ATOM 2317 C CA . THR B 1 180 ? 29.522 79.930 57.398 1.00 121.53 180 THR B CA 1
ATOM 2318 C C . THR B 1 180 ? 30.805 80.709 57.139 1.00 127.29 180 THR B C 1
ATOM 2319 O O . THR B 1 180 ? 31.891 80.282 57.536 1.00 131.80 180 THR B O 1
ATOM 2321 N N . SER C 1 12 ? 25.517 66.088 42.600 1.00 99.18 12 SER C N 1
ATOM 2322 C CA . SER C 1 12 ? 26.780 65.390 42.813 1.00 101.25 12 SER C CA 1
ATOM 2323 C C . SER C 1 12 ? 26.624 64.319 43.891 1.00 98.15 12 SER C C 1
ATOM 2324 O O . SER C 1 12 ? 25.518 63.832 44.148 1.00 98.43 12 SER C O 1
ATOM 2327 N N . GLY C 1 13 ? 27.735 63.958 44.527 1.00 95.09 13 GLY C N 1
ATOM 2328 C CA . GLY C 1 13 ? 27.722 62.830 45.442 1.00 90.95 13 GLY C CA 1
ATOM 2329 C C . GLY C 1 13 ? 27.002 63.135 46.742 1.00 87.42 13 GLY C C 1
ATOM 2330 O O . GLY C 1 13 ? 27.076 64.238 47.288 1.00 87.60 13 GLY C O 1
ATOM 2331 N N . LEU C 1 14 ? 26.310 62.124 47.250 1.00 83.11 14 LEU C N 1
ATOM 2332 C CA . LEU C 1 14 ? 25.510 62.232 48.465 1.00 76.91 14 LEU C CA 1
ATOM 2333 C C . LEU C 1 14 ? 26.245 61.494 49.578 1.00 84.22 14 LEU C C 1
ATOM 2334 O O . LEU C 1 14 ? 26.255 60.259 49.616 1.00 85.07 14 LEU C O 1
ATOM 2339 N N . VAL C 1 15 ? 26.854 62.246 50.492 1.00 83.62 15 VAL C N 1
ATOM 2340 C CA . VAL C 1 15 ? 27.624 61.621 51.565 1.00 80.71 15 VAL C CA 1
ATOM 2341 C C . VAL C 1 15 ? 27.018 62.019 52.910 1.00 78.16 15 VAL C C 1
ATOM 2342 O O . VAL C 1 15 ? 27.391 63.044 53.502 1.00 81.02 15 VAL C O 1
ATOM 2346 N N . PRO C 1 16 ? 26.070 61.248 53.425 1.00 72.88 16 PRO C N 1
ATOM 2347 C CA . PRO C 1 16 ? 25.490 61.585 54.726 1.00 53.18 16 PRO C CA 1
ATOM 2348 C C . PRO C 1 16 ? 26.513 61.460 55.837 1.00 64.64 16 PRO C C 1
ATOM 2349 O O . PRO C 1 16 ? 27.491 60.713 55.743 1.00 61.94 16 PRO C O 1
ATOM 2353 N N . ARG C 1 17 ? 26.277 62.212 56.903 1.00 53.96 17 ARG C N 1
ATOM 2354 C CA . ARG C 1 17 ? 27.006 62.028 58.145 1.00 56.01 17 ARG C CA 1
ATOM 2355 C C . ARG C 1 17 ? 26.076 61.371 59.156 1.00 56.44 17 ARG C C 1
ATOM 2356 O O . ARG C 1 17 ? 24.851 61.416 59.021 1.00 52.67 17 ARG C O 1
ATOM 2364 N N . GLY C 1 18 ? 26.654 60.727 60.159 1.00 50.23 18 GLY C N 1
ATOM 2365 C CA . GLY C 1 18 ? 25.814 59.986 61.074 1.00 46.86 18 GLY C CA 1
ATOM 2366 C C . GLY C 1 18 ? 26.529 59.593 62.345 1.00 45.42 18 GLY C C 1
ATOM 2367 O O . GLY C 1 18 ? 27.763 59.535 62.409 1.00 50.66 18 GLY C O 1
ATOM 2368 N N . SER C 1 19 ? 25.724 59.305 63.361 1.00 45.90 19 SER C N 1
ATOM 2369 C CA . SER C 1 19 ? 26.214 58.773 64.623 1.00 47.37 19 SER C CA 1
ATOM 2370 C C . SER C 1 19 ? 25.234 57.736 65.140 1.00 44.56 19 SER C C 1
ATOM 2371 O O . SER C 1 19 ? 24.022 57.829 64.917 1.00 42.93 19 SER C O 1
ATOM 2374 N N . HIS C 1 20 ? 25.779 56.758 65.853 1.00 35.10 20 HIS C N 1
ATOM 2375 C CA . HIS C 1 20 ? 24.999 55.694 66.457 1.00 35.24 20 HIS C CA 1
ATOM 2376 C C . HIS C 1 20 ? 25.627 55.332 67.790 1.00 41.01 20 HIS C C 1
ATOM 2377 O O . HIS C 1 20 ? 26.853 55.321 67.924 1.00 39.62 20 HIS C O 1
ATOM 2384 N N . MET C 1 21 ? 24.782 55.004 68.763 1.00 37.79 21 MET C N 1
ATOM 2385 C CA . MET C 1 21 ? 25.242 54.544 70.060 1.00 43.22 21 MET C CA 1
ATOM 2386 C C . MET C 1 21 ? 24.270 53.492 70.565 1.00 41.94 21 MET C C 1
ATOM 2387 O O . MET C 1 21 ? 23.056 53.697 70.518 1.00 36.50 21 MET C O 1
ATOM 2392 N N . VAL C 1 22 ? 24.799 52.365 71.032 1.00 35.83 22 VAL C N 1
ATOM 2393 C CA . VAL C 1 22 ? 24.003 51.353 71.708 1.00 36.79 22 VAL C CA 1
ATOM 2394 C C . VAL C 1 22 ? 24.692 50.987 73.012 1.00 37.40 22 VAL C C 1
ATOM 2395 O O . VAL C 1 22 ? 25.914 50.810 73.072 1.00 41.20 22 VAL C O 1
ATOM 2399 N N . THR C 1 23 ? 23.889 50.757 74.020 1.00 37.83 23 THR C N 1
ATOM 2400 C CA . THR C 1 23 ? 24.372 50.711 75.379 1.00 42.35 23 THR C CA 1
ATOM 2401 C C . THR C 1 23 ? 23.524 49.692 76.136 1.00 44.67 23 THR C C 1
ATOM 2402 O O . THR C 1 23 ? 22.304 49.622 75.941 1.00 41.58 23 THR C O 1
ATOM 2406 N N . LEU C 1 24 ? 24.165 48.866 76.961 1.00 45.45 24 LEU C N 1
ATOM 2407 C CA . LEU C 1 24 ? 23.419 47.823 77.662 1.00 52.59 24 LEU C CA 1
ATOM 2408 C C . LEU C 1 24 ? 23.924 47.661 79.091 1.00 52.16 24 LEU C C 1
ATOM 2409 O O . LEU C 1 24 ? 25.128 47.548 79.334 1.00 53.31 24 LEU C O 1
ATOM 2414 N N . ARG C 1 25 ? 22.992 47.672 80.030 1.00 50.34 25 ARG C N 1
ATOM 2415 C CA . ARG C 1 25 ? 23.280 47.409 81.432 1.00 68.14 25 ARG C CA 1
ATOM 2416 C C . ARG C 1 25 ? 23.021 45.918 81.620 1.00 64.43 25 ARG C C 1
ATOM 2417 O O . ARG C 1 25 ? 21.871 45.489 81.646 1.00 57.83 25 ARG C O 1
ATOM 2425 N N . GLN C 1 26 ? 24.098 45.115 81.669 1.00 93.28 26 GLN C N 1
ATOM 2426 C CA . GLN C 1 26 ? 23.954 43.664 81.523 1.00 99.39 26 GLN C CA 1
ATOM 2427 C C . GLN C 1 26 ? 23.234 43.027 82.693 1.00 107.76 26 GLN C C 1
ATOM 2428 O O . GLN C 1 26 ? 22.646 41.954 82.535 1.00 116.69 26 GLN C O 1
ATOM 2434 N N . GLY C 1 27 ? 23.267 43.657 83.851 1.00 106.13 27 GLY C N 1
ATOM 2435 C CA . GLY C 1 27 ? 22.618 43.098 85.015 1.00 118.90 27 GLY C CA 1
ATOM 2436 C C . GLY C 1 27 ? 23.070 43.807 86.263 1.00 122.78 27 GLY C C 1
ATOM 2437 O O . GLY C 1 27 ? 23.934 44.685 86.230 1.00 118.96 27 GLY C O 1
ATOM 2438 N N . GLY C 1 28 ? 22.467 43.395 87.378 1.00 131.53 28 GLY C N 1
ATOM 2439 C CA . GLY C 1 28 ? 22.709 44.034 88.649 1.00 136.95 28 GLY C CA 1
ATOM 2440 C C . GLY C 1 28 ? 21.917 45.314 88.815 1.00 132.93 28 GLY C C 1
ATOM 2441 O O . GLY C 1 28 ? 21.832 46.132 87.893 1.00 129.62 28 GLY C O 1
ATOM 2442 N N . GLY C 1 29 ? 21.317 45.489 89.987 1.00 134.38 29 GLY C N 1
ATOM 2443 C CA . GLY C 1 29 ? 20.654 46.734 90.311 1.00 131.33 29 GLY C CA 1
ATOM 2444 C C . GLY C 1 29 ? 21.544 47.593 91.182 1.00 134.43 29 GLY C C 1
ATOM 2445 O O . GLY C 1 29 ? 21.088 48.173 92.172 1.00 142.47 29 GLY C O 1
ATOM 2446 N N . THR C 1 30 ? 22.823 47.677 90.818 1.00 127.12 30 THR C N 1
ATOM 2447 C CA . THR C 1 30 ? 23.814 48.341 91.654 1.00 125.27 30 THR C CA 1
ATOM 2448 C C . THR C 1 30 ? 23.811 49.844 91.420 1.00 115.52 30 THR C C 1
ATOM 2449 O O . THR C 1 30 ? 22.831 50.402 90.917 1.00 116.64 30 THR C O 1
ATOM 2451 N N . VAL C 1 31 ? 24.899 50.506 91.813 1.00 106.67 31 VAL C N 1
ATOM 2452 C CA . VAL C 1 31 ? 25.116 51.927 91.561 1.00 103.91 31 VAL C CA 1
ATOM 2453 C C . VAL C 1 31 ? 26.519 52.027 90.960 1.00 106.83 31 VAL C C 1
ATOM 2454 O O . VAL C 1 31 ? 26.871 51.212 90.098 1.00 100.79 31 VAL C O 1
ATOM 2458 N N . SER C 1 32 ? 27.333 52.999 91.404 1.00 111.01 32 SER C N 1
ATOM 2459 C CA . SER C 1 32 ? 28.706 53.170 90.928 1.00 104.90 32 SER C CA 1
ATOM 2460 C C . SER C 1 32 ? 29.372 54.439 91.460 1.00 99.78 32 SER C C 1
ATOM 2461 O O . SER C 1 32 ? 28.766 55.199 92.225 1.00 115.15 32 SER C O 1
ATOM 2464 N N . PHE C 1 33 ? 30.658 54.598 91.128 1.00 78.56 33 PHE C N 1
ATOM 2465 C CA . PHE C 1 33 ? 31.301 55.851 90.722 1.00 80.51 33 PHE C CA 1
ATOM 2466 C C . PHE C 1 33 ? 32.236 56.500 91.734 1.00 87.40 33 PHE C C 1
ATOM 2467 O O . PHE C 1 33 ? 33.344 56.906 91.363 1.00 90.27 33 PHE C O 1
ATOM 2475 N N . THR C 1 34 ? 31.829 56.642 92.990 1.00 92.42 34 THR C N 1
ATOM 2476 C CA . THR C 1 34 ? 32.843 57.037 93.955 1.00 90.86 34 THR C CA 1
ATOM 2477 C C . THR C 1 34 ? 33.625 55.842 94.477 1.00 101.69 34 THR C C 1
ATOM 2478 O O . THR C 1 34 ? 34.501 56.022 95.323 1.00 111.73 34 THR C O 1
ATOM 2482 N N . ASP C 1 35 ? 33.344 54.637 93.978 1.00 90.71 35 ASP C N 1
ATOM 2483 C CA . ASP C 1 35 ? 34.145 53.456 94.279 1.00 103.98 35 ASP C CA 1
ATOM 2484 C C . ASP C 1 35 ? 35.540 53.564 93.675 1.00 105.60 35 ASP C C 1
ATOM 2485 O O . ASP C 1 35 ? 35.956 54.636 93.218 1.00 103.24 35 ASP C O 1
ATOM 2490 N N . SER C 1 36 ? 36.259 52.446 93.654 1.00 114.38 36 SER C N 1
ATOM 2491 C CA . SER C 1 36 ? 37.590 52.378 93.067 1.00 111.83 36 SER C CA 1
ATOM 2492 C C . SER C 1 36 ? 37.463 52.004 91.598 1.00 105.44 36 SER C C 1
ATOM 2493 O O . SER C 1 36 ? 36.880 50.968 91.262 1.00 105.05 36 SER C O 1
ATOM 2496 N N . TRP C 1 37 ? 38.013 52.842 90.728 1.00 85.99 37 TRP C N 1
ATOM 2497 C CA . TRP C 1 37 ? 37.876 52.668 89.291 1.00 73.28 37 TRP C CA 1
ATOM 2498 C C . TRP C 1 37 ? 39.243 52.551 88.636 1.00 66.96 37 TRP C C 1
ATOM 2499 O O . TRP C 1 37 ? 40.227 53.152 89.084 1.00 67.50 37 TRP C O 1
ATOM 2510 N N . ALA C 1 38 ? 39.290 51.760 87.569 1.00 66.16 38 ALA C N 1
ATOM 2511 C CA . ALA C 1 38 ? 40.492 51.602 86.770 1.00 65.22 38 ALA C CA 1
ATOM 2512 C C . ALA C 1 38 ? 40.135 51.860 85.317 1.00 58.99 38 ALA C C 1
ATOM 2513 O O . ALA C 1 38 ? 39.141 51.324 84.816 1.00 61.73 38 ALA C O 1
ATOM 2515 N N . LEU C 1 39 ? 40.931 52.685 84.648 1.00 56.45 39 LEU C N 1
ATOM 2516 C CA . LEU C 1 39 ? 40.833 52.857 83.204 1.00 60.77 39 LEU C CA 1
ATOM 2517 C C . LEU C 1 39 ? 41.974 52.085 82.568 1.00 58.35 39 LEU C C 1
ATOM 2518 O O . LEU C 1 39 ? 43.127 52.519 82.619 1.00 61.19 39 LEU C O 1
ATOM 2523 N N . LEU C 1 40 ? 41.655 50.943 81.976 1.00 56.40 40 LEU C N 1
ATOM 2524 C CA . LEU C 1 40 ? 42.670 50.130 81.331 1.00 60.72 40 LEU C CA 1
ATOM 2525 C C . LEU C 1 40 ? 43.172 50.820 80.062 1.00 63.81 40 LEU C C 1
ATOM 2526 O O . LEU C 1 40 ? 42.531 51.743 79.551 1.00 61.31 40 LEU C O 1
ATOM 2531 N N . PRO C 1 41 ? 44.334 50.414 79.552 1.00 63.55 41 PRO C N 1
ATOM 2532 C CA . PRO C 1 41 ? 44.729 50.846 78.207 1.00 60.21 41 PRO C CA 1
ATOM 2533 C C . PRO C 1 41 ? 43.742 50.339 77.160 1.00 58.60 41 PRO C C 1
ATOM 2534 O O . PRO C 1 41 ? 43.166 49.258 77.287 1.00 55.92 41 PRO C O 1
ATOM 2538 N N . PHE C 1 42 ? 43.552 51.144 76.118 1.00 51.51 42 PHE C N 1
ATOM 2539 C CA . PHE C 1 42 ? 42.688 50.820 75.002 1.00 56.29 42 PHE C CA 1
ATOM 2540 C C . PHE C 1 42 ? 43.381 49.855 74.046 1.00 60.55 42 PHE C C 1
ATOM 2541 O O . PHE C 1 42 ? 44.611 49.821 73.930 1.00 61.63 42 PHE C O 1
ATOM 2549 N N . ILE C 1 43 ? 42.571 49.096 73.327 1.00 50.05 43 ILE C N 1
ATOM 2550 C CA . ILE C 1 43 ? 43.041 48.295 72.204 1.00 51.27 43 ILE C CA 1
ATOM 2551 C C . ILE C 1 43 ? 42.806 49.083 70.922 1.00 55.39 43 ILE C C 1
ATOM 2552 O O . ILE C 1 43 ? 41.762 49.728 70.753 1.00 58.08 43 ILE C O 1
ATOM 2557 N N . ASN C 1 44 ? 43.799 49.077 70.036 1.00 55.04 44 ASN C N 1
ATOM 2558 C CA . ASN C 1 44 ? 43.749 49.867 68.810 1.00 55.06 44 ASN C CA 1
ATOM 2559 C C . ASN C 1 44 ? 43.404 48.944 67.648 1.00 56.78 44 ASN C C 1
ATOM 2560 O O . ASN C 1 44 ? 44.272 48.236 67.133 1.00 55.65 44 ASN C O 1
ATOM 2565 N N . ASN C 1 45 ? 42.141 48.957 67.224 1.00 48.21 45 ASN C N 1
ATOM 2566 C CA . ASN C 1 45 ? 41.733 48.277 65.993 1.00 61.46 45 ASN C CA 1
ATOM 2567 C C . ASN C 1 45 ? 41.651 49.239 64.807 1.00 60.12 45 ASN C C 1
ATOM 2568 O O . ASN C 1 45 ? 40.707 49.171 64.017 1.00 66.79 45 ASN C O 1
ATOM 2573 N N . THR C 1 46 ? 42.611 50.155 64.655 1.00 55.56 46 THR C N 1
ATOM 2574 C CA . THR C 1 46 ? 42.628 51.104 63.546 1.00 51.67 46 THR C CA 1
ATOM 2575 C C . THR C 1 46 ? 44.002 51.097 62.896 1.00 55.27 46 THR C C 1
ATOM 2576 O O . THR C 1 46 ? 44.915 50.386 63.323 1.00 60.91 46 THR C O 1
ATOM 2580 N N . GLU C 1 47 ? 44.151 51.906 61.851 1.00 59.08 47 GLU C N 1
ATOM 2581 C CA . GLU C 1 47 ? 45.437 52.084 61.192 1.00 70.86 47 GLU C CA 1
ATOM 2582 C C . GLU C 1 47 ? 46.106 53.386 61.603 1.00 78.68 47 GLU C C 1
ATOM 2583 O O . GLU C 1 47 ? 47.081 53.800 60.967 1.00 84.53 47 GLU C O 1
ATOM 2585 N N . THR C 1 48 ? 45.599 54.040 62.651 1.00 71.70 48 THR C N 1
ATOM 2586 C CA . THR C 1 48 ? 46.139 55.310 63.096 1.00 66.26 48 THR C CA 1
ATOM 2587 C C . THR C 1 48 ? 47.049 55.084 64.288 1.00 63.04 48 THR C C 1
ATOM 2588 O O . THR C 1 48 ? 46.567 54.638 65.341 1.00 62.14 48 THR C O 1
ATOM 2592 N N . PRO C 1 49 ? 48.347 55.360 64.179 1.00 69.61 49 PRO C N 1
ATOM 2593 C CA . PRO C 1 49 ? 49.217 55.239 65.349 1.00 70.65 49 PRO C CA 1
ATOM 2594 C C . PRO C 1 49 ? 48.763 56.159 66.471 1.00 68.62 49 PRO C C 1
ATOM 2595 O O . PRO C 1 49 ? 48.214 57.241 66.243 1.00 67.27 49 PRO C O 1
ATOM 2599 N N . TYR C 1 50 ? 48.969 55.690 67.698 1.00 64.60 50 TYR C N 1
ATOM 2600 C CA . TYR C 1 50 ? 48.677 56.406 68.935 1.00 69.70 50 TYR C CA 1
ATOM 2601 C C . TYR C 1 50 ? 47.189 56.590 69.184 1.00 63.42 50 TYR C C 1
ATOM 2602 O O . TYR C 1 50 ? 46.828 57.238 70.175 1.00 58.85 50 TYR C O 1
ATOM 2611 N N . ALA C 1 51 ? 46.312 56.028 68.343 1.00 60.25 51 ALA C N 1
ATOM 2612 C CA . ALA C 1 51 ? 44.880 56.204 68.564 1.00 54.90 51 ALA C CA 1
ATOM 2613 C C . ALA C 1 51 ? 44.463 55.697 69.940 1.00 53.89 51 ALA C C 1
ATOM 2614 O O . ALA C 1 51 ? 43.623 56.310 70.606 1.00 50.77 51 ALA C O 1
ATOM 2616 N N . ALA C 1 52 ? 45.034 54.578 70.384 1.00 52.26 52 ALA C N 1
ATOM 2617 C CA . ALA C 1 52 ? 44.614 54.029 71.666 1.00 50.48 52 ALA C CA 1
ATOM 2618 C C . ALA C 1 52 ? 45.071 54.910 72.825 1.00 52.37 52 ALA C C 1
ATOM 2619 O O . ALA C 1 52 ? 44.313 55.125 73.781 1.00 55.78 52 ALA C O 1
ATOM 2621 N N . GLU C 1 53 ? 46.296 55.440 72.760 1.00 50.71 53 GLU C N 1
ATOM 2622 C CA . GLU C 1 53 ? 46.754 56.346 73.810 1.00 52.82 53 GLU C CA 1
ATOM 2623 C C . GLU C 1 53 ? 45.925 57.629 73.826 1.00 54.46 53 GLU C C 1
ATOM 2624 O O . GLU C 1 53 ? 45.431 58.053 74.877 1.00 54.61 53 GLU C O 1
ATOM 2630 N N . ARG C 1 54 ? 45.755 58.261 72.663 1.00 56.96 54 ARG C N 1
ATOM 2631 C CA . ARG C 1 54 ? 44.893 59.433 72.590 1.00 51.17 54 ARG C CA 1
ATOM 2632 C C . ARG C 1 54 ? 43.503 59.130 73.138 1.00 50.53 54 ARG C C 1
ATOM 2633 O O . ARG C 1 54 ? 42.914 59.957 73.847 1.00 51.83 54 ARG C O 1
ATOM 2635 N N . ALA C 1 55 ? 42.968 57.940 72.843 1.00 49.27 55 ALA C N 1
ATOM 2636 C CA . ALA C 1 55 ? 41.627 57.616 73.319 1.00 47.71 55 ALA C CA 1
ATOM 2637 C C . ALA C 1 55 ? 41.604 57.446 74.832 1.00 46.08 55 ALA C C 1
ATOM 2638 O O . ALA C 1 55 ? 40.626 57.822 75.492 1.00 46.19 55 ALA C O 1
ATOM 2640 N N . GLU C 1 56 ? 42.658 56.854 75.393 1.00 43.29 56 GLU C N 1
ATOM 2641 C CA . GLU C 1 56 ? 42.718 56.687 76.839 1.00 52.36 56 GLU C CA 1
ATOM 2642 C C . GLU C 1 56 ? 42.817 58.043 77.536 1.00 45.87 56 GLU C C 1
ATOM 2643 O O . GLU C 1 56 ? 42.135 58.283 78.535 1.00 48.44 56 GLU C O 1
ATOM 2649 N N . ALA C 1 57 ? 43.632 58.952 77.001 1.00 43.84 57 ALA C N 1
ATOM 2650 C CA . ALA C 1 57 ? 43.790 60.261 77.630 1.00 49.27 57 ALA C CA 1
ATOM 2651 C C . ALA C 1 57 ? 42.498 61.068 77.558 1.00 50.68 57 ALA C C 1
ATOM 2652 O O . ALA C 1 57 ? 42.116 61.723 78.537 1.00 51.27 57 ALA C O 1
ATOM 2654 N N . VAL C 1 58 ? 41.788 61.003 76.427 1.00 47.20 58 VAL C N 1
ATOM 2655 C CA . VAL C 1 58 ? 40.497 61.692 76.328 1.00 47.42 58 VAL C CA 1
ATOM 2656 C C . VAL C 1 58 ? 39.499 61.098 77.314 1.00 52.33 58 VAL C C 1
ATOM 2657 O O . VAL C 1 58 ? 38.790 61.830 78.018 1.00 52.58 58 VAL C O 1
ATOM 2661 N N . THR C 1 59 ? 39.433 59.764 77.387 1.00 49.13 59 THR C N 1
ATOM 2662 C CA . THR C 1 59 ? 38.496 59.122 78.308 1.00 46.52 59 THR C CA 1
ATOM 2663 C C . THR C 1 59 ? 38.791 59.513 79.753 1.00 49.25 59 THR C C 1
ATOM 2664 O O . THR C 1 59 ? 37.875 59.851 80.509 1.00 51.55 59 THR C O 1
ATOM 2668 N N . ALA C 1 60 ? 40.072 59.495 80.144 1.00 46.39 60 ALA C N 1
ATOM 2669 C CA . ALA C 1 60 ? 40.462 59.857 81.508 1.00 54.17 60 ALA C CA 1
ATOM 2670 C C . ALA C 1 60 ? 39.974 61.256 81.873 1.00 55.67 60 ALA C C 1
ATOM 2671 O O . ALA C 1 60 ? 39.370 61.459 82.932 1.00 58.08 60 ALA C O 1
ATOM 2673 N N . ALA C 1 61 ? 40.217 62.230 80.993 1.00 56.49 61 ALA C N 1
ATOM 2674 C CA . ALA C 1 61 ? 39.754 63.596 81.225 1.00 55.30 61 ALA C CA 1
ATOM 2675 C C . ALA C 1 61 ? 38.240 63.645 81.381 1.00 57.57 61 ALA C C 1
ATOM 2676 O O . ALA C 1 61 ? 37.716 64.270 82.316 1.00 60.55 61 ALA C O 1
ATOM 2678 N N . LEU C 1 62 ? 37.520 62.983 80.473 1.00 47.80 62 LEU C N 1
ATOM 2679 C CA . LEU C 1 62 ? 36.064 62.966 80.545 1.00 48.10 62 LEU C CA 1
ATOM 2680 C C . LEU C 1 62 ? 35.578 62.329 81.838 1.00 55.96 62 LEU C C 1
ATOM 2681 O O . LEU C 1 62 ? 34.568 62.758 82.408 1.00 58.86 62 LEU C O 1
ATOM 2686 N N . LEU C 1 63 ? 36.268 61.285 82.301 1.00 56.07 63 LEU C N 1
ATOM 2687 C CA . LEU C 1 63 ? 35.871 60.637 83.543 1.00 54.79 63 LEU C CA 1
ATOM 2688 C C . LEU C 1 63 ? 36.007 61.593 84.729 1.00 55.74 63 LEU C C 1
ATOM 2689 O O . LEU C 1 63 ? 35.082 61.724 85.537 1.00 57.41 63 LEU C O 1
ATOM 2694 N N . HIS C 1 64 ? 37.149 62.281 84.837 1.00 51.19 64 HIS C N 1
ATOM 2695 C CA . HIS C 1 64 ? 37.302 63.324 85.851 1.00 54.68 64 HIS C CA 1
ATOM 2696 C C . HIS C 1 64 ? 36.165 64.331 85.768 1.00 59.11 64 HIS C C 1
ATOM 2697 O O . HIS C 1 64 ? 35.507 64.632 86.770 1.00 62.43 64 HIS C O 1
ATOM 2704 N N . THR C 1 65 ? 35.928 64.867 84.567 1.00 57.87 65 THR C N 1
ATOM 2705 C CA . THR C 1 65 ? 34.847 65.823 84.368 1.00 62.71 65 THR C CA 1
ATOM 2706 C C . THR C 1 65 ? 33.512 65.263 84.848 1.00 66.64 65 THR C C 1
ATOM 2707 O O . THR C 1 65 ? 32.686 66.007 85.387 1.00 73.44 65 THR C O 1
ATOM 2711 N N . HIS C 1 66 ? 33.292 63.963 84.701 1.00 62.33 66 HIS C N 1
ATOM 2712 C CA . HIS C 1 66 ? 32.037 63.369 85.136 1.00 59.49 66 HIS C CA 1
ATOM 2713 C C . HIS C 1 66 ? 32.091 62.877 86.577 1.00 65.52 66 HIS C C 1
ATOM 2714 O O . HIS C 1 66 ? 31.213 62.116 86.999 1.00 67.60 66 HIS C O 1
ATOM 2721 N N . GLY C 1 67 ? 33.092 63.300 87.341 1.00 64.42 67 GLY C N 1
ATOM 2722 C CA . GLY C 1 67 ? 33.094 63.098 88.771 1.00 72.85 67 GLY C CA 1
ATOM 2723 C C . GLY C 1 67 ? 33.899 61.917 89.260 1.00 75.60 67 GLY C C 1
ATOM 2724 O O . GLY C 1 67 ? 34.115 61.800 90.470 1.00 86.36 67 GLY C O 1
ATOM 2725 N N . MET C 1 68 ? 34.347 61.038 88.372 1.00 71.35 68 MET C N 1
ATOM 2726 C CA . MET C 1 68 ? 35.156 59.917 88.826 1.00 73.44 68 MET C CA 1
ATOM 2727 C C . MET C 1 68 ? 36.509 60.411 89.315 1.00 73.98 68 MET C C 1
ATOM 2728 O O . MET C 1 68 ? 37.464 60.496 88.539 1.00 83.04 68 MET C O 1
ATOM 2733 N N . GLN C 1 69 ? 36.604 60.732 90.603 1.00 72.08 69 GLN C N 1
ATOM 2734 C CA . GLN C 1 69 ? 37.836 61.311 91.126 1.00 84.98 69 GLN C CA 1
ATOM 2735 C C . GLN C 1 69 ? 38.916 60.261 91.361 1.00 91.28 69 GLN C C 1
ATOM 2736 O O . GLN C 1 69 ? 40.093 60.518 91.087 1.00 101.03 69 GLN C O 1
ATOM 2742 N N . LYS C 1 70 ? 38.550 59.086 91.876 1.00 82.14 70 LYS C N 1
ATOM 2743 C CA . LYS C 1 70 ? 39.521 58.024 92.146 1.00 74.44 70 LYS C CA 1
ATOM 2744 C C . LYS C 1 70 ? 39.578 57.108 90.929 1.00 72.43 70 LYS C C 1
ATOM 2745 O O . LYS C 1 70 ? 38.706 56.261 90.731 1.00 76.44 70 LYS C O 1
ATOM 2747 N N . LEU C 1 71 ? 40.616 57.267 90.111 1.00 63.97 71 LEU C N 1
ATOM 2748 C CA . LEU C 1 71 ? 40.722 56.538 88.852 1.00 60.60 71 LEU C CA 1
ATOM 2749 C C . LEU C 1 71 ? 42.138 56.002 88.691 1.00 65.92 71 LEU C C 1
ATOM 2750 O O . LEU C 1 71 ? 43.079 56.773 88.478 1.00 68.23 71 LEU C O 1
ATOM 2755 N N . GLU C 1 72 ? 42.287 54.684 88.760 1.00 64.99 72 GLU C N 1
ATOM 2756 C CA . GLU C 1 72 ? 43.583 54.055 88.530 1.00 68.22 72 GLU C CA 1
ATOM 2757 C C . GLU C 1 72 ? 43.892 53.980 87.037 1.00 66.54 72 GLU C C 1
ATOM 2758 O O . GLU C 1 72 ? 43.025 53.628 86.232 1.00 68.43 72 GLU C O 1
ATOM 2764 N N . ARG C 1 73 ? 45.137 54.297 86.669 1.00 63.07 73 ARG C N 1
ATOM 2765 C CA . ARG C 1 73 ? 45.578 54.244 85.278 1.00 64.66 73 ARG C CA 1
ATOM 2766 C C . ARG C 1 73 ? 46.863 53.427 85.147 1.00 73.31 73 ARG C C 1
ATOM 2767 O O . ARG C 1 73 ? 47.565 53.163 86.126 1.00 77.09 73 ARG C O 1
ATOM 2775 N N . THR C 1 74 ? 47.155 53.019 83.911 1.00 92.94 74 THR C N 1
ATOM 2776 C CA . THR C 1 74 ? 48.224 52.075 83.601 1.00 95.51 74 THR C CA 1
ATOM 2777 C C . THR C 1 74 ? 49.249 52.724 82.682 1.00 95.22 74 THR C C 1
ATOM 2778 O O . THR C 1 74 ? 48.880 53.348 81.681 1.00 97.32 74 THR C O 1
ATOM 2782 N N . VAL C 1 75 ? 50.529 52.554 83.003 1.00 94.06 75 VAL C N 1
ATOM 2783 C CA . VAL C 1 75 ? 51.616 53.068 82.174 1.00 97.12 75 VAL C CA 1
ATOM 2784 C C . VAL C 1 75 ? 52.197 51.921 81.355 1.00 108.30 75 VAL C C 1
ATOM 2785 O O . VAL C 1 75 ? 52.310 50.792 81.847 1.00 109.11 75 VAL C O 1
ATOM 2789 N N . THR C 1 76 ? 52.538 52.208 80.095 1.00 121.53 76 THR C N 1
ATOM 2790 C CA . THR C 1 76 ? 53.150 51.244 79.168 1.00 132.67 76 THR C CA 1
ATOM 2791 C C . THR C 1 76 ? 54.226 50.366 79.810 1.00 139.45 76 THR C C 1
ATOM 2795 N N . ASP C 1 88 ? 45.676 47.214 64.950 1.00 85.08 88 ASP C N 1
ATOM 2796 C CA . ASP C 1 88 ? 45.375 45.935 65.590 1.00 81.17 88 ASP C CA 1
ATOM 2797 C C . ASP C 1 88 ? 46.115 45.652 66.920 1.00 89.39 88 ASP C C 1
ATOM 2798 O O . ASP C 1 88 ? 46.005 44.545 67.441 1.00 99.19 88 ASP C O 1
ATOM 2800 N N . ARG C 1 89 ? 46.827 46.629 67.489 1.00 86.90 89 ARG C N 1
ATOM 2801 C CA . ARG C 1 89 ? 47.766 46.371 68.578 1.00 90.34 89 ARG C CA 1
ATOM 2802 C C . ARG C 1 89 ? 47.215 46.777 69.950 1.00 84.04 89 ARG C C 1
ATOM 2803 O O . ARG C 1 89 ? 46.222 47.495 70.077 1.00 76.83 89 ARG C O 1
ATOM 2805 N N . GLY C 1 90 ? 47.887 46.286 70.996 1.00 83.54 90 GLY C N 1
ATOM 2806 C CA . GLY C 1 90 ? 47.614 46.677 72.367 1.00 77.10 90 GLY C CA 1
ATOM 2807 C C . GLY C 1 90 ? 46.916 45.644 73.229 1.00 72.35 90 GLY C C 1
ATOM 2808 O O . GLY C 1 90 ? 46.645 45.930 74.400 1.00 70.42 90 GLY C O 1
ATOM 2809 N N . GLU C 1 91 ? 46.625 44.452 72.705 1.00 68.27 91 GLU C N 1
ATOM 2810 C CA . GLU C 1 91 ? 45.788 43.508 73.443 1.00 71.62 91 GLU C CA 1
ATOM 2811 C C . GLU C 1 91 ? 46.492 42.973 74.688 1.00 77.76 91 GLU C C 1
ATOM 2812 O O . GLU C 1 91 ? 45.849 42.753 75.721 1.00 86.14 91 GLU C O 1
ATOM 2814 N N . LEU C 1 92 ? 47.809 42.758 74.618 1.00 76.06 92 LEU C N 1
ATOM 2815 C CA . LEU C 1 92 ? 48.510 42.167 75.753 1.00 83.55 92 LEU C CA 1
ATOM 2816 C C . LEU C 1 92 ? 48.603 43.142 76.920 1.00 83.33 92 LEU C C 1
ATOM 2817 O O . LEU C 1 92 ? 48.452 42.744 78.080 1.00 89.27 92 LEU C O 1
ATOM 2819 N N . LYS C 1 93 ? 48.848 44.423 76.637 1.00 78.63 93 LYS C N 1
ATOM 2820 C CA . LYS C 1 93 ? 48.875 45.422 77.700 1.00 79.94 93 LYS C CA 1
ATOM 2821 C C . LYS C 1 93 ? 47.558 45.457 78.475 1.00 82.91 93 LYS C C 1
ATOM 2822 O O . LYS C 1 93 ? 47.558 45.594 79.704 1.00 87.10 93 LYS C O 1
ATOM 2825 N N . GLN C 1 94 ? 46.425 45.335 77.779 1.00 66.97 94 GLN C N 1
ATOM 2826 C CA . GLN C 1 94 ? 45.144 45.457 78.463 1.00 66.73 94 GLN C CA 1
ATOM 2827 C C . GLN C 1 94 ? 44.902 44.287 79.408 1.00 82.49 94 GLN C C 1
ATOM 2828 O O . GLN C 1 94 ? 44.325 44.465 80.488 1.00 81.86 94 GLN C O 1
ATOM 2834 N N . LYS C 1 95 ? 45.327 43.083 79.021 1.00 84.90 95 LYS C N 1
ATOM 2835 C CA . LYS C 1 95 ? 45.275 41.958 79.951 1.00 89.97 95 LYS C CA 1
ATOM 2836 C C . LYS C 1 95 ? 46.074 42.257 81.212 1.00 88.59 95 LYS C C 1
ATOM 2837 O O . LYS C 1 95 ? 45.615 41.986 82.328 1.00 92.22 95 LYS C O 1
ATOM 2839 N N . ALA C 1 96 ? 47.265 42.841 81.053 1.00 82.57 96 ALA C N 1
ATOM 2840 C CA . ALA C 1 96 ? 48.131 43.092 82.198 1.00 85.67 96 ALA C CA 1
ATOM 2841 C C . ALA C 1 96 ? 47.502 44.082 83.171 1.00 87.05 96 ALA C C 1
ATOM 2842 O O . ALA C 1 96 ? 47.611 43.920 84.392 1.00 93.16 96 ALA C O 1
ATOM 2844 N N . ALA C 1 97 ? 46.840 45.116 82.652 1.00 82.82 97 ALA C N 1
ATOM 2845 C CA . ALA C 1 97 ? 46.291 46.140 83.530 1.00 80.02 97 ALA C CA 1
ATOM 2846 C C . ALA C 1 97 ? 45.091 45.630 84.310 1.00 83.55 97 ALA C C 1
ATOM 2847 O O . ALA C 1 97 ? 44.816 46.122 85.412 1.00 86.94 97 ALA C O 1
ATOM 2849 N N . LEU C 1 98 ? 44.362 44.659 83.755 1.00 85.84 98 LEU C N 1
ATOM 2850 C CA . LEU C 1 98 ? 43.221 44.092 84.462 1.00 83.40 98 LEU C CA 1
ATOM 2851 C C . LEU C 1 98 ? 43.662 43.319 85.698 1.00 88.01 98 LEU C C 1
ATOM 2852 O O . LEU C 1 98 ? 42.905 43.214 86.669 1.00 93.09 98 LEU C O 1
ATOM 2857 N N . GLU C 1 99 ? 44.883 42.786 85.689 1.00 90.49 99 GLU C N 1
ATOM 2858 C CA . GLU C 1 99 ? 45.419 42.128 86.876 1.00 98.02 99 GLU C CA 1
ATOM 2859 C C . GLU C 1 99 ? 45.873 43.145 87.915 1.00 102.37 99 GLU C C 1
ATOM 2860 O O . GLU C 1 99 ? 45.642 42.955 89.115 1.00 94.84 99 GLU C O 1
ATOM 2866 N N . ALA C 1 100 ? 46.527 44.222 87.470 1.00 102.24 100 ALA C N 1
ATOM 2867 C CA . ALA C 1 100 ? 46.939 45.279 88.387 1.00 105.07 100 ALA C CA 1
ATOM 2868 C C . ALA C 1 100 ? 45.748 45.816 89.170 1.00 104.90 100 ALA C C 1
ATOM 2869 O O . ALA C 1 100 ? 45.805 45.961 90.396 1.00 109.96 100 ALA C O 1
ATOM 2871 N N . ALA C 1 101 ? 44.650 46.107 88.474 1.00 97.21 101 ALA C N 1
ATOM 2872 C CA . ALA C 1 101 ? 43.436 46.513 89.170 1.00 92.33 101 ALA C CA 1
ATOM 2873 C C . ALA C 1 101 ? 42.894 45.374 90.022 1.00 96.35 101 ALA C C 1
ATOM 2874 O O . ALA C 1 101 ? 42.350 45.603 91.109 1.00 92.97 101 ALA C O 1
ATOM 2876 N N . LYS C 1 102 ? 43.047 44.136 89.547 1.00 96.74 102 LYS C N 1
ATOM 2877 C CA . LYS C 1 102 ? 42.614 42.981 90.321 1.00 105.15 102 LYS C CA 1
ATOM 2878 C C . LYS C 1 102 ? 43.481 42.800 91.560 1.00 114.43 102 LYS C C 1
ATOM 2879 O O . LYS C 1 102 ? 42.965 42.591 92.663 1.00 122.20 102 LYS C O 1
ATOM 2885 N N . GLN C 1 103 ? 44.807 42.878 91.396 1.00 113.42 103 GLN C N 1
ATOM 2886 C CA . GLN C 1 103 ? 45.722 42.751 92.529 1.00 110.91 103 GLN C CA 1
ATOM 2887 C C . GLN C 1 103 ? 45.682 43.974 93.434 1.00 112.38 103 GLN C C 1
ATOM 2888 O O . GLN C 1 103 ? 46.122 43.894 94.585 1.00 119.84 103 GLN C O 1
ATOM 2890 N N . LYS C 1 104 ? 45.187 45.102 92.930 1.00 111.16 104 LYS C N 1
ATOM 2891 C CA . LYS C 1 104 ? 44.791 46.221 93.766 1.00 110.58 104 LYS C CA 1
ATOM 2892 C C . LYS C 1 104 ? 43.326 46.042 94.164 1.00 109.26 104 LYS C C 1
ATOM 2893 O O . LYS C 1 104 ? 42.667 45.067 93.793 1.00 108.10 104 LYS C O 1
ATOM 2897 N N . LYS C 1 105 ? 42.800 46.997 94.928 1.00 108.73 105 LYS C N 1
ATOM 2898 C CA . LYS C 1 105 ? 41.453 46.884 95.469 1.00 112.80 105 LYS C CA 1
ATOM 2899 C C . LYS C 1 105 ? 40.390 47.382 94.506 1.00 102.77 105 LYS C C 1
ATOM 2900 O O . LYS C 1 105 ? 39.315 47.803 94.955 1.00 103.98 105 LYS C O 1
ATOM 2902 N N . VAL C 1 106 ? 40.641 47.326 93.198 1.00 99.26 106 VAL C N 1
ATOM 2903 C CA . VAL C 1 106 ? 39.825 48.062 92.237 1.00 91.25 106 VAL C CA 1
ATOM 2904 C C . VAL C 1 106 ? 38.503 47.339 92.009 1.00 92.22 106 VAL C C 1
ATOM 2905 O O . VAL C 1 106 ? 38.472 46.155 91.651 1.00 93.45 106 VAL C O 1
ATOM 2907 N N . ARG C 1 107 ? 37.405 48.072 92.181 1.00 91.98 107 ARG C N 1
ATOM 2908 C CA . ARG C 1 107 ? 36.066 47.513 92.043 1.00 93.14 107 ARG C CA 1
ATOM 2909 C C . ARG C 1 107 ? 35.606 47.450 90.580 1.00 98.28 107 ARG C C 1
ATOM 2910 O O . ARG C 1 107 ? 34.998 46.456 90.171 1.00 90.56 107 ARG C O 1
ATOM 2918 N N . TYR C 1 108 ? 35.883 48.481 89.773 1.00 81.35 108 TYR C N 1
ATOM 2919 C CA . TYR C 1 108 ? 35.375 48.563 88.399 1.00 74.17 108 TYR C CA 1
ATOM 2920 C C . TYR C 1 108 ? 36.492 48.882 87.412 1.00 69.94 108 TYR C C 1
ATOM 2921 O O . TYR C 1 108 ? 37.239 49.847 87.606 1.00 72.32 108 TYR C O 1
ATOM 2930 N N . ALA C 1 109 ? 36.580 48.096 86.335 1.00 66.15 109 ALA C N 1
ATOM 2931 C CA . ALA C 1 109 ? 37.593 48.280 85.300 1.00 63.17 109 ALA C CA 1
ATOM 2932 C C . ALA C 1 109 ? 36.929 48.622 83.970 1.00 59.85 109 ALA C C 1
ATOM 2933 O O . ALA C 1 109 ? 35.992 47.937 83.545 1.00 61.78 109 ALA C O 1
ATOM 2935 N N . ILE C 1 110 ? 37.419 49.671 83.309 1.00 58.99 110 ILE C N 1
ATOM 2936 C CA . ILE C 1 110 ? 36.896 50.102 82.015 1.00 54.24 110 ILE C CA 1
ATOM 2937 C C . ILE C 1 110 ? 37.845 49.618 80.926 1.00 55.40 110 ILE C C 1
ATOM 2938 O O . ILE C 1 110 ? 39.013 50.026 80.880 1.00 52.33 110 ILE C O 1
ATOM 2943 N N . ALA C 1 111 ? 37.342 48.755 80.048 1.00 49.97 111 ALA C N 1
ATOM 2944 C CA . ALA C 1 111 ? 38.110 48.183 78.948 1.00 50.35 111 ALA C CA 1
ATOM 2945 C C . ALA C 1 111 ? 37.573 48.725 77.629 1.00 52.02 111 ALA C C 1
ATOM 2946 O O . ALA C 1 111 ? 36.389 48.557 77.313 1.00 54.31 111 ALA C O 1
ATOM 2948 N N . GLY C 1 112 ? 38.443 49.343 76.850 1.00 52.52 112 GLY C N 1
ATOM 2949 C CA . GLY C 1 112 ? 38.022 50.023 75.647 1.00 46.96 112 GLY C CA 1
ATOM 2950 C C . GLY C 1 112 ? 38.791 49.558 74.431 1.00 52.65 112 GLY C C 1
ATOM 2951 O O . GLY C 1 112 ? 39.963 49.175 74.507 1.00 50.98 112 GLY C O 1
ATOM 2952 N N . THR C 1 113 ? 38.100 49.598 73.301 1.00 44.56 113 THR C N 1
ATOM 2953 C CA . THR C 1 113 ? 38.688 49.370 71.998 1.00 44.04 113 THR C CA 1
ATOM 2954 C C . THR C 1 113 ? 38.397 50.574 71.117 1.00 40.81 113 THR C C 1
ATOM 2955 O O . THR C 1 113 ? 37.277 51.093 71.106 1.00 42.47 113 THR C O 1
ATOM 2959 N N . VAL C 1 114 ? 39.409 51.027 70.394 1.00 42.01 114 VAL C N 1
ATOM 2960 C CA . VAL C 1 114 ? 39.216 52.022 69.352 1.00 49.92 114 VAL C CA 1
ATOM 2961 C C . VAL C 1 114 ? 38.871 51.263 68.078 1.00 53.37 114 VAL C C 1
ATOM 2962 O O . VAL C 1 114 ? 39.690 50.499 67.557 1.00 54.32 114 VAL C O 1
ATOM 2966 N N . ASN C 1 115 ? 37.647 51.455 67.590 1.00 47.95 115 ASN C N 1
ATOM 2967 C CA . ASN C 1 115 ? 37.211 50.799 66.368 1.00 44.41 115 ASN C CA 1
ATOM 2968 C C . ASN C 1 115 ? 37.469 51.645 65.147 1.00 51.37 115 ASN C C 1
ATOM 2969 O O . ASN C 1 115 ? 37.678 51.099 64.056 1.00 50.76 115 ASN C O 1
ATOM 2974 N N . GLU C 1 116 ? 37.482 52.964 65.311 1.00 45.43 116 GLU C N 1
ATOM 2975 C CA . GLU C 1 116 ? 37.708 53.822 64.167 1.00 41.05 116 GLU C CA 1
ATOM 2976 C C . GLU C 1 116 ? 38.314 55.137 64.630 1.00 43.92 116 GLU C C 1
ATOM 2977 O O . GLU C 1 116 ? 37.944 55.675 65.679 1.00 51.37 116 GLU C O 1
ATOM 2983 N N . TRP C 1 117 ? 39.253 55.641 63.841 1.00 46.54 117 TRP C N 1
ATOM 2984 C CA . TRP C 1 117 ? 39.935 56.887 64.133 1.00 52.31 117 TRP C CA 1
ATOM 2985 C C . TRP C 1 117 ? 40.669 57.334 62.877 1.00 59.91 117 TRP C C 1
ATOM 2986 O O . TRP C 1 117 ? 41.848 57.015 62.692 1.00 65.02 117 TRP C O 1
ATOM 2997 N N . ARG C 1 118 ? 39.986 58.058 61.994 1.00 58.22 118 ARG C N 1
ATOM 2998 C CA . ARG C 1 118 ? 40.641 58.481 60.765 1.00 59.68 118 ARG C CA 1
ATOM 2999 C C . ARG C 1 118 ? 39.914 59.677 60.174 1.00 56.89 118 ARG C C 1
ATOM 3000 O O . ARG C 1 118 ? 38.730 59.910 60.435 1.00 58.87 118 ARG C O 1
ATOM 3008 N N . TYR C 1 119 ? 40.641 60.412 59.345 1.00 60.71 119 TYR C N 1
ATOM 3009 C CA . TYR C 1 119 ? 40.064 61.469 58.531 1.00 57.56 119 TYR C CA 1
ATOM 3010 C C . TYR C 1 119 ? 39.857 60.894 57.134 1.00 54.12 119 TYR C C 1
ATOM 3011 O O . TYR C 1 119 ? 40.777 60.839 56.327 1.00 59.17 119 TYR C O 1
ATOM 3020 N N . LYS C 1 120 ? 38.630 60.456 56.865 1.00 61.63 120 LYS C N 1
ATOM 3021 C CA . LYS C 1 120 ? 38.275 59.861 55.583 1.00 65.96 120 LYS C CA 1
ATOM 3022 C C . LYS C 1 120 ? 38.186 60.951 54.523 1.00 71.05 120 LYS C C 1
ATOM 3023 O O . LYS C 1 120 ? 37.417 61.907 54.669 1.00 71.72 120 LYS C O 1
ATOM 3029 N N . VAL C 1 121 ? 38.972 60.810 53.457 1.00 79.01 121 VAL C N 1
ATOM 3030 C CA . VAL C 1 121 ? 39.108 61.833 52.425 1.00 78.45 121 VAL C CA 1
ATOM 3031 C C . VAL C 1 121 ? 38.476 61.296 51.147 1.00 80.59 121 VAL C C 1
ATOM 3032 O O . VAL C 1 121 ? 39.101 60.531 50.406 1.00 89.86 121 VAL C O 1
ATOM 3036 N N . GLY C 1 122 ? 37.242 61.708 50.872 1.00 77.92 122 GLY C N 1
ATOM 3037 C CA . GLY C 1 122 ? 36.600 61.374 49.617 1.00 79.82 122 GLY C CA 1
ATOM 3038 C C . GLY C 1 122 ? 36.176 62.600 48.830 1.00 82.30 122 GLY C C 1
ATOM 3039 O O . GLY C 1 122 ? 37.018 63.421 48.449 1.00 81.55 122 GLY C O 1
ATOM 3040 N N . LEU C 1 123 ? 34.874 62.710 48.545 1.00 82.57 123 LEU C N 1
ATOM 3041 C CA . LEU C 1 123 ? 34.324 63.958 48.023 1.00 79.67 123 LEU C CA 1
ATOM 3042 C C . LEU C 1 123 ? 34.810 65.145 48.842 1.00 82.82 123 LEU C C 1
ATOM 3043 O O . LEU C 1 123 ? 35.286 66.143 48.296 1.00 80.21 123 LEU C O 1
ATOM 3048 N N . ASP C 1 124 ? 34.691 65.043 50.164 1.00 84.08 124 ASP C N 1
ATOM 3049 C CA . ASP C 1 124 ? 35.149 66.061 51.096 1.00 83.04 124 ASP C CA 1
ATOM 3050 C C . ASP C 1 124 ? 35.815 65.355 52.271 1.00 80.29 124 ASP C C 1
ATOM 3051 O O . ASP C 1 124 ? 36.053 64.143 52.246 1.00 88.64 124 ASP C O 1
ATOM 3056 N N . GLY C 1 125 ? 36.114 66.113 53.314 1.00 63.89 125 GLY C N 1
ATOM 3057 C CA . GLY C 1 125 ? 36.636 65.513 54.518 1.00 61.78 125 GLY C CA 1
ATOM 3058 C C . GLY C 1 125 ? 35.533 64.900 55.361 1.00 63.98 125 GLY C C 1
ATOM 3059 O O . GLY C 1 125 ? 34.407 65.394 55.415 1.00 61.01 125 GLY C O 1
ATOM 3060 N N . GLU C 1 126 ? 35.872 63.798 56.027 1.00 64.76 126 GLU C N 1
ATOM 3061 C CA . GLU C 1 126 ? 34.920 63.092 56.882 1.00 59.21 126 GLU C CA 1
ATOM 3062 C C . GLU C 1 126 ? 35.680 62.476 58.045 1.00 51.56 126 GLU C C 1
ATOM 3063 O O . GLU C 1 126 ? 36.177 61.346 57.959 1.00 53.04 126 GLU C O 1
ATOM 3069 N N . PRO C 1 127 ? 35.806 63.204 59.153 1.00 51.07 127 PRO C N 1
ATOM 3070 C CA . PRO C 1 127 ? 36.373 62.605 60.369 1.00 52.16 127 PRO C CA 1
ATOM 3071 C C . PRO C 1 127 ? 35.439 61.544 60.941 1.00 49.05 127 PRO C C 1
ATOM 3072 O O . PRO C 1 127 ? 34.219 61.723 60.982 1.00 49.70 127 PRO C O 1
ATOM 3076 N N . VAL C 1 128 ? 36.017 60.417 61.351 1.00 47.39 128 VAL C N 1
ATOM 3077 C CA . VAL C 1 128 ? 35.252 59.276 61.852 1.00 48.58 128 VAL C CA 1
ATOM 3078 C C . VAL C 1 128 ? 35.920 58.749 63.115 1.00 49.66 128 VAL C C 1
ATOM 3079 O O . VAL C 1 128 ? 37.129 58.499 63.127 1.00 53.04 128 VAL C O 1
ATOM 3083 N N . ALA C 1 129 ? 35.134 58.543 64.164 1.00 41.93 129 ALA C N 1
ATOM 3084 C CA . ALA C 1 129 ? 35.644 57.884 65.357 1.00 40.97 129 ALA C CA 1
ATOM 3085 C C . ALA C 1 129 ? 34.576 56.955 65.919 1.00 45.53 129 ALA C C 1
ATOM 3086 O O . ALA C 1 129 ? 33.375 57.240 65.835 1.00 42.08 129 ALA C O 1
ATOM 3088 N N . GLY C 1 130 ? 35.030 55.848 66.497 1.00 41.39 130 GLY C N 1
ATOM 3089 C CA . GLY C 1 130 ? 34.136 54.862 67.072 1.00 40.44 130 GLY C CA 1
ATOM 3090 C C . GLY C 1 130 ? 34.856 54.037 68.113 1.00 39.40 130 GLY C C 1
ATOM 3091 O O . GLY C 1 130 ? 36.066 53.820 68.031 1.00 41.87 130 GLY C O 1
ATOM 3092 N N . PHE C 1 131 ? 34.112 53.587 69.111 1.00 39.22 131 PHE C N 1
ATOM 3093 C CA . PHE C 1 131 ? 34.745 52.920 70.235 1.00 38.49 131 PHE C CA 1
ATOM 3094 C C . PHE C 1 131 ? 33.768 51.932 70.819 1.00 38.42 131 PHE C C 1
ATOM 3095 O O . PHE C 1 131 ? 32.555 52.123 70.737 1.00 38.99 131 PHE C O 1
ATOM 3103 N N . THR C 1 132 ? 34.315 50.884 71.431 1.00 42.85 132 THR C N 1
ATOM 3104 C CA . THR C 1 132 ? 33.545 49.954 72.239 1.00 44.57 132 THR C CA 1
ATOM 3105 C C . THR C 1 132 ? 34.134 49.947 73.641 1.00 50.55 132 THR C C 1
ATOM 3106 O O . THR C 1 132 ? 35.357 49.883 73.806 1.00 56.39 132 THR C O 1
ATOM 3110 N N . LEU C 1 133 ? 33.266 50.030 74.639 1.00 51.62 133 LEU C N 1
ATOM 3111 C CA . LEU C 1 133 ? 33.657 50.123 76.038 1.00 52.06 133 LEU C CA 1
ATOM 3112 C C . LEU C 1 133 ? 32.882 49.087 76.839 1.00 50.99 133 LEU C C 1
ATOM 3113 O O . LEU C 1 133 ? 31.687 48.860 76.598 1.00 47.73 133 LEU C O 1
ATOM 3118 N N . GLN C 1 134 ? 33.568 48.439 77.771 1.00 44.57 134 GLN C N 1
ATOM 3119 C CA . GLN C 1 134 ? 32.917 47.572 78.742 1.00 49.38 134 GLN C CA 1
ATOM 3120 C C . GLN C 1 134 ? 33.368 47.947 80.142 1.00 50.68 134 GLN C C 1
ATOM 3121 O O . GLN C 1 134 ? 34.528 48.318 80.350 1.00 55.98 134 GLN C O 1
ATOM 3127 N N . VAL C 1 135 ? 32.459 47.847 81.106 1.00 51.58 135 VAL C N 1
ATOM 3128 C CA . VAL C 1 135 ? 32.815 48.004 82.513 1.00 55.72 135 VAL C CA 1
ATOM 3129 C C . VAL C 1 135 ? 32.751 46.634 83.166 1.00 54.40 135 VAL C C 1
ATOM 3130 O O . VAL C 1 135 ? 31.710 45.965 83.124 1.00 58.02 135 VAL C O 1
ATOM 3134 N N . ILE C 1 136 ? 33.858 46.223 83.776 1.00 58.13 136 ILE C N 1
ATOM 3135 C CA . ILE C 1 136 ? 33.984 44.928 84.443 1.00 72.39 136 ILE C CA 1
ATOM 3136 C C . ILE C 1 136 ? 33.996 45.160 85.950 1.00 76.53 136 ILE C C 1
ATOM 3137 O O . ILE C 1 136 ? 34.834 45.917 86.461 1.00 74.03 136 ILE C O 1
ATOM 3142 N N . GLU C 1 137 ? 33.075 44.513 86.667 1.00 74.88 137 GLU C N 1
ATOM 3143 C CA . GLU C 1 137 ? 33.093 44.566 88.125 1.00 79.16 137 GLU C CA 1
ATOM 3144 C C . GLU C 1 137 ? 34.131 43.575 88.628 1.00 88.60 137 GLU C C 1
ATOM 3145 O O . GLU C 1 137 ? 34.021 42.370 88.377 1.00 84.47 137 GLU C O 1
ATOM 3151 N N . LEU C 1 138 ? 35.133 44.084 89.343 1.00 101.21 138 LEU C N 1
ATOM 3152 C CA . LEU C 1 138 ? 36.379 43.346 89.492 1.00 106.60 138 LEU C CA 1
ATOM 3153 C C . LEU C 1 138 ? 36.572 42.658 90.838 1.00 121.41 138 LEU C C 1
ATOM 3154 O O . LEU C 1 138 ? 37.681 42.685 91.384 1.00 139.60 138 LEU C O 1
ATOM 3159 N N . PRO C 1 139 ? 35.555 42.047 91.416 1.00 117.18 139 PRO C N 1
ATOM 3160 C CA . PRO C 1 139 ? 35.831 40.809 92.145 1.00 121.13 139 PRO C CA 1
ATOM 3161 C C . PRO C 1 139 ? 35.842 39.640 91.171 1.00 111.58 139 PRO C C 1
ATOM 3162 O O . PRO C 1 139 ? 36.873 38.989 90.987 1.00 121.21 139 PRO C O 1
ATOM 3166 N N . GLU C 1 140 ? 34.719 39.411 90.487 1.00 100.02 140 GLU C N 1
ATOM 3167 C CA . GLU C 1 140 ? 34.489 38.179 89.738 1.00 108.96 140 GLU C CA 1
ATOM 3168 C C . GLU C 1 140 ? 34.370 38.401 88.230 1.00 108.95 140 GLU C C 1
ATOM 3169 O O . GLU C 1 140 ? 33.895 37.512 87.515 1.00 114.38 140 GLU C O 1
ATOM 3175 N N . GLU C 1 141 ? 34.777 39.566 87.731 1.00 105.23 141 GLU C N 1
ATOM 3176 C CA . GLU C 1 141 ? 34.900 39.810 86.293 1.00 102.21 141 GLU C CA 1
ATOM 3177 C C . GLU C 1 141 ? 33.548 39.747 85.580 1.00 101.01 141 GLU C C 1
ATOM 3178 O O . GLU C 1 141 ? 33.410 39.140 84.517 1.00 100.51 141 GLU C O 1
ATOM 3184 N N . LYS C 1 142 ? 32.546 40.394 86.165 1.00 97.89 142 LYS C N 1
ATOM 3185 C CA . LYS C 1 142 ? 31.223 40.488 85.558 1.00 89.12 142 LYS C CA 1
ATOM 3186 C C . LYS C 1 142 ? 31.081 41.829 84.845 1.00 75.03 142 LYS C C 1
ATOM 3187 O O . LYS C 1 142 ? 31.315 42.882 85.446 1.00 67.39 142 LYS C O 1
ATOM 3189 N N . VAL C 1 143 ? 30.708 41.785 83.567 1.00 72.59 143 VAL C N 1
ATOM 3190 C CA . VAL C 1 143 ? 30.485 42.995 82.775 1.00 63.05 143 VAL C CA 1
ATOM 3191 C C . VAL C 1 143 ? 29.147 43.593 83.190 1.00 65.60 143 VAL C C 1
ATOM 3192 O O . VAL C 1 143 ? 28.093 43.026 82.904 1.00 66.42 143 VAL C O 1
ATOM 3196 N N . VAL C 1 144 ? 29.182 44.752 83.848 1.00 63.18 144 VAL C N 1
ATOM 3197 C CA . VAL C 1 144 ? 27.942 45.392 84.283 1.00 62.42 144 VAL C CA 1
ATOM 3198 C C . VAL C 1 144 ? 27.422 46.434 83.283 1.00 62.22 144 VAL C C 1
ATOM 3199 O O . VAL C 1 144 ? 26.221 46.744 83.286 1.00 57.69 144 VAL C O 1
ATOM 3203 N N . TRP C 1 145 ? 28.272 46.949 82.401 1.00 51.59 145 TRP C N 1
ATOM 3204 C CA . TRP C 1 145 ? 27.814 47.865 81.368 1.00 47.04 145 TRP C CA 1
ATOM 3205 C C . TRP C 1 145 ? 28.729 47.715 80.165 1.00 52.68 145 TRP C C 1
ATOM 3206 O O . TRP C 1 145 ? 29.933 47.477 80.313 1.00 52.42 145 TRP C O 1
ATOM 3217 N N . SER C 1 146 ? 28.146 47.834 78.980 1.00 40.92 146 SER C N 1
ATOM 3218 C CA . SER C 1 146 ? 28.915 47.859 77.752 1.00 50.71 146 SER C CA 1
ATOM 3219 C C . SER C 1 146 ? 28.292 48.895 76.832 1.00 44.51 146 SER C C 1
ATOM 3220 O O . SER C 1 146 ? 27.080 49.101 76.840 1.00 48.05 146 SER C O 1
ATOM 3223 N N . GLY C 1 147 ? 29.132 49.559 76.058 1.00 51.30 147 GLY C N 1
ATOM 3224 C CA . GLY C 1 147 ? 28.620 50.489 75.079 1.00 47.76 147 GLY C CA 1
ATOM 3225 C C . GLY C 1 147 ? 29.419 50.459 73.799 1.00 44.21 147 GLY C C 1
ATOM 3226 O O . GLY C 1 147 ? 30.643 50.301 73.824 1.00 47.29 147 GLY C O 1
ATOM 3227 N N . VAL C 1 148 ? 28.735 50.625 72.675 1.00 39.43 148 VAL C N 1
ATOM 3228 C CA . VAL C 1 148 ? 29.380 50.845 71.388 1.00 36.82 148 VAL C CA 1
ATOM 3229 C C . VAL C 1 148 ? 28.781 52.108 70.772 1.00 43.26 148 VAL C C 1
ATOM 3230 O O . VAL C 1 148 ? 27.559 52.302 70.783 1.00 42.47 148 VAL C O 1
ATOM 3234 N N . ALA C 1 149 ? 29.643 52.975 70.260 1.00 35.10 149 ALA C N 1
ATOM 3235 C CA . ALA C 1 149 ? 29.198 54.213 69.658 1.00 36.36 149 ALA C CA 1
ATOM 3236 C C . ALA C 1 149 ? 30.211 54.620 68.600 1.00 42.13 149 ALA C C 1
ATOM 3237 O O . ALA C 1 149 ? 31.394 54.261 68.677 1.00 39.37 149 ALA C O 1
ATOM 3239 N N . GLY C 1 150 ? 29.728 55.389 67.623 1.00 39.13 150 GLY C N 1
ATOM 3240 C CA . GLY C 1 150 ? 30.543 55.876 66.523 1.00 40.64 150 GLY C CA 1
ATOM 3241 C C . GLY C 1 150 ? 29.904 57.071 65.853 1.00 44.89 150 GLY C C 1
ATOM 3242 O O . GLY C 1 150 ? 28.684 57.265 65.907 1.00 45.94 150 GLY C O 1
ATOM 3243 N N . LYS C 1 151 ? 30.745 57.877 65.208 1.00 45.80 151 LYS C N 1
ATOM 3244 C CA . LYS C 1 151 ? 30.277 59.097 64.567 1.00 40.97 151 LYS C CA 1
ATOM 3245 C C . LYS C 1 151 ? 31.188 59.470 63.406 1.00 47.56 151 LYS C C 1
ATOM 3246 O O . LYS C 1 151 ? 32.408 59.295 63.474 1.00 42.73 151 LYS C O 1
ATOM 3252 N N . SER C 1 152 ? 30.581 59.985 62.341 1.00 40.75 152 SER C N 1
ATOM 3253 C CA . SER C 1 152 ? 31.304 60.628 61.258 1.00 46.43 152 SER C CA 1
ATOM 3254 C C . SER C 1 152 ? 30.854 62.075 61.196 1.00 49.04 152 SER C C 1
ATOM 3255 O O . SER C 1 152 ? 29.667 62.365 61.362 1.00 50.97 152 SER C O 1
ATOM 3258 N N . GLY C 1 153 ? 31.800 62.985 60.966 1.00 59.54 153 GLY C N 1
ATOM 3259 C CA . GLY C 1 153 ? 31.521 64.399 60.998 1.00 46.28 153 GLY C CA 1
ATOM 3260 C C . GLY C 1 153 ? 31.742 65.072 59.660 1.00 50.93 153 GLY C C 1
ATOM 3261 O O . GLY C 1 153 ? 32.025 64.432 58.647 1.00 53.28 153 GLY C O 1
ATOM 3262 N N . TRP C 1 154 ? 31.642 66.399 59.686 1.00 56.04 154 TRP C N 1
ATOM 3263 C CA . TRP C 1 154 ? 31.840 67.270 58.538 1.00 51.93 154 TRP C CA 1
ATOM 3264 C C . TRP C 1 154 ? 33.304 67.700 58.443 1.00 57.35 154 TRP C C 1
ATOM 3265 O O . TRP C 1 154 ? 34.085 67.526 59.379 1.00 66.94 154 TRP C O 1
ATOM 3276 N N . SER C 1 155 ? 33.665 68.270 57.283 1.00 54.32 155 SER C N 1
ATOM 3277 C CA . SER C 1 155 ? 35.071 68.483 56.928 1.00 64.58 155 SER C CA 1
ATOM 3278 C C . SER C 1 155 ? 35.815 69.327 57.956 1.00 73.01 155 SER C C 1
ATOM 3279 O O . SER C 1 155 ? 37.007 69.102 58.202 1.00 72.91 155 SER C O 1
ATOM 3282 N N . ARG C 1 156 ? 35.150 70.328 58.534 1.00 75.60 156 ARG C N 1
ATOM 3283 C CA . ARG C 1 156 ? 35.839 71.279 59.399 1.00 72.82 156 ARG C CA 1
ATOM 3284 C C . ARG C 1 156 ? 36.032 70.754 60.814 1.00 69.33 156 ARG C C 1
ATOM 3285 O O . ARG C 1 156 ? 36.661 71.435 61.628 1.00 75.56 156 ARG C O 1
ATOM 3287 N N . ASP C 1 157 ? 35.510 69.570 61.122 1.00 65.64 157 ASP C N 1
ATOM 3288 C CA . ASP C 1 157 ? 35.734 68.933 62.408 1.00 65.33 157 ASP C CA 1
ATOM 3289 C C . ASP C 1 157 ? 37.005 68.102 62.379 1.00 64.76 157 ASP C C 1
ATOM 3290 O O . ASP C 1 157 ? 37.295 67.409 61.397 1.00 65.51 157 ASP C O 1
ATOM 3295 N N . ALA C 1 158 ? 37.755 68.168 63.471 1.00 68.79 158 ALA C N 1
ATOM 3296 C CA . ALA C 1 158 ? 38.898 67.295 63.651 1.00 73.90 158 ALA C CA 1
ATOM 3297 C C . ALA C 1 158 ? 38.437 65.927 64.150 1.00 69.82 158 ALA C C 1
ATOM 3298 O O . ALA C 1 158 ? 37.402 65.793 64.806 1.00 62.61 158 ALA C O 1
ATOM 3300 N N . VAL C 1 159 ? 39.203 64.897 63.795 1.00 50.90 159 VAL C N 1
ATOM 3301 C CA . VAL C 1 159 ? 38.917 63.556 64.287 1.00 56.94 159 VAL C CA 1
ATOM 3302 C C . VAL C 1 159 ? 38.883 63.540 65.812 1.00 55.39 159 VAL C C 1
ATOM 3303 O O . VAL C 1 159 ? 37.976 62.961 66.423 1.00 52.45 159 VAL C O 1
ATOM 3307 N N . SER C 1 160 ? 39.846 64.206 66.448 1.00 54.85 160 SER C N 1
ATOM 3308 C CA . SER C 1 160 ? 39.902 64.223 67.905 1.00 59.79 160 SER C CA 1
ATOM 3309 C C . SER C 1 160 ? 38.644 64.842 68.508 1.00 59.49 160 SER C C 1
ATOM 3310 O O . SER C 1 160 ? 38.150 64.376 69.541 1.00 56.17 160 SER C O 1
ATOM 3313 N N . ALA C 1 161 ? 38.108 65.892 67.884 1.00 56.27 161 ALA C N 1
ATOM 3314 C CA . ALA C 1 161 ? 36.865 66.467 68.390 1.00 50.72 161 ALA C CA 1
ATOM 3315 C C . ALA C 1 161 ? 35.693 65.503 68.207 1.00 53.38 161 ALA C C 1
ATOM 3316 O O . ALA C 1 161 ? 34.802 65.431 69.060 1.00 49.93 161 ALA C O 1
ATOM 3318 N N . VAL C 1 162 ? 35.677 64.747 67.107 1.00 54.68 162 VAL C N 1
ATOM 3319 C CA . VAL C 1 162 ? 34.621 63.759 66.921 1.00 46.92 162 VAL C CA 1
ATOM 3320 C C . VAL C 1 162 ? 34.749 62.653 67.956 1.00 44.91 162 VAL C C 1
ATOM 3321 O O . VAL C 1 162 ? 33.753 62.196 68.530 1.00 44.56 162 VAL C O 1
ATOM 3325 N N . ALA C 1 163 ? 35.983 62.231 68.228 1.00 42.64 163 ALA C N 1
ATOM 3326 C CA . ALA C 1 163 ? 36.226 61.190 69.215 1.00 45.52 163 ALA C CA 1
ATOM 3327 C C . ALA C 1 163 ? 35.756 61.612 70.598 1.00 53.80 163 ALA C C 1
ATOM 3328 O O . ALA C 1 163 ? 35.125 60.819 71.311 1.00 54.37 163 ALA C O 1
ATOM 3330 N N . GLN C 1 164 ? 36.066 62.855 70.998 1.00 47.16 164 GLN C N 1
ATOM 3331 C CA . GLN C 1 164 ? 35.653 63.333 72.314 1.00 45.58 164 GLN C CA 1
ATOM 3332 C C . GLN C 1 164 ? 34.139 63.356 72.436 1.00 42.71 164 GLN C C 1
ATOM 3333 O O . GLN C 1 164 ? 33.594 62.998 73.484 1.00 54.14 164 GLN C O 1
ATOM 3339 N N . GLN C 1 165 ? 33.437 63.749 71.371 1.00 43.48 165 GLN C N 1
ATOM 3340 C CA . GLN C 1 165 ? 31.978 63.726 71.423 1.00 46.39 165 GLN C CA 1
ATOM 3341 C C . GLN C 1 165 ? 31.461 62.310 71.632 1.00 49.34 165 GLN C C 1
ATOM 3342 O O . GLN C 1 165 ? 30.508 62.095 72.390 1.00 47.07 165 GLN C O 1
ATOM 3348 N N . VAL C 1 166 ? 32.068 61.330 70.962 1.00 41.88 166 VAL C N 1
ATOM 3349 C CA . VAL C 1 166 ? 31.565 59.968 71.074 1.00 46.29 166 VAL C CA 1
ATOM 3350 C C . VAL C 1 166 ? 31.884 59.409 72.453 1.00 37.40 166 VAL C C 1
ATOM 3351 O O . VAL C 1 166 ? 31.032 58.800 73.108 1.00 43.05 166 VAL C O 1
ATOM 3355 N N . LEU C 1 167 ? 33.113 59.609 72.918 1.00 43.76 167 LEU C N 1
ATOM 3356 C CA . LEU C 1 167 ? 33.446 59.134 74.254 1.00 46.54 167 LEU C CA 1
ATOM 3357 C C . LEU C 1 167 ? 32.614 59.845 75.317 1.00 47.17 167 LEU C C 1
ATOM 3358 O O . LEU C 1 167 ? 32.196 59.226 76.303 1.00 51.92 167 LEU C O 1
ATOM 3363 N N . ASP C 1 168 ? 32.314 61.129 75.111 1.00 48.59 168 ASP C N 1
ATOM 3364 C CA . ASP C 1 168 ? 31.465 61.834 76.068 1.00 50.17 168 ASP C CA 1
ATOM 3365 C C . ASP C 1 168 ? 30.042 61.286 76.064 1.00 48.92 168 ASP C C 1
ATOM 3366 O O . ASP C 1 168 ? 29.394 61.221 77.114 1.00 47.62 168 ASP C O 1
ATOM 3371 N N . SER C 1 169 ? 29.542 60.863 74.908 1.00 48.60 169 SER C N 1
ATOM 3372 C CA . SER C 1 169 ? 28.214 60.268 74.888 1.00 46.27 169 SER C CA 1
ATOM 3373 C C . SER C 1 169 ? 28.192 58.933 75.626 1.00 42.64 169 SER C C 1
ATOM 3374 O O . SER C 1 169 ? 27.256 58.654 76.384 1.00 41.97 169 SER C O 1
ATOM 3377 N N . LEU C 1 170 ? 29.222 58.106 75.426 1.00 41.87 170 LEU C N 1
ATOM 3378 C CA . LEU C 1 170 ? 29.302 56.826 76.123 1.00 38.36 170 LEU C CA 1
ATOM 3379 C C . LEU C 1 170 ? 29.435 57.020 77.629 1.00 42.77 170 LEU C C 1
ATOM 3380 O O . LEU C 1 170 ? 28.748 56.355 78.413 1.00 42.86 170 LEU C O 1
ATOM 3385 N N . ILE C 1 171 ? 30.301 57.939 78.051 1.00 41.20 171 ILE C N 1
ATOM 3386 C CA . ILE C 1 171 ? 30.552 58.107 79.474 1.00 43.28 171 ILE C CA 1
ATOM 3387 C C . ILE C 1 171 ? 29.330 58.695 80.169 1.00 45.23 171 ILE C C 1
ATOM 3388 O O . ILE C 1 171 ? 28.922 58.222 81.240 1.00 54.71 171 ILE C O 1
ATOM 3393 N N . GLY C 1 172 ? 28.705 59.705 79.557 1.00 49.82 172 GLY C N 1
ATOM 3394 C CA . GLY C 1 172 ? 27.477 60.256 80.108 1.00 45.86 172 GLY C CA 1
ATOM 3395 C C . GLY C 1 172 ? 26.368 59.229 80.202 1.00 53.54 172 GLY C C 1
ATOM 3396 O O . GLY C 1 172 ? 25.581 59.247 81.151 1.00 58.42 172 GLY C O 1
ATOM 3397 N N . ASP C 1 173 ? 26.303 58.308 79.238 1.00 49.21 173 ASP C N 1
ATOM 3398 C CA . ASP C 1 173 ? 25.340 57.220 79.317 1.00 41.50 173 ASP C CA 1
ATOM 3399 C C . ASP C 1 173 ? 25.661 56.263 80.463 1.00 46.34 173 ASP C C 1
ATOM 3400 O O . ASP C 1 173 ? 24.776 55.885 81.238 1.00 50.96 173 ASP C O 1
ATOM 3405 N N . LEU C 1 174 ? 26.906 55.785 80.519 1.00 47.38 174 LEU C N 1
ATOM 3406 C CA . LEU C 1 174 ? 27.341 54.969 81.642 1.00 49.37 174 LEU C CA 1
ATOM 3407 C C . LEU C 1 174 ? 26.952 55.614 82.968 1.00 55.75 174 LEU C C 1
ATOM 3408 O O . LEU C 1 174 ? 26.455 54.941 83.877 1.00 61.72 174 LEU C O 1
ATOM 3413 N N . GLU C 1 175 ? 27.152 56.927 83.082 1.00 56.99 175 GLU C N 1
ATOM 3414 C CA . GLU C 1 175 ? 26.807 57.624 84.315 1.00 60.85 175 GLU C CA 1
ATOM 3415 C C . GLU C 1 175 ? 25.305 57.570 84.573 1.00 61.59 175 GLU C C 1
ATOM 3416 O O . GLU C 1 175 ? 24.873 57.352 85.707 1.00 68.69 175 GLU C O 1
ATOM 3422 N N . LYS C 1 176 ? 24.489 57.737 83.532 1.00 53.63 176 LYS C N 1
ATOM 3423 C CA . LYS C 1 176 ? 23.043 57.719 83.750 1.00 59.19 176 LYS C CA 1
ATOM 3424 C C . LYS C 1 176 ? 22.535 56.315 84.030 1.00 68.16 176 LYS C C 1
ATOM 3425 O O . LYS C 1 176 ? 21.537 56.149 84.742 1.00 74.65 176 LYS C O 1
ATOM 3431 N N . ALA C 1 177 ? 23.195 55.302 83.472 1.00 64.62 177 ALA C N 1
ATOM 3432 C CA . ALA C 1 177 ? 22.842 53.915 83.738 1.00 67.20 177 ALA C CA 1
ATOM 3433 C C . ALA C 1 177 ? 23.433 53.465 85.077 1.00 73.53 177 ALA C C 1
ATOM 3434 O O . ALA C 1 177 ? 24.021 52.388 85.174 1.00 70.10 177 ALA C O 1
ATOM 3436 N N . ALA C 1 178 ? 23.303 54.282 86.118 1.00 98.73 178 ALA C N 1
ATOM 3437 C CA . ALA C 1 178 ? 23.727 53.863 87.454 1.00 100.92 178 ALA C CA 1
ATOM 3438 C C . ALA C 1 178 ? 22.921 54.577 88.528 1.00 106.00 178 ALA C C 1
ATOM 3439 O O . ALA C 1 178 ? 22.346 55.639 88.285 1.00 107.26 178 ALA C O 1
ATOM 3441 N N . SER D 1 12 ? 42.447 41.390 73.718 1.00 101.68 12 SER D N 1
ATOM 3442 C CA . SER D 1 12 ? 41.157 40.835 73.330 1.00 92.64 12 SER D CA 1
ATOM 3443 C C . SER D 1 12 ? 40.157 41.950 73.046 1.00 87.11 12 SER D C 1
ATOM 3444 O O . SER D 1 12 ? 39.270 42.238 73.853 1.00 89.01 12 SER D O 1
ATOM 3447 N N . GLY D 1 13 ? 40.298 42.566 71.878 1.00 74.96 13 GLY D N 1
ATOM 3448 C CA . GLY D 1 13 ? 39.487 43.718 71.558 1.00 66.25 13 GLY D CA 1
ATOM 3449 C C . GLY D 1 13 ? 38.040 43.354 71.294 1.00 65.42 13 GLY D C 1
ATOM 3450 O O . GLY D 1 13 ? 37.701 42.233 70.915 1.00 62.38 13 GLY D O 1
ATOM 3451 N N . LEU D 1 14 ? 37.170 44.325 71.504 1.00 62.63 14 LEU D N 1
ATOM 3452 C CA . LEU D 1 14 ? 35.756 44.170 71.213 1.00 53.83 14 LEU D CA 1
ATOM 3453 C C . LEU D 1 14 ? 35.503 44.805 69.854 1.00 60.89 14 LEU D C 1
ATOM 3454 O O . LEU D 1 14 ? 35.701 46.017 69.681 1.00 61.57 14 LEU D O 1
ATOM 3458 N N . VAL D 1 15 ? 35.123 43.983 68.879 1.00 55.00 15 VAL D N 1
ATOM 3459 C CA . VAL D 1 15 ? 34.898 44.485 67.529 1.00 48.25 15 VAL D CA 1
ATOM 3460 C C . VAL D 1 15 ? 33.486 44.120 67.090 1.00 51.29 15 VAL D C 1
ATOM 3461 O O . VAL D 1 15 ? 33.291 43.161 66.332 1.00 49.56 15 VAL D O 1
ATOM 3465 N N . PRO D 1 16 ? 32.479 44.872 67.512 1.00 48.01 16 PRO D N 1
ATOM 3466 C CA . PRO D 1 16 ? 31.120 44.577 67.071 1.00 41.88 16 PRO D CA 1
ATOM 3467 C C . PRO D 1 16 ? 30.967 44.756 65.570 1.00 45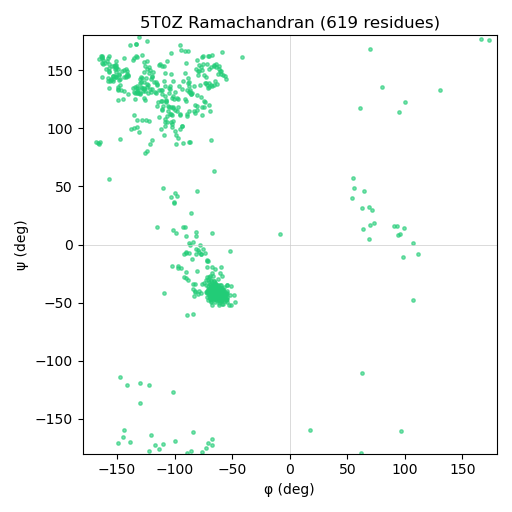.37 16 PRO D C 1
ATOM 3468 O O . PRO D 1 16 ? 31.667 45.547 64.934 1.00 42.79 16 PRO D O 1
ATOM 3472 N N . ARG D 1 17 ? 30.019 44.015 65.019 1.00 37.22 17 ARG D N 1
ATOM 3473 C CA . ARG D 1 17 ? 29.583 44.161 63.644 1.00 38.94 17 ARG D CA 1
ATOM 3474 C C . ARG D 1 17 ? 28.202 44.791 63.655 1.00 46.99 17 ARG D C 1
ATOM 3475 O O . ARG D 1 17 ? 27.407 44.553 64.568 1.00 42.40 17 ARG D O 1
ATOM 3483 N N . GLY D 1 18 ? 27.904 45.584 62.633 1.00 50.15 18 GLY D N 1
ATOM 3484 C CA . GLY D 1 18 ? 26.624 46.256 62.626 1.00 51.23 18 GLY D CA 1
ATOM 3485 C C . GLY D 1 18 ? 26.149 46.659 61.250 1.00 53.39 18 GLY D C 1
ATOM 3486 O O . GLY D 1 18 ? 26.919 46.741 60.287 1.00 53.54 18 GLY D O 1
ATOM 3487 N N . SER D 1 19 ? 24.852 46.932 61.185 1.00 42.56 19 SER D N 1
ATOM 3488 C CA . SER D 1 19 ? 24.220 47.407 59.975 1.00 42.26 19 SER D CA 1
ATOM 3489 C C . SER D 1 19 ? 23.140 48.405 60.349 1.00 44.97 19 SER D C 1
ATOM 3490 O O . SER D 1 19 ? 22.521 48.317 61.415 1.00 47.14 19 SER D O 1
ATOM 3493 N N . HIS D 1 20 ? 22.914 49.344 59.442 1.00 39.61 20 HIS D N 1
ATOM 3494 C CA . HIS D 1 20 ? 21.964 50.422 59.644 1.00 39.83 20 HIS D CA 1
ATOM 3495 C C . HIS D 1 20 ? 21.369 50.765 58.287 1.00 37.76 20 HIS D C 1
ATOM 3496 O O . HIS D 1 20 ? 22.057 50.708 57.268 1.00 43.40 20 HIS D O 1
ATOM 3503 N N . MET D 1 21 ? 20.084 51.083 58.284 1.00 38.99 21 MET D N 1
ATOM 3504 C CA . MET D 1 21 ? 19.375 51.518 57.096 1.00 37.64 21 MET D CA 1
ATOM 3505 C C . MET D 1 21 ? 18.315 52.523 57.519 1.00 41.14 21 MET D C 1
ATOM 3506 O O . MET D 1 21 ? 17.576 52.274 58.476 1.00 38.82 21 MET D O 1
ATOM 3511 N N . VAL D 1 22 ? 18.242 53.639 56.797 1.00 35.44 22 VAL D N 1
ATOM 3512 C CA . VAL D 1 22 ? 17.188 54.638 56.921 1.00 37.83 22 VAL D CA 1
ATOM 3513 C C . VAL D 1 22 ? 16.693 54.989 55.520 1.00 39.31 22 VAL D C 1
ATOM 3514 O O . VAL D 1 22 ? 17.498 55.269 54.627 1.00 43.35 22 VAL D O 1
ATOM 3518 N N . THR D 1 23 ? 15.378 54.992 55.334 1.00 40.40 23 THR D N 1
ATOM 3519 C CA . THR D 1 23 ? 14.780 55.302 54.044 1.00 43.29 23 THR D CA 1
ATOM 3520 C C . THR D 1 23 ? 13.605 56.250 54.251 1.00 43.32 23 THR D C 1
ATOM 3521 O O . THR D 1 23 ? 13.047 56.352 55.349 1.00 43.73 23 THR D O 1
ATOM 3525 N N . LEU D 1 24 ? 13.223 56.937 53.175 1.00 43.51 24 LEU D N 1
ATOM 3526 C CA . LEU D 1 24 ? 12.198 57.973 53.255 1.00 46.44 24 LEU D CA 1
ATOM 3527 C C . LEU D 1 24 ? 11.435 58.052 51.937 1.00 51.84 24 LEU D C 1
ATOM 3528 O O . LEU D 1 24 ? 12.043 58.204 50.872 1.00 46.70 24 LEU D O 1
ATOM 3533 N N . ARG D 1 25 ? 10.112 57.915 52.012 1.00 55.22 25 ARG D N 1
ATOM 3534 C CA . ARG D 1 25 ? 9.222 58.110 50.876 1.00 62.29 25 ARG D CA 1
ATOM 3535 C C . ARG D 1 25 ? 8.574 59.478 51.026 1.00 71.71 25 ARG D C 1
ATOM 3536 O O . ARG D 1 25 ? 7.994 59.779 52.071 1.00 73.55 25 ARG D O 1
ATOM 3538 N N . GLN D 1 26 ? 8.684 60.309 49.994 1.00 110.58 26 GLN D N 1
ATOM 3539 C CA . GLN D 1 26 ? 8.313 61.712 50.131 1.00 118.19 26 GLN D CA 1
ATOM 3540 C C . GLN D 1 26 ? 7.043 62.094 49.389 1.00 125.03 26 GLN D C 1
ATOM 3541 O O . GLN D 1 26 ? 6.225 62.842 49.931 1.00 134.32 26 GLN D O 1
ATOM 3547 N N . GLY D 1 27 ? 6.841 61.605 48.167 1.00 118.42 27 GLY D N 1
ATOM 3548 C CA . GLY D 1 27 ? 5.601 61.840 47.463 1.00 118.27 27 GLY D CA 1
ATOM 3549 C C . GLY D 1 27 ? 4.541 60.815 47.826 1.00 116.06 27 GLY D C 1
ATOM 3550 O O . GLY D 1 27 ? 4.736 59.938 48.668 1.00 119.88 27 GLY D O 1
ATOM 3551 N N . GLY D 1 28 ? 3.389 60.945 47.168 1.00 106.77 28 GLY D N 1
ATOM 3552 C CA . GLY D 1 28 ? 2.337 59.959 47.252 1.00 104.46 28 GLY D CA 1
ATOM 3553 C C . GLY D 1 28 ? 2.330 59.036 46.047 1.00 111.52 28 GLY D C 1
ATOM 3554 O O . GLY D 1 28 ? 3.257 59.008 45.234 1.00 115.09 28 GLY D O 1
ATOM 3555 N N . GLY D 1 29 ? 1.257 58.259 45.939 1.00 110.70 29 GLY D N 1
ATOM 3556 C CA . GLY D 1 29 ? 1.044 57.449 44.755 1.00 108.24 29 GLY D CA 1
ATOM 3557 C C . GLY D 1 29 ? 1.998 56.284 44.586 1.00 102.69 29 GLY D C 1
ATOM 3558 O O . GLY D 1 29 ? 3.013 56.186 45.282 1.00 95.13 29 GLY D O 1
ATOM 3559 N N . THR D 1 30 ? 1.677 55.396 43.649 1.00 106.04 30 THR D N 1
ATOM 3560 C CA . THR D 1 30 ? 2.457 54.190 43.435 1.00 101.13 30 THR D CA 1
ATOM 3561 C C . THR D 1 30 ? 3.768 54.508 42.720 1.00 99.83 30 THR D C 1
ATOM 3562 O O . THR D 1 30 ? 3.949 55.577 42.128 1.00 103.68 30 THR D O 1
ATOM 3566 N N . VAL D 1 31 ? 4.698 53.562 42.814 1.00 90.85 31 VAL D N 1
ATOM 3567 C CA . VAL D 1 31 ? 5.935 53.567 42.046 1.00 84.33 31 VAL D CA 1
ATOM 3568 C C . VAL D 1 31 ? 6.122 52.154 41.518 1.00 88.20 31 VAL D C 1
ATOM 3569 O O . VAL D 1 31 ? 6.566 51.264 42.252 1.00 89.30 31 VAL D O 1
ATOM 3573 N N . SER D 1 32 ? 5.786 51.935 40.251 1.00 74.99 32 SER D N 1
ATOM 3574 C CA . SER D 1 32 ? 5.727 50.589 39.693 1.00 81.43 32 SER D CA 1
ATOM 3575 C C . SER D 1 32 ? 7.084 50.153 39.154 1.00 76.78 32 SER D C 1
ATOM 3576 O O . SER D 1 32 ? 7.730 50.889 38.403 1.00 79.20 32 SER D O 1
ATOM 3579 N N . PHE D 1 33 ? 7.508 48.947 39.532 1.00 72.32 33 PHE D N 1
ATOM 3580 C CA . PHE D 1 33 ? 8.722 48.378 38.959 1.00 70.06 33 PHE D CA 1
ATOM 3581 C C . PHE D 1 33 ? 8.526 47.914 37.522 1.00 73.26 33 PHE D C 1
ATOM 3582 O O . PHE D 1 33 ? 9.509 47.535 36.878 1.00 69.31 33 PHE D O 1
ATOM 3590 N N . THR D 1 34 ? 7.293 47.924 37.010 1.00 75.42 34 THR D N 1
ATOM 3591 C CA . THR D 1 34 ? 7.060 47.637 35.603 1.00 78.78 34 THR D CA 1
ATOM 3592 C C . THR D 1 34 ? 7.228 48.860 34.712 1.00 85.23 34 THR D C 1
ATOM 3593 O O . THR D 1 34 ? 7.291 48.706 33.490 1.00 90.97 34 THR D O 1
ATOM 3597 N N . ASP D 1 35 ? 7.309 50.056 35.280 1.00 86.00 35 ASP D N 1
ATOM 3598 C CA . ASP D 1 35 ? 7.495 51.263 34.486 1.00 94.59 35 ASP D CA 1
ATOM 3599 C C . ASP D 1 35 ? 8.927 51.302 33.947 1.00 91.57 35 ASP D C 1
ATOM 3600 O O . ASP D 1 35 ? 9.722 50.376 34.130 1.00 92.87 35 ASP D O 1
ATOM 3605 N N . SER D 1 36 ? 9.276 52.396 33.278 1.00 87.43 36 SER D N 1
ATOM 3606 C CA . SER D 1 36 ? 10.571 52.513 32.623 1.00 81.48 36 SER D CA 1
ATOM 3607 C C . SER D 1 36 ? 11.587 53.133 33.571 1.00 78.42 36 SER D C 1
ATOM 3608 O O . SER D 1 36 ? 11.374 54.230 34.099 1.00 79.40 36 SER D O 1
ATOM 3611 N N . TRP D 1 37 ? 12.702 52.438 33.762 1.00 78.52 37 TRP D N 1
ATOM 3612 C CA . TRP D 1 37 ? 13.670 52.795 34.786 1.00 75.95 37 TRP D CA 1
ATOM 3613 C C . TRP D 1 37 ? 15.049 52.997 34.176 1.00 73.03 37 TRP D C 1
ATOM 3614 O O . TRP D 1 37 ? 15.368 52.475 33.104 1.00 71.26 37 TRP D O 1
ATOM 3625 N N . ALA D 1 38 ? 15.870 53.755 34.900 1.00 68.79 38 ALA D N 1
ATOM 3626 C CA . ALA D 1 38 ? 17.258 54.001 34.543 1.00 72.56 38 ALA D CA 1
ATOM 3627 C C . ALA D 1 38 ? 18.118 53.875 35.792 1.00 70.14 38 ALA D C 1
ATOM 3628 O O . ALA D 1 38 ? 17.763 54.399 36.855 1.00 66.07 38 ALA D O 1
ATOM 3630 N N . LEU D 1 39 ? 19.236 53.179 35.667 1.00 63.55 39 LEU D N 1
ATOM 3631 C CA . LEU D 1 39 ? 20.219 53.085 36.738 1.00 72.28 39 LEU D CA 1
ATOM 3632 C C . LEU D 1 39 ? 21.406 53.915 36.281 1.00 63.08 39 LEU D C 1
ATOM 3633 O O . LEU D 1 39 ? 22.152 53.504 35.390 1.00 69.49 39 LEU D O 1
ATOM 3638 N N . LEU D 1 40 ? 21.557 55.095 36.871 1.00 67.01 40 LEU D N 1
ATOM 3639 C CA . LEU D 1 40 ? 22.669 55.963 36.546 1.00 66.75 40 LEU D CA 1
ATOM 3640 C C . LEU D 1 40 ? 23.983 55.345 37.018 1.00 76.71 40 LEU D C 1
ATOM 3641 O O . LEU D 1 40 ? 23.988 54.419 37.833 1.00 60.96 40 LEU D O 1
ATOM 3646 N N . PRO D 1 41 ? 25.114 55.828 36.503 1.00 78.12 41 PRO D N 1
ATOM 3647 C CA . PRO D 1 41 ? 26.401 55.475 37.110 1.00 72.31 41 PRO D CA 1
ATOM 3648 C C . PRO D 1 41 ? 26.483 55.952 38.555 1.00 68.72 41 PRO D C 1
ATOM 3649 O O . PRO D 1 41 ? 25.848 56.930 38.954 1.00 64.68 41 PRO D O 1
ATOM 3653 N N . PHE D 1 42 ? 27.305 55.257 39.326 1.00 69.19 42 PHE D N 1
ATOM 3654 C CA . PHE D 1 42 ? 27.475 55.515 40.742 1.00 62.13 42 PHE D CA 1
ATOM 3655 C C . PHE D 1 42 ? 28.611 56.500 40.967 1.00 67.48 42 PHE D C 1
ATOM 3656 O O . PHE D 1 42 ? 29.599 56.518 40.232 1.00 64.94 42 PHE D O 1
ATOM 3664 N N . ILE D 1 43 ? 28.473 57.315 42.002 1.00 66.60 43 ILE D N 1
ATOM 3665 C CA . ILE D 1 43 ? 29.564 58.175 42.433 1.00 64.45 43 ILE D CA 1
ATOM 3666 C C . ILE D 1 43 ? 30.394 57.405 43.446 1.00 65.90 43 ILE D C 1
ATOM 3667 O O . ILE D 1 43 ? 29.842 56.766 44.355 1.00 59.37 43 ILE D O 1
ATOM 3672 N N . ASN D 1 44 ? 31.719 57.427 43.277 1.00 64.24 44 ASN D N 1
ATOM 3673 C CA . ASN D 1 44 ? 32.609 56.712 44.183 1.00 71.81 44 ASN D CA 1
ATOM 3674 C C . ASN D 1 44 ? 33.100 57.684 45.239 1.00 72.39 44 ASN D C 1
ATOM 3675 O O . ASN D 1 44 ? 33.874 58.590 44.929 1.00 74.20 44 ASN D O 1
ATOM 3680 N N . ASN D 1 45 ? 32.665 57.489 46.487 1.00 62.45 45 ASN D N 1
ATOM 3681 C CA . ASN D 1 45 ? 33.247 58.240 47.594 1.00 64.03 45 ASN D CA 1
ATOM 3682 C C . ASN D 1 45 ? 34.093 57.343 48.493 1.00 75.73 45 ASN D C 1
ATOM 3683 O O . ASN D 1 45 ? 33.939 57.353 49.723 1.00 76.61 45 ASN D O 1
ATOM 3688 N N . THR D 1 46 ? 34.976 56.551 47.893 1.00 73.91 46 THR D N 1
ATOM 3689 C CA . THR D 1 46 ? 35.860 55.662 48.632 1.00 71.61 46 THR D CA 1
ATOM 3690 C C . THR D 1 46 ? 37.271 55.805 48.085 1.00 74.06 46 THR D C 1
ATOM 3691 O O . THR D 1 46 ? 37.513 56.475 47.077 1.00 76.83 46 THR D O 1
ATOM 3695 N N . GLU D 1 47 ? 38.213 55.168 48.771 1.00 74.64 47 GLU D N 1
ATOM 3696 C CA . GLU D 1 47 ? 39.574 55.039 48.279 1.00 85.01 47 GLU D CA 1
ATOM 3697 C C . GLU D 1 47 ? 39.766 53.750 47.499 1.00 88.04 47 GLU D C 1
ATOM 3698 O O . GLU D 1 47 ? 40.908 53.349 47.243 1.00 93.43 47 GLU D O 1
ATOM 3700 N N . THR D 1 48 ? 38.671 53.098 47.112 1.00 84.53 48 THR D N 1
ATOM 3701 C CA . THR D 1 48 ? 38.718 51.829 46.395 1.00 83.28 48 THR D CA 1
ATOM 3702 C C . THR D 1 48 ? 38.424 52.043 44.915 1.00 83.97 48 THR D C 1
ATOM 3703 O O . THR D 1 48 ? 37.286 52.390 44.558 1.00 80.29 48 THR D O 1
ATOM 3707 N N . PRO D 1 49 ? 39.395 51.843 44.026 1.00 90.29 49 PRO D N 1
ATOM 3708 C CA . PRO D 1 49 ? 39.137 52.050 42.597 1.00 90.85 49 PRO D CA 1
ATOM 3709 C C . PRO D 1 49 ? 38.094 51.074 42.082 1.00 89.98 49 PRO D C 1
ATOM 3710 O O . PRO D 1 49 ? 38.095 49.893 42.436 1.00 91.79 49 PRO D O 1
ATOM 3714 N N . TYR D 1 50 ? 37.189 51.596 41.252 1.00 86.51 50 TYR D N 1
ATOM 3715 C CA . TYR D 1 50 ? 36.108 50.847 40.613 1.00 79.57 50 TYR D CA 1
ATOM 3716 C C . TYR D 1 50 ? 35.029 50.406 41.591 1.00 75.02 50 TYR D C 1
ATOM 3717 O O . TYR D 1 50 ? 34.228 49.521 41.267 1.00 77.43 50 TYR D O 1
ATOM 3719 N N . ALA D 1 51 ? 34.986 50.999 42.788 1.00 71.20 51 ALA D N 1
ATOM 3720 C CA . ALA D 1 51 ? 33.893 50.713 43.711 1.00 64.49 51 ALA D CA 1
ATOM 3721 C C . ALA D 1 51 ? 32.548 51.043 43.084 1.00 57.59 51 ALA D C 1
ATOM 3722 O O . ALA D 1 51 ? 31.574 50.309 43.267 1.00 52.17 51 ALA D O 1
ATOM 3724 N N . ALA D 1 52 ? 32.475 52.144 42.335 1.00 61.52 52 ALA D N 1
ATOM 3725 C CA . ALA D 1 52 ? 31.203 52.538 41.738 1.00 58.18 52 ALA D CA 1
ATOM 3726 C C . ALA D 1 52 ? 30.796 51.592 40.606 1.00 53.06 52 ALA D C 1
ATOM 3727 O O . ALA D 1 52 ? 29.610 51.270 40.457 1.00 52.72 52 ALA D O 1
ATOM 3729 N N . GLU D 1 53 ? 31.756 51.130 39.804 1.00 58.31 53 GLU D N 1
ATOM 3730 C CA . GLU D 1 53 ? 31.412 50.184 38.744 1.00 61.14 53 GLU D CA 1
ATOM 3731 C C . GLU D 1 53 ? 30.908 48.876 39.340 1.00 55.50 53 GLU D C 1
ATOM 3732 O O . GLU D 1 53 ? 29.860 48.357 38.935 1.00 56.74 53 GLU D O 1
ATOM 3738 N N . ARG D 1 54 ? 31.623 48.345 40.335 1.00 55.92 54 ARG D N 1
ATOM 3739 C CA . ARG D 1 54 ? 31.147 47.137 41.003 1.00 54.07 54 ARG D CA 1
ATOM 3740 C C . ARG D 1 54 ? 29.766 47.350 41.609 1.00 46.52 54 ARG D C 1
ATOM 3741 O O . ARG D 1 54 ? 28.904 46.468 41.522 1.00 52.52 54 ARG D O 1
ATOM 3749 N N . ALA D 1 55 ? 29.533 48.519 42.218 1.00 51.81 55 ALA D N 1
ATOM 3750 C CA . ALA D 1 55 ? 28.242 48.770 42.857 1.00 49.37 55 ALA D CA 1
ATOM 3751 C C . ALA D 1 55 ? 27.125 48.836 41.827 1.00 46.98 55 ALA D C 1
ATOM 3752 O O . ALA D 1 55 ? 26.028 48.315 42.054 1.00 50.58 55 ALA D O 1
ATOM 3754 N N . GLU D 1 56 ? 27.378 49.501 40.703 1.00 51.71 56 GLU D N 1
ATOM 3755 C CA . GLU D 1 56 ? 26.368 49.582 39.659 1.00 54.20 56 GLU D CA 1
ATOM 3756 C C . GLU D 1 56 ? 26.020 48.193 39.147 1.00 50.64 56 GLU D C 1
ATOM 3757 O O . GLU D 1 56 ? 24.848 47.885 38.911 1.00 46.14 56 GLU D O 1
ATOM 3763 N N . ALA D 1 57 ? 27.028 47.332 38.998 1.00 43.24 57 ALA D N 1
ATOM 3764 C CA . ALA D 1 57 ? 26.787 46.000 38.448 1.00 53.35 57 ALA D CA 1
ATOM 3765 C C . ALA D 1 57 ? 25.966 45.161 39.419 1.00 54.13 57 ALA D C 1
ATOM 3766 O O . ALA D 1 57 ? 24.952 44.564 39.034 1.00 51.71 57 ALA D O 1
ATOM 3768 N N . VAL D 1 58 ? 26.371 45.139 40.696 1.00 49.82 58 VAL D N 1
ATOM 3769 C CA . VAL D 1 58 ? 25.580 44.464 41.724 1.00 43.13 58 VAL D CA 1
ATOM 3770 C C . VAL D 1 58 ? 24.162 45.011 41.739 1.00 48.94 58 VAL D C 1
ATOM 3771 O O . VAL D 1 58 ? 23.186 44.250 41.765 1.00 49.18 58 VAL D O 1
ATOM 3775 N N . THR D 1 59 ? 24.030 46.342 41.721 1.00 48.35 59 THR D N 1
ATOM 3776 C CA . THR D 1 59 ? 22.705 46.952 41.775 1.00 44.37 59 THR D CA 1
ATOM 3777 C C . THR D 1 59 ? 21.861 46.535 40.579 1.00 38.22 59 THR D C 1
ATOM 3778 O O . THR D 1 59 ? 20.672 46.239 40.727 1.00 48.17 59 THR D O 1
ATOM 3782 N N . ALA D 1 60 ? 22.465 46.503 39.385 1.00 45.44 60 ALA D N 1
ATOM 3783 C CA . ALA D 1 60 ? 21.748 46.088 38.176 1.00 48.75 60 ALA D CA 1
ATOM 3784 C C . ALA D 1 60 ? 21.210 44.667 38.314 1.00 46.82 60 ALA D C 1
ATOM 3785 O O . ALA D 1 60 ? 20.031 44.412 38.050 1.00 45.34 60 ALA D O 1
ATOM 3787 N N . ALA D 1 61 ? 22.051 43.736 38.770 1.00 50.81 61 ALA D N 1
ATOM 3788 C CA . ALA D 1 61 ? 21.604 42.354 38.930 1.00 49.03 61 ALA D CA 1
ATOM 3789 C C . ALA D 1 61 ? 20.461 42.240 39.940 1.00 48.82 61 ALA D C 1
ATOM 3790 O O . ALA D 1 61 ? 19.522 41.458 39.740 1.00 57.46 61 ALA D O 1
ATOM 3792 N N . LEU D 1 62 ? 20.513 43.015 41.028 1.00 49.03 62 LEU D N 1
ATOM 3793 C CA . LEU D 1 62 ? 19.473 42.922 42.053 1.00 44.87 62 LEU D CA 1
ATOM 3794 C C . LEU D 1 62 ? 18.137 43.467 41.554 1.00 52.68 62 LEU D C 1
ATOM 3795 O O . LEU D 1 62 ? 17.078 42.913 41.876 1.00 50.51 62 LEU D O 1
ATOM 3800 N N . LEU D 1 63 ? 18.162 44.563 40.786 1.00 52.84 63 LEU D N 1
ATOM 3801 C CA . LEU D 1 63 ? 16.918 45.126 40.272 1.00 51.55 63 LEU D CA 1
ATOM 3802 C C . LEU D 1 63 ? 16.226 44.154 39.319 1.00 53.03 63 LEU D C 1
ATOM 3803 O O . LEU D 1 63 ? 14.993 44.052 39.313 1.00 57.44 63 LEU D O 1
ATOM 3808 N N . HIS D 1 64 ? 17.005 43.420 38.515 1.00 52.58 64 HIS D N 1
ATOM 3809 C CA . HIS D 1 64 ? 16.420 42.367 37.688 1.00 61.76 64 HIS D CA 1
ATOM 3810 C C . HIS D 1 64 ? 15.726 41.333 38.558 1.00 66.23 64 HIS D C 1
ATOM 3811 O O . HIS D 1 64 ? 14.590 40.934 38.282 1.00 71.56 64 HIS D O 1
ATOM 3818 N N . THR D 1 65 ? 16.399 40.896 39.626 1.00 61.21 65 THR D N 1
ATOM 3819 C CA . THR D 1 65 ? 15.821 39.890 40.509 1.00 59.18 65 THR D CA 1
ATOM 3820 C C . THR D 1 65 ? 14.524 40.388 41.128 1.00 56.29 65 THR D C 1
ATOM 3821 O O . THR D 1 65 ? 13.558 39.628 41.269 1.00 54.60 65 THR D O 1
ATOM 3825 N N . HIS D 1 66 ? 14.467 41.666 41.471 1.00 51.25 66 HIS D N 1
ATOM 3826 C CA . HIS D 1 66 ? 13.245 42.216 42.035 1.00 50.99 66 HIS D CA 1
ATOM 3827 C C . HIS D 1 66 ? 12.206 42.576 40.980 1.00 54.64 66 HIS D C 1
ATOM 3828 O O . HIS D 1 66 ? 11.176 43.158 41.324 1.00 62.26 66 HIS D O 1
ATOM 3835 N N . GLY D 1 67 ? 12.436 42.234 39.718 1.00 53.85 67 GLY D N 1
ATOM 3836 C CA . GLY D 1 67 ? 11.403 42.383 38.717 1.00 66.89 67 GLY D CA 1
ATOM 3837 C C . GLY D 1 67 ? 11.379 43.705 37.993 1.00 68.45 67 GLY D C 1
ATOM 3838 O O . GLY D 1 67 ? 10.373 44.025 37.355 1.00 72.11 67 GLY D O 1
ATOM 3839 N N . MET D 1 68 ? 12.447 44.487 38.068 1.00 69.48 68 MET D N 1
ATOM 3840 C CA . MET D 1 68 ? 12.541 45.722 37.299 1.00 67.16 68 MET D CA 1
ATOM 3841 C C . MET D 1 68 ? 13.123 45.354 35.942 1.00 71.21 68 MET D C 1
ATOM 3842 O O . MET D 1 68 ? 14.336 45.383 35.733 1.00 78.98 68 MET D O 1
ATOM 3847 N N . GLN D 1 69 ? 12.237 45.003 35.006 1.00 65.29 69 GLN D N 1
ATOM 3848 C CA . GLN D 1 69 ? 12.668 44.402 33.748 1.00 72.37 69 GLN D CA 1
ATOM 3849 C C . GLN D 1 69 ? 13.114 45.447 32.730 1.00 74.60 69 GLN D C 1
ATOM 3850 O O . GLN D 1 69 ? 14.021 45.187 31.933 1.00 77.62 69 GLN D O 1
ATOM 3856 N N . LYS D 1 70 ? 12.486 46.620 32.724 1.00 69.98 70 LYS D N 1
ATOM 3857 C CA . LYS D 1 70 ? 12.872 47.705 31.825 1.00 66.53 70 LYS D CA 1
ATOM 3858 C C . LYS D 1 70 ? 13.815 48.612 32.602 1.00 66.24 70 LYS D C 1
ATOM 3859 O O . LYS D 1 70 ? 13.384 49.440 33.411 1.00 67.10 70 LYS D O 1
ATOM 3861 N N . LEU D 1 71 ? 15.112 48.438 32.375 1.00 60.61 71 LEU D N 1
ATOM 3862 C CA . LEU D 1 71 ? 16.132 49.110 33.173 1.00 66.72 71 LEU D CA 1
ATOM 3863 C C . LEU D 1 71 ? 17.217 49.596 32.221 1.00 68.76 71 LEU D C 1
ATOM 3864 O O . LEU D 1 71 ? 18.089 48.823 31.814 1.00 63.59 71 LEU D O 1
ATOM 3869 N N . GLU D 1 72 ? 17.155 50.878 31.888 1.00 62.08 72 GLU D N 1
ATOM 3870 C CA . GLU D 1 72 ? 18.189 51.514 31.096 1.00 62.76 72 GLU D CA 1
ATOM 3871 C C . GLU D 1 72 ? 19.467 51.684 31.911 1.00 68.99 72 GLU D C 1
ATOM 3872 O O . GLU D 1 72 ? 19.432 52.111 33.068 1.00 69.64 72 GLU D O 1
ATOM 3878 N N . ARG D 1 73 ? 20.593 51.340 31.302 1.00 69.49 73 ARG D N 1
ATOM 3879 C CA . ARG D 1 73 ? 21.920 51.669 31.796 1.00 61.81 73 ARG D CA 1
ATOM 3880 C C . ARG D 1 73 ? 22.636 52.367 30.647 1.00 67.97 73 ARG D C 1
ATOM 3881 O O . ARG D 1 73 ? 22.244 52.210 29.493 1.00 84.30 73 ARG D O 1
ATOM 3889 N N . THR D 1 74 ? 23.663 53.167 30.942 1.00 73.14 74 THR D N 1
ATOM 3890 C CA . THR D 1 74 ? 24.367 53.863 29.865 1.00 86.07 74 THR D CA 1
ATOM 3891 C C . THR D 1 74 ? 25.875 53.837 30.110 1.00 85.79 74 THR D C 1
ATOM 3892 O O . THR D 1 74 ? 26.350 53.472 31.191 1.00 82.96 74 THR D O 1
ATOM 3896 N N . VAL D 1 75 ? 26.606 54.289 29.083 1.00 92.20 75 VAL D N 1
ATOM 3897 C CA . VAL D 1 75 ? 28.039 54.091 28.805 1.00 97.09 75 VAL D CA 1
ATOM 3898 C C . VAL D 1 75 ? 28.317 52.609 28.596 1.00 94.92 75 VAL D C 1
ATOM 3899 O O . VAL D 1 75 ? 28.660 52.197 27.485 1.00 89.76 75 VAL D O 1
ATOM 3903 N N . ASP D 1 88 ? 35.173 61.958 45.043 1.00 104.20 88 ASP D N 1
ATOM 3904 C CA . ASP D 1 88 ? 36.000 61.302 44.033 1.00 112.72 88 ASP D CA 1
ATOM 3905 C C . ASP D 1 88 ? 35.236 61.079 42.723 1.00 112.66 88 ASP D C 1
ATOM 3906 O O . ASP D 1 88 ? 34.232 61.739 42.461 1.00 116.85 88 ASP D O 1
ATOM 3911 N N . ARG D 1 89 ? 35.716 60.142 41.909 1.00 112.63 89 ARG D N 1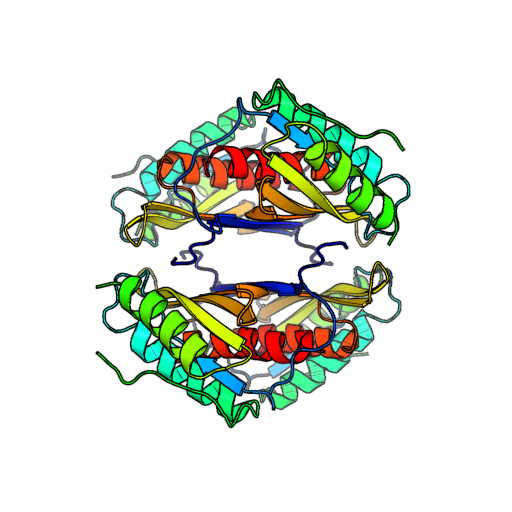
ATOM 3912 C CA . ARG D 1 89 ? 35.331 60.091 40.505 1.00 114.35 89 ARG D CA 1
ATOM 3913 C C . ARG D 1 89 ? 33.843 59.799 40.322 1.00 101.87 89 ARG D C 1
ATOM 3914 O O . ARG D 1 89 ? 33.178 59.220 41.188 1.00 94.20 89 ARG D O 1
ATOM 3916 N N . GLY D 1 90 ? 33.320 60.235 39.176 1.00 94.19 90 GLY D N 1
ATOM 3917 C CA . GLY D 1 90 ? 32.014 59.834 38.699 1.00 79.14 90 GLY D CA 1
ATOM 3918 C C . GLY D 1 90 ? 30.964 60.919 38.690 1.00 80.98 90 GLY D C 1
ATOM 3919 O O . GLY D 1 90 ? 29.871 60.692 38.154 1.00 83.16 90 GLY D O 1
ATOM 3920 N N . GLU D 1 91 ? 31.243 62.085 39.256 1.00 81.20 91 GLU D N 1
ATOM 3921 C CA . GLU D 1 91 ? 30.173 63.058 39.436 1.00 84.80 91 GLU D CA 1
ATOM 3922 C C . GLU D 1 91 ? 29.687 63.620 38.098 1.00 106.52 91 GLU D C 1
ATOM 3923 O O . GLU D 1 91 ? 28.486 63.872 37.931 1.00 105.73 91 GLU D O 1
ATOM 3925 N N . LEU D 1 92 ? 30.590 63.815 37.128 1.00 94.22 92 LEU D N 1
ATOM 3926 C CA . LEU D 1 92 ? 30.153 64.304 35.820 1.00 102.00 92 LEU D CA 1
ATOM 3927 C C . LEU D 1 92 ? 29.348 63.241 35.084 1.00 98.32 92 LEU D C 1
ATOM 3928 O O . LEU D 1 92 ? 28.262 63.525 34.562 1.00 99.37 92 LEU D O 1
ATOM 3930 N N . LYS D 1 93 ? 29.855 62.004 35.057 1.00 91.12 93 LYS D N 1
ATOM 3931 C CA . LYS D 1 93 ? 29.158 60.906 34.393 1.00 90.38 93 LYS D CA 1
ATOM 3932 C C . LYS D 1 93 ? 27.706 60.769 34.856 1.00 86.53 93 LYS D C 1
ATOM 3933 O O . LYS D 1 93 ? 26.803 60.563 34.036 1.00 88.69 93 LYS D O 1
ATOM 3936 N N . GLN D 1 94 ? 27.457 60.878 36.167 1.00 83.72 94 GLN D N 1
ATOM 3937 C CA . GLN D 1 94 ? 26.092 60.724 36.664 1.00 80.35 94 GLN D CA 1
ATOM 3938 C C . GLN D 1 94 ? 25.194 61.867 36.201 1.00 86.73 94 GLN D C 1
ATOM 3939 O O . GLN D 1 94 ? 24.039 61.637 35.823 1.00 86.84 94 GLN D O 1
ATOM 3945 N N . LYS D 1 95 ? 25.701 63.106 36.255 1.00 92.42 95 LYS D N 1
ATOM 3946 C CA . LYS D 1 95 ? 24.973 64.249 35.702 1.00 114.53 95 LYS D CA 1
ATOM 3947 C C . LYS D 1 95 ? 24.631 64.029 34.237 1.00 102.79 95 LYS D C 1
ATOM 3948 O O . LYS D 1 95 ? 23.521 64.344 33.794 1.00 105.98 95 LYS D O 1
ATOM 3950 N N . ALA D 1 96 ? 25.578 63.494 33.470 1.00 102.28 96 ALA D N 1
ATOM 3951 C CA . ALA D 1 96 ? 25.336 63.266 32.052 1.00 110.85 96 ALA D CA 1
ATOM 3952 C C . ALA D 1 96 ? 24.223 62.246 31.843 1.00 106.36 96 ALA D C 1
ATOM 3953 O O . ALA D 1 96 ? 23.393 62.397 30.939 1.00 105.08 96 ALA D O 1
ATOM 3955 N N . ALA D 1 97 ? 24.160 61.224 32.698 1.00 97.27 97 ALA D N 1
ATOM 3956 C CA . ALA D 1 97 ? 23.272 60.099 32.444 1.00 89.38 97 ALA D CA 1
ATOM 3957 C C . ALA D 1 97 ? 21.825 60.359 32.840 1.00 91.38 97 ALA D C 1
ATOM 3958 O O . ALA D 1 97 ? 20.932 59.688 32.312 1.00 88.77 97 ALA D O 1
ATOM 3960 N N . LEU D 1 98 ? 21.558 61.302 33.751 1.00 91.65 98 LEU D N 1
ATOM 3961 C CA . LEU D 1 98 ? 20.165 61.611 34.054 1.00 92.96 98 LEU D CA 1
ATOM 3962 C C . LEU D 1 98 ? 19.513 62.452 32.957 1.00 100.58 98 LEU D C 1
ATOM 3963 O O . LEU D 1 98 ? 18.318 62.288 32.686 1.00 101.36 98 LEU D O 1
ATOM 3968 N N . GLU D 1 99 ? 20.261 63.345 32.311 1.00 106.63 99 GLU D N 1
ATOM 3969 C CA . GLU D 1 99 ? 19.714 64.025 31.140 1.00 116.88 99 GLU D CA 1
ATOM 3970 C C . GLU D 1 99 ? 19.489 63.038 30.002 1.00 112.93 99 GLU D C 1
ATOM 3971 O O . GLU D 1 99 ? 18.417 63.017 29.387 1.00 115.57 99 GLU D O 1
ATOM 3977 N N . ALA D 1 100 ? 20.487 62.191 29.730 1.00 108.99 100 ALA D N 1
ATOM 3978 C CA . ALA D 1 100 ? 20.305 61.084 28.799 1.00 106.76 100 ALA D CA 1
ATOM 3979 C C . ALA D 1 100 ? 19.074 60.260 29.144 1.00 107.15 100 ALA D C 1
ATOM 3980 O O . ALA D 1 100 ? 18.383 59.762 28.247 1.00 111.04 100 ALA D O 1
ATOM 3982 N N . ALA D 1 101 ? 18.783 60.111 30.437 1.00 97.33 101 ALA D N 1
ATOM 3983 C CA . ALA D 1 101 ? 17.595 59.384 30.862 1.00 93.39 101 ALA D CA 1
ATOM 3984 C C . ALA D 1 101 ? 16.330 60.172 30.551 1.00 99.00 101 ALA D C 1
ATOM 3985 O O . ALA D 1 101 ? 15.365 59.625 30.005 1.00 98.95 101 ALA D O 1
ATOM 3987 N N . LYS D 1 102 ? 16.315 61.460 30.909 1.00 104.19 102 LYS D N 1
ATOM 3988 C CA . LYS D 1 102 ? 15.158 62.309 30.636 1.00 110.55 102 LYS D CA 1
ATOM 3989 C C . LYS D 1 102 ? 14.866 62.377 29.138 1.00 118.40 102 LYS D C 1
ATOM 3990 O O . LYS D 1 102 ? 13.709 62.271 28.715 1.00 118.04 102 LYS D O 1
ATOM 3992 N N . GLN D 1 103 ? 15.907 62.543 28.318 1.00 118.69 103 GLN D N 1
ATOM 3993 C CA . GLN D 1 103 ? 15.702 62.613 26.875 1.00 131.78 103 GLN D CA 1
ATOM 3994 C C . GLN D 1 103 ? 15.228 61.285 26.302 1.00 128.09 103 GLN D C 1
ATOM 3995 O O . GLN D 1 103 ? 14.668 61.261 25.202 1.00 134.94 103 GLN D O 1
ATOM 4001 N N . LYS D 1 104 ? 15.439 60.186 27.023 1.00 117.47 104 LYS D N 1
ATOM 4002 C CA . LYS D 1 104 ? 14.993 58.871 26.591 1.00 112.64 104 LYS D CA 1
ATOM 4003 C C . LYS D 1 104 ? 13.593 58.539 27.083 1.00 109.12 104 LYS D C 1
ATOM 4004 O O . LYS D 1 104 ? 13.051 57.500 26.694 1.00 102.98 104 LYS D O 1
ATOM 4010 N N . LYS D 1 105 ? 13.017 59.393 27.934 1.00 106.90 105 LYS D N 1
ATOM 4011 C CA . LYS D 1 105 ? 11.659 59.251 28.459 1.00 117.09 105 LYS D CA 1
ATOM 4012 C C . LYS D 1 105 ? 11.522 58.108 29.470 1.00 110.51 105 LYS D C 1
ATOM 4013 O O . LYS D 1 105 ? 10.444 57.522 29.599 1.00 114.59 105 LYS D O 1
ATOM 4015 N N . VAL D 1 106 ? 12.585 57.776 30.209 1.00 100.62 106 VAL D N 1
ATOM 4016 C CA . VAL D 1 106 ? 12.417 56.880 31.353 1.00 95.93 106 VAL D CA 1
ATOM 4017 C C . VAL D 1 106 ? 11.746 57.643 32.488 1.00 90.81 106 VAL D C 1
ATOM 4018 O O . VAL D 1 106 ? 11.968 58.846 32.675 1.00 97.26 106 VAL D O 1
ATOM 4022 N N . ARG D 1 107 ? 10.914 56.941 33.263 1.00 83.16 107 ARG D N 1
ATOM 4023 C CA . ARG D 1 107 ? 10.151 57.634 34.297 1.00 84.81 107 ARG D CA 1
ATOM 4024 C C . ARG D 1 107 ? 10.953 57.821 35.584 1.00 81.61 107 ARG D C 1
ATOM 4025 O O . ARG D 1 107 ? 10.831 58.864 36.240 1.00 88.83 107 ARG D O 1
ATOM 4033 N N . TYR D 1 108 ? 11.764 56.837 35.975 1.00 74.64 108 TYR D N 1
ATOM 4034 C CA . TYR D 1 108 ? 12.490 56.899 37.240 1.00 70.51 108 TYR D CA 1
ATOM 4035 C C . TYR D 1 108 ? 13.969 56.598 37.030 1.00 73.53 108 TYR D C 1
ATOM 4036 O O . TYR D 1 108 ? 14.322 55.574 36.435 1.00 67.58 108 TYR D O 1
ATOM 4045 N N . ALA D 1 109 ? 14.826 57.473 37.550 1.00 68.44 109 ALA D N 1
ATOM 4046 C CA . ALA D 1 109 ? 16.268 57.266 37.553 1.00 69.71 109 ALA D CA 1
ATOM 4047 C C . ALA D 1 109 ? 16.747 56.981 38.976 1.00 67.73 109 ALA D C 1
ATOM 4048 O O . ALA D 1 109 ? 16.264 57.582 39.938 1.00 62.13 109 ALA D O 1
ATOM 4050 N N . ILE D 1 110 ? 17.695 56.058 39.102 1.00 61.97 110 ILE D N 1
ATOM 4051 C CA . ILE D 1 110 ? 18.299 55.708 40.379 1.00 60.95 110 ILE D CA 1
ATOM 4052 C C . ILE D 1 110 ? 19.699 56.303 40.402 1.00 67.69 110 ILE D C 1
ATOM 4053 O O . ILE D 1 110 ? 20.570 55.899 39.621 1.00 65.49 110 ILE D O 1
ATOM 4058 N N . ALA D 1 111 ? 19.922 57.252 41.305 1.00 57.22 111 ALA D N 1
ATOM 4059 C CA . ALA D 1 111 ? 21.220 57.886 41.484 1.00 62.24 111 ALA D CA 1
ATOM 4060 C C . ALA D 1 111 ? 21.833 57.342 42.764 1.00 58.68 111 ALA D C 1
ATOM 4061 O O . ALA D 1 111 ? 21.267 57.520 43.847 1.00 65.08 111 ALA D O 1
ATOM 4063 N N . GLY D 1 112 ? 22.986 56.696 42.643 1.00 54.10 112 GLY D N 1
ATOM 4064 C CA . GLY D 1 112 ? 23.618 56.027 43.761 1.00 51.05 112 GLY D CA 1
ATOM 4065 C C . GLY D 1 112 ? 25.007 56.573 44.026 1.00 58.54 112 GLY D C 1
ATOM 4066 O O . GLY D 1 112 ? 25.694 57.042 43.117 1.00 66.66 112 GLY D O 1
ATOM 4067 N N . THR D 1 113 ? 25.410 56.516 45.294 1.00 54.74 113 THR D N 1
ATOM 4068 C CA . THR D 1 113 ? 26.739 56.891 45.745 1.00 52.90 113 THR D CA 1
ATOM 4069 C C . THR D 1 113 ? 27.316 55.769 46.600 1.00 49.91 113 THR D C 1
ATOM 4070 O O . THR D 1 113 ? 26.621 55.217 47.456 1.00 56.76 113 THR D O 1
ATOM 4074 N N . VAL D 1 114 ? 28.582 55.432 46.374 1.00 66.33 114 VAL D N 1
ATOM 4075 C CA . VAL D 1 114 ? 29.283 54.468 47.215 1.00 60.76 114 VAL D CA 1
ATOM 4076 C C . VAL D 1 114 ? 29.935 55.236 48.358 1.00 66.87 114 VAL D C 1
ATOM 4077 O O . VAL D 1 114 ? 30.903 55.971 48.147 1.00 54.21 114 VAL D O 1
ATOM 4081 N N . ASN D 1 115 ? 29.426 55.038 49.573 1.00 59.39 115 ASN D N 1
ATOM 4082 C CA . ASN D 1 115 ? 29.998 55.674 50.748 1.00 54.24 115 ASN D CA 1
ATOM 4083 C C . ASN D 1 115 ? 31.084 54.839 51.399 1.00 51.86 115 ASN D C 1
ATOM 4084 O O . ASN D 1 115 ? 31.944 55.395 52.087 1.00 52.28 115 ASN D O 1
ATOM 4089 N N . GLU D 1 116 ? 31.083 53.529 51.186 1.00 48.73 116 GLU D N 1
ATOM 4090 C CA . GLU D 1 116 ? 32.133 52.704 51.759 1.00 55.59 116 GLU D CA 1
ATOM 4091 C C . GLU D 1 116 ? 32.234 51.410 50.968 1.00 51.81 116 GLU D C 1
ATOM 4092 O O . GLU D 1 116 ? 31.230 50.869 50.501 1.00 50.24 116 GLU D O 1
ATOM 4098 N N . TRP D 1 117 ? 33.465 50.939 50.814 1.00 49.68 117 TRP D N 1
ATOM 4099 C CA . TRP D 1 117 ? 33.756 49.713 50.084 1.00 49.75 117 TRP D CA 1
ATOM 4100 C C . TRP D 1 117 ? 35.201 49.342 50.371 1.00 59.05 117 TRP D C 1
ATOM 4101 O O . TRP D 1 117 ? 36.102 49.770 49.644 1.00 63.67 117 TRP D O 1
ATOM 4112 N N . ARG D 1 118 ? 35.445 48.580 51.439 1.00 59.50 118 ARG D N 1
ATOM 4113 C CA . ARG D 1 118 ? 36.815 48.202 51.753 1.00 62.36 118 ARG D CA 1
ATOM 4114 C C . ARG D 1 118 ? 36.828 47.013 52.703 1.00 57.99 118 ARG D C 1
ATOM 4115 O O . ARG D 1 118 ? 35.870 46.769 53.442 1.00 51.86 118 ARG D O 1
ATOM 4123 N N . TYR D 1 119 ? 37.929 46.272 52.655 1.00 65.86 119 TYR D N 1
ATOM 4124 C CA . TYR D 1 119 ? 38.187 45.167 53.570 1.00 65.10 119 TYR D CA 1
ATOM 4125 C C . TYR D 1 119 ? 39.111 45.708 54.657 1.00 69.99 119 TYR D C 1
ATOM 4126 O O . TYR D 1 119 ? 40.333 45.726 54.513 1.00 74.70 119 TYR D O 1
ATOM 4135 N N . LYS D 1 120 ? 38.508 46.153 55.753 1.00 68.68 120 LYS D N 1
ATOM 4136 C CA . LYS D 1 120 ? 39.243 46.780 56.843 1.00 68.21 120 LYS D CA 1
ATOM 4137 C C . LYS D 1 120 ? 39.977 45.713 57.656 1.00 68.21 120 LYS D C 1
ATOM 4138 O O . LYS D 1 120 ? 39.353 44.818 58.230 1.00 75.26 120 LYS D O 1
ATOM 4144 N N . VAL D 1 121 ? 41.304 45.793 57.689 1.00 72.74 121 VAL D N 1
ATOM 4145 C CA . VAL D 1 121 ? 42.143 44.789 58.335 1.00 76.50 121 VAL D CA 1
ATOM 4146 C C . VAL D 1 121 ? 42.646 45.356 59.655 1.00 81.28 121 VAL D C 1
ATOM 4147 O O . VAL D 1 121 ? 43.354 46.370 59.679 1.00 84.81 121 VAL D O 1
ATOM 4151 N N . GLY D 1 122 ? 42.282 44.702 60.753 1.00 68.74 122 GLY D N 1
ATOM 4152 C CA . GLY D 1 122 ? 42.702 45.117 62.075 1.00 72.08 122 GLY D CA 1
ATOM 4153 C C . GLY D 1 122 ? 43.001 43.904 62.927 1.00 76.03 122 GLY D C 1
ATOM 4154 O O . GLY D 1 122 ? 43.868 43.105 62.574 1.00 78.23 122 GLY D O 1
ATOM 4155 N N . LEU D 1 123 ? 42.294 43.750 64.048 1.00 72.75 123 LEU D N 1
ATOM 4156 C CA . LEU D 1 123 ? 42.421 42.522 64.828 1.00 73.72 123 LEU D CA 1
ATOM 4157 C C . LEU D 1 123 ? 41.961 41.309 64.025 1.00 75.02 123 LEU D C 1
ATOM 4158 O O . LEU D 1 123 ? 42.513 40.214 64.181 1.00 82.42 123 LEU D O 1
ATOM 4160 N N . ASP D 1 124 ? 40.953 41.482 63.179 1.00 70.57 124 ASP D N 1
ATOM 4161 C CA . ASP D 1 124 ? 40.571 40.491 62.177 1.00 71.35 124 ASP D CA 1
ATOM 4162 C C . ASP D 1 124 ? 40.113 41.269 60.944 1.00 67.46 124 ASP D C 1
ATOM 4163 O O . ASP D 1 124 ? 40.454 42.446 60.774 1.00 69.35 124 ASP D O 1
ATOM 4168 N N . GLY D 1 125 ? 39.349 40.641 60.066 1.00 64.01 125 GLY D N 1
ATOM 4169 C CA . GLY D 1 125 ? 38.868 41.297 58.863 1.00 61.61 125 GLY D CA 1
ATOM 4170 C C . GLY D 1 125 ? 37.414 41.739 59.027 1.00 55.24 125 GLY D C 1
ATOM 4171 O O . GLY D 1 125 ? 36.560 40.940 59.402 1.00 54.02 125 GLY D O 1
ATOM 4172 N N . GLU D 1 126 ? 37.166 43.007 58.748 1.00 53.42 126 GLU D N 1
ATOM 4173 C CA . GLU D 1 126 ? 35.777 43.454 58.641 1.00 58.58 126 GLU D CA 1
ATOM 4174 C C . GLU D 1 126 ? 35.558 44.064 57.268 1.00 52.46 126 GLU D C 1
ATOM 4175 O O . GLU D 1 126 ? 36.040 45.181 56.995 1.00 54.75 126 GLU D O 1
ATOM 4181 N N . PRO D 1 127 ? 34.867 43.365 56.374 1.00 50.94 127 PRO D N 1
ATOM 4182 C CA . PRO D 1 127 ? 34.416 44.002 55.137 1.00 52.00 127 PRO D CA 1
ATOM 4183 C C . PRO D 1 127 ? 33.319 45.008 55.444 1.00 50.36 127 PRO D C 1
ATOM 4184 O O . PRO D 1 127 ? 32.438 44.757 56.268 1.00 52.97 127 PRO D O 1
ATOM 4188 N N . VAL D 1 128 ? 33.382 46.157 54.775 1.00 53.69 128 VAL D N 1
ATOM 4189 C CA . VAL D 1 128 ? 32.465 47.267 55.023 1.00 54.63 128 VAL D CA 1
ATOM 4190 C C . VAL D 1 128 ? 31.977 47.801 53.682 1.00 59.46 128 VAL D C 1
ATOM 4191 O O . VAL D 1 128 ? 32.771 47.977 52.753 1.00 66.99 128 VAL D O 1
ATOM 4195 N N . ALA D 1 129 ? 30.676 48.064 53.585 1.00 51.41 129 ALA D N 1
ATOM 4196 C CA . ALA D 1 129 ? 30.091 48.656 52.391 1.00 45.88 129 ALA D CA 1
ATOM 4197 C C . ALA D 1 129 ? 28.912 49.515 52.819 1.00 49.21 129 ALA D C 1
ATOM 4198 O O . ALA D 1 129 ? 28.225 49.207 53.796 1.00 48.80 129 ALA D O 1
ATOM 4200 N N . GLY D 1 130 ? 28.696 50.607 52.096 1.00 46.58 130 GLY D N 1
ATOM 4201 C CA . GLY D 1 130 ? 27.605 51.511 52.408 1.00 38.03 130 GLY D CA 1
ATOM 4202 C C . GLY D 1 130 ? 27.238 52.307 51.180 1.00 46.62 130 GLY D C 1
ATOM 4203 O O . GLY D 1 130 ? 28.076 52.539 50.303 1.00 44.28 130 GLY D O 1
ATOM 4204 N N . PHE D 1 131 ? 25.973 52.724 51.107 1.00 43.17 131 PHE D N 1
ATOM 4205 C CA . PHE D 1 131 ? 25.487 53.363 49.894 1.00 41.39 131 PHE D CA 1
ATOM 4206 C C . PHE D 1 131 ? 24.383 54.340 50.227 1.00 43.07 131 PHE D C 1
ATOM 4207 O O . PHE D 1 131 ? 23.671 54.183 51.217 1.00 43.56 131 PHE D O 1
ATOM 4215 N N . THR D 1 132 ? 24.231 55.337 49.361 1.00 50.12 132 THR D N 1
ATOM 4216 C CA . THR D 1 132 ? 23.106 56.257 49.408 1.00 50.01 132 THR D CA 1
ATOM 4217 C C . THR D 1 132 ? 22.460 56.233 48.031 1.00 55.83 132 THR D C 1
ATOM 4218 O O . THR D 1 132 ? 23.144 56.421 47.020 1.00 62.26 132 THR D O 1
ATOM 4222 N N . LEU D 1 133 ? 21.164 55.939 47.990 1.00 48.50 133 LEU D N 1
ATOM 4223 C CA . LEU D 1 133 ? 20.406 55.863 46.752 1.00 49.98 133 LEU D CA 1
ATOM 4224 C C . LEU D 1 133 ? 19.279 56.878 46.770 1.00 52.58 133 LEU D C 1
ATOM 4225 O O . LEU D 1 133 ? 18.656 57.126 47.808 1.00 47.80 133 LEU D O 1
ATOM 4230 N N . GLN D 1 134 ? 19.010 57.441 45.596 1.00 56.50 134 GLN D N 1
ATOM 4231 C CA . GLN D 1 134 ? 17.885 58.341 45.376 1.00 57.63 134 GLN D CA 1
ATOM 4232 C C . GLN D 1 134 ? 17.149 57.908 44.120 1.00 58.11 134 GLN D C 1
ATOM 4233 O O . GLN D 1 134 ? 17.779 57.649 43.089 1.00 60.20 134 GLN D O 1
ATOM 4238 N N . VAL D 1 135 ? 15.827 57.827 44.203 1.00 62.46 135 VAL D N 1
ATOM 4239 C CA . VAL D 1 135 ? 14.991 57.595 43.032 1.00 65.36 135 VAL D CA 1
ATOM 4240 C C . VAL D 1 135 ? 14.408 58.937 42.616 1.00 67.69 135 VAL D C 1
ATOM 4241 O O . VAL D 1 135 ? 13.779 59.625 43.427 1.00 77.07 135 VAL D O 1
ATOM 4245 N N . ILE D 1 136 ? 14.622 59.305 41.355 1.00 66.31 136 ILE D N 1
ATOM 4246 C CA . ILE D 1 136 ? 14.259 60.609 40.814 1.00 67.89 136 ILE D CA 1
ATOM 4247 C C . ILE D 1 136 ? 13.174 60.391 39.770 1.00 77.62 136 ILE D C 1
ATOM 4248 O O . ILE D 1 136 ? 13.380 59.645 38.802 1.00 79.09 136 ILE D O 1
ATOM 4253 N N . GLU D 1 137 ? 12.022 61.028 39.962 1.00 72.47 137 GLU D N 1
ATOM 4254 C CA . GLU D 1 137 ? 10.928 60.874 39.014 1.00 80.47 137 GLU D CA 1
ATOM 4255 C C . GLU D 1 137 ? 11.073 61.870 37.872 1.00 86.79 137 GLU D C 1
ATOM 4256 O O . GLU D 1 137 ? 11.254 63.069 38.100 1.00 91.57 137 GLU D O 1
ATOM 4262 N N . LEU D 1 138 ? 10.992 61.367 36.643 1.00 98.28 138 LEU D N 1
ATOM 4263 C CA . LEU D 1 138 ? 11.139 62.201 35.449 1.00 98.95 138 LEU D CA 1
ATOM 4264 C C . LEU D 1 138 ? 9.783 62.490 34.796 1.00 104.30 138 LEU D C 1
ATOM 4265 O O . LEU D 1 138 ? 8.886 61.644 34.818 1.00 99.00 138 LEU D O 1
ATOM 4270 N N . PRO D 1 139 ? 9.636 63.684 34.195 1.00 103.06 139 PRO D N 1
ATOM 4271 C CA . PRO D 1 139 ? 10.690 64.695 34.044 1.00 103.57 139 PRO D CA 1
ATOM 4272 C C . PRO D 1 139 ? 10.787 65.716 35.177 1.00 102.98 139 PRO D C 1
ATOM 4273 O O . PRO D 1 139 ? 11.744 66.486 35.187 1.00 103.19 139 PRO D O 1
ATOM 4277 N N . GLU D 1 140 ? 9.832 65.709 36.115 1.00 119.68 140 GLU D N 1
ATOM 4278 C CA . GLU D 1 140 ? 9.801 66.729 37.163 1.00 119.67 140 GLU D CA 1
ATOM 4279 C C . GLU D 1 140 ? 11.082 66.754 37.992 1.00 114.03 140 GLU D C 1
ATOM 4280 O O . GLU D 1 140 ? 11.432 67.799 38.552 1.00 116.46 140 GLU D O 1
ATOM 4286 N N . GLU D 1 141 ? 11.779 65.617 38.096 1.00 106.59 141 GLU D N 1
ATOM 4287 C CA . GLU D 1 141 ? 13.019 65.476 38.867 1.00 102.46 141 GLU D CA 1
ATOM 4288 C C . GLU D 1 141 ? 12.788 65.583 40.376 1.00 101.23 141 GLU D C 1
ATOM 4289 O O . GLU D 1 141 ? 13.659 66.050 41.115 1.00 98.86 141 GLU D O 1
ATOM 4295 N N . LYS D 1 142 ? 11.632 65.132 40.856 1.00 99.43 142 LYS D N 1
ATOM 4296 C CA . LYS D 1 142 ? 11.364 65.089 42.286 1.00 98.79 142 LYS D CA 1
ATOM 4297 C C . LYS D 1 142 ? 11.880 63.774 42.864 1.00 85.51 142 LYS D C 1
ATOM 4298 O O . LYS D 1 142 ? 11.653 62.704 42.290 1.00 79.03 142 LYS D O 1
ATOM 4301 N N . VAL D 1 143 ? 12.601 63.862 43.980 1.00 78.56 143 VAL D N 1
ATOM 4302 C CA . VAL D 1 143 ? 13.046 62.675 44.705 1.00 74.88 143 VAL D CA 1
ATOM 4303 C C . VAL D 1 143 ? 11.815 62.013 45.318 1.00 74.09 143 VAL D C 1
ATOM 4304 O O . VAL D 1 143 ? 11.165 62.578 46.199 1.00 77.33 143 VAL D O 1
ATOM 4308 N N . VAL D 1 144 ? 11.503 60.808 44.851 1.00 78.34 144 VAL D N 1
ATOM 4309 C CA . VAL D 1 144 ? 10.315 60.077 45.271 1.00 74.32 144 VAL D CA 1
ATOM 4310 C C . VAL D 1 144 ? 10.642 59.077 46.379 1.00 70.71 144 VAL D C 1
ATOM 4311 O O . VAL D 1 144 ? 9.736 58.667 47.123 1.00 76.46 144 VAL D O 1
ATOM 4315 N N . TRP D 1 145 ? 11.913 58.731 46.549 1.00 61.42 145 TRP D N 1
ATOM 4316 C CA . TRP D 1 145 ? 12.375 57.813 47.573 1.00 57.25 145 TRP D CA 1
ATOM 4317 C C . TRP D 1 145 ? 13.876 58.014 47.700 1.00 55.05 145 TRP D C 1
ATOM 4318 O O . TRP D 1 145 ? 14.548 58.276 46.701 1.00 59.13 145 TRP D O 1
ATOM 4329 N N . SER D 1 146 ? 14.397 57.911 48.919 1.00 52.12 146 SER D N 1
ATOM 4330 C CA . SER D 1 146 ? 15.838 57.852 49.094 1.00 59.46 146 SER D CA 1
ATOM 4331 C C . SER D 1 146 ? 16.169 56.910 50.239 1.00 50.66 146 SER D C 1
ATOM 4332 O O . SER D 1 146 ? 15.328 56.604 51.082 1.00 50.30 146 SER D O 1
ATOM 4335 N N . GLY D 1 147 ? 17.413 56.456 50.258 1.00 48.30 147 GLY D N 1
ATOM 4336 C CA . GLY D 1 147 ? 17.854 55.540 51.283 1.00 41.37 147 GLY D CA 1
ATOM 4337 C C . GLY D 1 147 ? 19.343 55.582 51.531 1.00 52.77 147 GLY D C 1
ATOM 4338 O O . GLY D 1 147 ? 20.132 55.723 50.588 1.00 49.17 147 GLY D O 1
ATOM 4339 N N . VAL D 1 148 ? 19.734 55.464 52.802 1.00 38.02 148 VAL D N 1
ATOM 4340 C CA . VAL D 1 148 ? 21.125 55.279 53.204 1.00 50.46 148 VAL D CA 1
ATOM 4341 C C . VAL D 1 148 ? 21.218 54.010 54.048 1.00 44.61 148 VAL D C 1
ATOM 4342 O O . VAL D 1 148 ? 20.362 53.755 54.900 1.00 42.86 148 VAL D O 1
ATOM 4346 N N . ALA D 1 149 ? 22.255 53.215 53.807 1.00 44.03 149 ALA D N 1
ATOM 4347 C CA . ALA D 1 149 ? 22.440 51.953 54.511 1.00 38.24 149 ALA D CA 1
ATOM 4348 C C . ALA D 1 149 ? 23.914 51.587 54.468 1.00 42.01 149 ALA D C 1
ATOM 4349 O O . ALA D 1 149 ? 24.644 51.960 53.543 1.00 46.23 149 ALA D O 1
ATOM 4351 N N . GLY D 1 150 ? 24.320 50.798 55.448 1.00 39.97 150 GLY D N 1
ATOM 4352 C CA . GLY D 1 150 ? 25.686 50.321 55.537 1.00 41.95 150 GLY D CA 1
ATOM 4353 C C . GLY D 1 150 ? 25.770 49.139 56.472 1.00 45.02 150 GLY D C 1
ATOM 4354 O O . GLY D 1 150 ? 24.886 48.912 57.309 1.00 42.45 150 GLY D O 1
ATOM 4355 N N . LYS D 1 151 ? 26.857 48.392 56.328 1.00 45.43 151 LYS D N 1
ATOM 4356 C CA . LYS D 1 151 ? 27.022 47.156 57.075 1.00 42.55 151 LYS D CA 1
ATOM 4357 C C . LYS D 1 151 ? 28.500 46.829 57.132 1.00 44.62 151 LYS D C 1
ATOM 4358 O O . LYS D 1 151 ? 29.219 47.025 56.156 1.00 43.13 151 LYS D O 1
ATOM 4364 N N . SER D 1 152 ? 28.946 46.344 58.279 1.00 41.96 152 SER D N 1
ATOM 4365 C CA . SER D 1 152 ? 30.260 45.740 58.403 1.00 49.56 152 SER D CA 1
ATOM 4366 C C . SER D 1 152 ? 30.038 44.279 58.754 1.00 47.18 152 SER D C 1
ATOM 4367 O O . SER D 1 152 ? 29.145 43.959 59.535 1.00 45.29 152 SER D O 1
ATOM 4370 N N . GLY D 1 153 ? 30.809 43.389 58.147 1.00 52.61 153 GLY D N 1
ATOM 4371 C CA . GLY D 1 153 ? 30.564 41.991 58.403 1.00 45.49 153 GLY D CA 1
ATOM 4372 C C . GLY D 1 153 ? 31.761 41.289 58.986 1.00 48.06 153 GLY D C 1
ATOM 4373 O O . GLY D 1 153 ? 32.711 41.936 59.437 1.00 47.12 153 GLY D O 1
ATOM 4374 N N . TRP D 1 154 ? 31.744 39.962 58.946 1.00 56.04 154 TRP D N 1
ATOM 4375 C CA . TRP D 1 154 ? 32.778 39.157 59.573 1.00 55.56 154 TRP D CA 1
ATOM 4376 C C . TRP D 1 154 ? 33.859 38.771 58.559 1.00 58.31 154 TRP D C 1
ATOM 4377 O O . TRP D 1 154 ? 33.733 38.996 57.353 1.00 65.05 154 TRP D O 1
ATOM 4388 N N . SER D 1 155 ? 34.940 38.184 59.079 1.00 60.29 155 SER D N 1
ATOM 4389 C CA . SER D 1 155 ? 36.164 38.013 58.302 1.00 62.51 155 SER D CA 1
ATOM 4390 C C . SER D 1 155 ? 35.937 37.186 57.042 1.00 61.93 155 SER D C 1
ATOM 4391 O O . SER D 1 155 ? 36.520 37.475 55.989 1.00 62.22 155 SER D O 1
ATOM 4394 N N . ARG D 1 156 ? 35.098 36.152 57.127 1.00 57.62 156 ARG D N 1
ATOM 4395 C CA . ARG D 1 156 ? 34.937 35.249 55.992 1.00 63.83 156 ARG D CA 1
ATOM 4396 C C . ARG D 1 156 ? 34.231 35.925 54.824 1.00 66.77 156 ARG D C 1
ATOM 4397 O O . ARG D 1 156 ? 34.458 35.550 53.669 1.00 74.56 156 ARG D O 1
ATOM 4399 N N . ASP D 1 157 ? 33.394 36.926 55.093 1.00 62.67 157 ASP D N 1
ATOM 4400 C CA . ASP D 1 157 ? 32.659 37.586 54.022 1.00 63.41 157 ASP D CA 1
ATOM 4401 C C . ASP D 1 157 ? 33.569 38.481 53.190 1.00 61.29 157 ASP D C 1
ATOM 4402 O O . ASP D 1 157 ? 34.438 39.182 53.718 1.00 65.73 157 ASP D O 1
ATOM 4407 N N . ALA D 1 158 ? 33.362 38.454 51.878 1.00 67.22 158 ALA D N 1
ATOM 4408 C CA . ALA D 1 158 ? 33.991 39.412 50.984 1.00 66.39 158 ALA D CA 1
ATOM 4409 C C . ALA D 1 158 ? 33.221 40.735 50.999 1.00 64.10 158 ALA D C 1
ATOM 4410 O O . ALA D 1 158 ? 32.044 40.790 51.348 1.00 61.95 158 ALA D O 1
ATOM 4412 N N . VAL D 1 159 ? 33.902 41.811 50.600 1.00 49.44 159 VAL D N 1
ATOM 4413 C CA . VAL D 1 159 ? 33.246 43.117 50.557 1.00 54.19 159 VAL D CA 1
ATOM 4414 C C . VAL D 1 159 ? 32.028 43.079 49.637 1.00 52.03 159 VAL D C 1
ATOM 4415 O O . VAL D 1 159 ? 30.973 43.642 49.955 1.00 50.29 159 VAL D O 1
ATOM 4419 N N . SER D 1 160 ? 32.138 42.399 48.496 1.00 51.92 160 SER D N 1
ATOM 4420 C CA . SER D 1 160 ? 31.044 42.415 47.531 1.00 54.25 160 SER D CA 1
ATOM 4421 C C . SER D 1 160 ? 29.825 41.673 48.052 1.00 54.92 160 SER D C 1
ATOM 4422 O O . SER D 1 160 ? 28.691 42.028 47.708 1.00 58.58 160 SER D O 1
ATOM 4425 N N . ALA D 1 161 ? 30.027 40.640 48.871 1.00 52.03 161 ALA D N 1
ATOM 4426 C CA . ALA D 1 161 ? 28.878 39.966 49.473 1.00 42.54 161 ALA D CA 1
ATOM 4427 C C . ALA D 1 161 ? 28.184 40.872 50.483 1.00 40.40 161 ALA D C 1
ATOM 4428 O O . ALA D 1 161 ? 26.953 40.919 50.548 1.00 49.93 161 ALA D O 1
ATOM 4430 N N . VAL D 1 162 ? 28.955 41.601 51.283 1.00 50.16 162 VAL D N 1
ATOM 4431 C CA . VAL D 1 162 ? 28.354 42.582 52.177 1.00 47.49 162 VAL D CA 1
ATOM 4432 C C . VAL D 1 162 ? 27.614 43.634 51.356 1.00 50.15 162 VAL D C 1
ATOM 4433 O O . VAL D 1 162 ? 26.444 43.954 51.614 1.00 38.54 162 VAL D O 1
ATOM 4437 N N . ALA D 1 163 ? 28.279 44.145 50.316 1.00 50.92 163 ALA D N 1
ATOM 4438 C CA . ALA D 1 163 ? 27.673 45.157 49.458 1.00 44.98 163 ALA D CA 1
ATOM 4439 C C . ALA D 1 163 ? 26.346 44.668 48.893 1.00 49.04 163 ALA D C 1
ATOM 4440 O O . ALA D 1 163 ? 25.329 45.370 48.958 1.00 51.77 163 ALA D O 1
ATOM 4442 N N . GLN D 1 164 ? 26.332 43.441 48.374 1.00 47.22 164 GLN D N 1
ATOM 4443 C CA . GLN D 1 164 ? 25.102 42.883 47.828 1.00 48.46 164 GLN D CA 1
ATOM 4444 C C . GLN D 1 164 ? 23.995 42.838 48.873 1.00 46.93 164 GLN D C 1
ATOM 4445 O O . GLN D 1 164 ? 22.834 43.113 48.555 1.00 42.72 164 GLN D O 1
ATOM 4451 N N . GLN D 1 165 ? 24.328 42.475 50.120 1.00 39.15 165 GLN D N 1
ATOM 4452 C CA . GLN D 1 165 ? 23.320 42.479 51.175 1.00 43.81 165 GLN D CA 1
ATOM 4453 C C . GLN D 1 165 ? 22.775 43.883 51.383 1.00 44.94 165 GLN D C 1
ATOM 4454 O O . GLN D 1 165 ? 21.558 44.094 51.412 1.00 45.73 165 GLN D O 1
ATOM 4460 N N . VAL D 1 166 ? 23.666 44.858 51.545 1.00 39.61 166 VAL D N 1
ATOM 4461 C CA . VAL D 1 166 ? 23.205 46.224 51.771 1.00 44.07 166 VAL D CA 1
ATOM 4462 C C . VAL D 1 166 ? 22.349 46.684 50.603 1.00 40.95 166 VAL D C 1
ATOM 4463 O O . VAL D 1 166 ? 21.256 47.234 50.787 1.00 37.76 166 VAL D O 1
ATOM 4467 N N . LEU D 1 167 ? 22.820 46.437 49.375 1.00 35.66 167 LEU D N 1
ATOM 4468 C CA . LEU D 1 167 ? 22.052 46.903 48.229 1.00 49.14 167 LEU D CA 1
ATOM 4469 C C . LEU D 1 167 ? 20.714 46.185 48.157 1.00 48.84 167 LEU D C 1
ATOM 4470 O O . LEU D 1 167 ? 19.695 46.790 47.805 1.00 52.95 167 LEU D O 1
ATOM 4475 N N . ASP D 1 168 ? 20.681 44.921 48.570 1.00 46.63 168 ASP D N 1
ATOM 4476 C CA . ASP D 1 168 ? 19.432 44.172 48.497 1.00 47.83 168 ASP D CA 1
ATOM 4477 C C . ASP D 1 168 ? 18.413 44.688 49.512 1.00 45.30 168 ASP D C 1
ATOM 4478 O O . ASP D 1 168 ? 17.219 44.779 49.204 1.00 47.58 168 ASP D O 1
ATOM 4483 N N . SER D 1 169 ? 18.867 45.055 50.717 1.00 44.84 169 SER D N 1
ATOM 4484 C CA . SER D 1 169 ? 17.964 45.645 51.702 1.00 41.48 169 SER D CA 1
ATOM 4485 C C . SER D 1 169 ? 17.402 46.966 51.202 1.00 42.31 169 SER D C 1
ATOM 4486 O O . SER D 1 169 ? 16.211 47.247 51.365 1.00 43.81 169 SER D O 1
ATOM 4489 N N . LEU D 1 170 ? 18.253 47.800 50.606 1.00 35.98 170 LEU D N 1
ATOM 4490 C CA . LEU D 1 170 ? 17.772 49.064 50.061 1.00 41.10 170 LEU D CA 1
ATOM 4491 C C . LEU D 1 170 ? 16.747 48.817 48.967 1.00 43.65 170 LEU D C 1
ATOM 4492 O O . LEU D 1 170 ? 15.637 49.361 49.001 1.00 49.43 170 LEU D O 1
ATOM 4497 N N . ILE D 1 171 ? 17.100 47.983 47.986 1.00 44.21 171 ILE D N 1
ATOM 4498 C CA . ILE D 1 171 ? 16.184 47.728 46.880 1.00 44.70 171 ILE D CA 1
ATOM 4499 C C . ILE D 1 171 ? 14.918 47.072 47.396 1.00 44.75 171 ILE D C 1
ATOM 4500 O O . ILE D 1 171 ? 13.809 47.392 46.951 1.00 47.95 171 ILE D O 1
ATOM 4505 N N . GLY D 1 172 ? 15.060 46.184 48.386 1.00 45.32 172 GLY D N 1
ATOM 4506 C CA . GLY D 1 172 ? 13.894 45.578 49.001 1.00 40.66 172 GLY D CA 1
ATOM 4507 C C . GLY D 1 172 ? 12.991 46.584 49.688 1.00 45.21 172 GLY D C 1
ATOM 4508 O O . GLY D 1 172 ? 11.767 46.447 49.660 1.00 46.41 172 GLY D O 1
ATOM 4509 N N . ASP D 1 173 ? 13.578 47.601 50.331 1.00 43.27 173 ASP D N 1
ATOM 4510 C CA . ASP D 1 173 ? 12.763 48.629 50.972 1.00 44.56 173 ASP D CA 1
ATOM 4511 C C . ASP D 1 173 ? 12.065 49.496 49.925 1.00 48.98 173 ASP D C 1
ATOM 4512 O O . ASP D 1 173 ? 10.872 49.804 50.045 1.00 51.13 173 ASP D O 1
ATOM 4517 N N . LEU D 1 174 ? 12.802 49.900 48.892 1.00 42.71 174 LEU D N 1
ATOM 4518 C CA . LEU D 1 174 ? 12.211 50.668 47.806 1.00 48.82 174 LEU D CA 1
ATOM 4519 C C . LEU D 1 174 ? 11.009 49.940 47.213 1.00 55.35 174 LEU D C 1
ATOM 4520 O O . LEU D 1 174 ? 9.949 50.537 46.998 1.00 57.93 174 LEU D O 1
ATOM 4525 N N . GLU D 1 175 ? 11.151 48.636 46.965 1.00 58.07 175 GLU D N 1
ATOM 4526 C CA . GLU D 1 175 ? 10.044 47.872 46.400 1.00 55.38 175 GLU D CA 1
ATOM 4527 C C . GLU D 1 175 ? 8.800 48.005 47.264 1.00 60.06 175 GLU D C 1
ATOM 4528 O O . GLU D 1 175 ? 7.696 48.215 46.750 1.00 62.07 175 GLU D O 1
ATOM 4534 N N . LYS D 1 176 ? 8.961 47.919 48.585 1.00 60.53 176 LYS D N 1
ATOM 4535 C CA . LYS D 1 176 ? 7.839 48.140 49.489 1.00 65.95 176 LYS D CA 1
ATOM 4536 C C . LYS D 1 176 ? 7.376 49.597 49.408 1.00 79.95 176 LYS D C 1
ATOM 4537 O O . LYS D 1 176 ? 7.477 50.357 50.376 1.00 72.56 176 LYS D O 1
ATOM 4541 N N . ALA D 1 177 ? 6.897 49.994 48.224 1.00 89.61 177 ALA D N 1
ATOM 4542 C CA . ALA D 1 177 ? 6.266 51.288 47.979 1.00 87.89 177 ALA D CA 1
ATOM 4543 C C . ALA D 1 177 ? 5.369 51.158 46.756 1.00 90.79 177 ALA D C 1
ATOM 4544 O O . ALA D 1 177 ? 5.536 51.882 45.768 1.00 77.97 177 ALA D O 1
ATOM 4546 N N . ALA D 1 178 ? 4.434 50.212 46.817 1.00 105.73 178 ALA D N 1
ATOM 4547 C CA . ALA D 1 178 ? 3.454 49.980 45.762 1.00 121.24 178 ALA D CA 1
ATOM 4548 C C . ALA D 1 178 ? 4.103 49.789 44.389 1.00 120.70 178 ALA D C 1
ATOM 4549 O O . ALA D 1 178 ? 5.036 48.998 44.232 1.00 114.76 178 ALA D O 1
#

B-factor: mean 63.07, std 21.02, range [27.67, 143.63]

Organism: Geobacter metallireducens (strain ATCC 53774 / DSM 7210 / GS-15) (NCBI:txid269799)

Secondary structure (P-SEA, 3-state):
cbbbbbbbbbbbbbbcccccccccbbbbcbbbbcccccaaaaaaaaaaaaaaaaacccbbbbbccccccaaaaaaaaaaaaaacccbbbbbbbcccccccccbbbbbbbbbbbbbccccccccccccccccccccccaaaaaaaaaaaaaaaaaaacc/cbbbbbbbbbbbbbcccbbbbcccbbbbcbbbbcccccaaaaaaaaaaaaaaaaacccbbbbbbccccaaaaaaaaaaaaaacccbbbbbbbcccccccccbbbbbbbbbbbbbccccccccccccccccccccccaaaaaaaaaaaaaaaaaaaacc/cbbbbbbbbbbbbcccccccccccbbbbcbbbbcccccaaaaaaaaaaaaaaaaacccbbbbbcccccaaaaaaaaaaaaaccccbbbbbbbccccccccccbbbbbbbbbbbbccccccccbbbbbcccccccccaaaaaaaaaaaaaaaaaaac/cbbbbbbbbbbbbbccccccccccbbbbcbbbbcccccaaaaaaaaaaaaaaaaaccccccccccccaaaaaaaaaaaaaacccbbbbbbbcccccccccbbbbbbbbbbbbbccccccccccccccccccccccaaaaaaaaaaaaaaaaaccc

Solvent-accessible surface area: 25095 Å² total; per-residue (Å²): 97,16,12,14,20,4,19,24,42,12,22,1,23,43,55,66,64,64,92,9,41,24,126,46,40,0,5,1,3,23,4,0,14,1,9,106,30,90,152,0,11,70,112,0,22,50,31,1,1,59,15,1,80,112,49,50,0,88,62,20,74,120,70,137,70,171,153,72,6,64,137,76,8,100,64,9,27,97,46,3,58,76,127,166,4,98,7,0,2,6,0,1,0,25,27,7,70,93,18,96,16,50,53,6,15,0,31,0,6,0,1,4,15,0,15,26,4,112,97,83,65,40,6,2,20,1,32,7,20,32,20,2,35,55,106,30,56,22,58,47,0,0,91,84,7,0,59,55,0,2,17,8,4,79,90,4,7,99,66,18,4,14,18,4,16,26,49,10,20,1,27,39,68,53,92,62,78,9,32,23,122,43,42,0,3,1,3,20,5,1,22,0,8,132,31,101,156,0,9,85,116,0,20,52,31,0,2,60,18,0,82,111,42,45,0,92,60,24,73,119,64,145,75,152,105,28,61,152,69,14,73,64,7,26,98,43,3,54,82,118,172,4,102,5,0,3,7,0,1,0,25,28,6,67,97,22,112,16,51,55,8,16,0,29,0,6,0,5,3,16,0,15,26,4,116,104,86,46,50,18,3,26,3,33,6,22,28,22,3,24,57,105,20,59,20,41,48,2,0,94,84,6,0,55,51,0,2,17,10,4,69,91,14,6,59,131,114,14,20,13,17,4,16,25,44,14,20,1,17,46,48,36,60,90,46,107,28,28,133,56,45,2,1,0,2,27,5,4,20,1,14,104,41,98,169,1,11,116,40,0,17,54,35,0,3,55,16,0,86,112,42,43,0,153,60,28,78,114,54,133,159,64,74,28,44,84,64,20,62,63,2,30,93,47,1,73,96,78,99,6,84,4,0,2,13,1,3,0,22,28,23,63,93,18,110,14,62,51,9,16,0,27,1,6,0,5,3,13,1,18,28,11,89,107,90,40,41,22,2,19,3,34,6,23,33,16,2,24,51,110,20,56,19,62,44,0,0,95,63,6,0,56,54,0,2,15,12,6,73,94,9,58,112,26,18,15,19,6,16,24,41,12,27,2,24,39,77,51,71,75,85,10,35,21,120,44,40,1,4,2,3,24,6,0,14,1,8,101,26,108,46,0,8,117,107,0,21,52,30,0,3,61,16,0,90,113,44,41,0,155,51,26,62,111,64,173,71,79,21,37,83,67,14,52,62,7,51,113,19,4,44,142,101,86,7,99,1,0,3,12,0,5,0,21,27,7,71,91,19,118,14,62,58,7,11,0,29,1,5,0,2,4,15,1,20,26,14,108,122,113,59,43,17,3,22,3,31,9,23,31,21,2,25,48,107,20,56,19,56,45,0,0,93,72,6,0,56,55,0,2,20,11,5,70,66,32,95

Sequence (627 aa):
SGLVPRGSHMVTLRQGGGTVSFTDSWALLPFINNTETPYAAERAEAVTAALLHTHGMQKLERTVTEDRGELKQKAALEAAKQKKVRYAIAGTVNEWRYKVGLDGEPVAGFTLQVIELPEEKVVWSGVAGKSGWSRDAVSAVAQQVLDSLIGDLEKAAASGLVPRGSHMVTLRQGGGTVSFTDSWALLPFINNTETPYAAERAEAVTAALLHTHGMQKLERTVTERGELKQKAALEAAKQKKVRYAIAGTVNEWRYKVGLDGEPVAGFTLQVIELPEEKVVWSGVAGKSGWSRDAVSAVAQQVLDSLIGDLEKAAATSGLVPRGSHMVTLRQGGGTVSFTDSWALLPFINNTETPYAAERAEAVTAALLHTHGMQKLERTVTDRGELKQKAALEAAKQKKVRYAIAGTVNEWRYKVGLDGEPVAGFTLQVIELPEEKVVWSGVAGKSGWSRDAVSAVAQQVLDSLIGDLEKAASGLVPRGSHMVTLRQGGGTVSFTDSWALLPFINNTETPYAAERAEAVTAALLHTHGMQKLERTVDRGELKQKAALEAAKQKKVRYAIAGTVNEWRYKVGLDGEPVAGFTLQVIELPEEKVVWSGVAGKSGWSRDAVSAVAQQVLDSLIGDLEKAA

Foldseek 3Di:
DDDDDWDKDKDKDFDDDAFDDLQFAEEEFQAFEQEPDPCPSVLLSVLLVVLSVVVPNDRYHYDDDDNRCPVRRVVVVVVCQVVVGFKYKYKYKNDADWDADVATKTKTKMKIFIAGPDVRHTRMIMIMMTIDGRVDHNSVRSSVGSNVVVVVSVVSSD/DDDDDWDKDKDKDFDDDAQDDLQFAEEEFQEQEPDPDPCPSVLLSVLLVVLSVVVPNDRYHYDDDPVCPVRRVVVVVVCQVVVGFKYKYKYWNDADFDADVATKTKTKMKIFIAGPPVRDTRMIMIMMTIDHRVDHNSVRSSVGSNVVVVVCDVSNDD/DDDDDWDKDKDKDQPDDPDADAQAAEEEFFEQEQEPDPCPRVLLSVLLVVLSVVVPRPHYHYDDDCDDPVRRVVVLVVCLVPVHQKYKYKYWNDADFDADPATKQKTKMKIWIFGRPVGHTRMIMIMMTIDHRVDHNSNRSSVGSNVVVVVVNVSD/DDDDDWDKDKDKDFDDDDFDDLQAAEEEFFEAEPEPDPCPRVLLSVLLVVLSVVVPSPRYHYDDVDDPVRRVVVVVVVQVVPGFKYKYKYKNDADFDADPATKQKTKMKIFIAGPDVRDGRMIMIMMIIDHRVDHNSVRSSVGSNVVVVVVNVGD

Nearest PDB structures (foldseek):
  5t0z-assembly1_A  TM=1.006E+00  e=3.777E-36  Geobacter metallireducens GS-15
  5t0z-assembly1_B  TM=1.002E+00  e=8.665E-34  Geobacter metallireducens GS-15
  5t0z-assembly1_D  TM=9.975E-01  e=2.692E-32  Geobacter metallireducens GS-15
  5t0z-assembly1_C  TM=9.903E-01  e=6.934E-31  Geobacter metallireducens GS-15
  5t10-assembly1_B  TM=8.871E-01  e=7.943E-16  Paraburkholderia phytofirmans PsJN